Protein AF-0000000085158541 (afdb_homodimer)

InterPro domains:
  IPR002347 Short-chain dehydrogenase/reductase SDR [PF00106] (10-206)
  IPR002347 Short-chain dehydrogenase/reductase SDR [PR00080] (91-102)
  IPR002347 Short-chain dehydrogenase/reductase SDR [PR00080] (144-152)
  IPR002347 Short-chain dehydrogenase/reductase SDR [PR00080] (174-193)
  IPR002347 Short-chain dehydrogenase/reductase SDR [PR00081] (10-27)
  IPR002347 Short-chain dehydrogenase/reductase SDR [PR00081] (91-102)
  IPR002347 Short-chain dehydrogenase/reductase SDR [PR00081] (138-154)
  IPR002347 Short-chain dehydrogenase/reductase SDR [PR00081] (174-193)
  IPR002347 Short-chain dehydrogenase/reductase SDR [PR00081] (195-212)
  IPR020904 Short-chain dehydrogenase/reductase, conserved site [PS00061] (161-189)
  IPR036291 NAD(P)-binding domain superfamily [SSF51735] (6-250)
  IPR050259 Short-chain dehydrogenases/reductases [PTHR42879] (6-212)

pLDDT: mean 92.53, std 14.47, range [23.44, 99.0]

Foldseek 3Di:
DPDFAQAPFEEEFEPCQFDLSLLLQLLNQLRHYAYEYEEQFADDDPLDDGHQVVSQVVSVVSVGHYDYDYFDLLDLVRLVVSQVVSCVPRRQGQEYELDDFDDDFDADVPDDPVVLVSRLSNLPVSLVSNCVSRLVVCLVVLHGEYEYEAEPLLDDADDDVGDPCVVGGRCVSVNVSRVNNLVVQLVCLVVCLRSFYAGEYEYEPAAADIVPPDDPCCVVPPHDYSVQRSVVSSCRGRDGSNVRHSYHDYRPVVCVVVPPVDPDDPPD/DPDQAQAPFEEEFEPCQFDLSLLLQLLNQLRHYAYEYEEQFADDDPLDDGHQVVSQVVSVVSVGHYDYDYFDLLDLVRLVVSQVVSCVPRRQGQEYELDDADDDFDAPVPDDPVVLVSRLSNLPVSLVSNCVSRLVVCLVVLHGEYEYEAEPLLDDADDDVGDPCVVGGRCVSVNVSRVNNLVVQLVCLVVCLRSFYAGEYEYEPAAADIVPPDDPCCVVPPHDYSVQRSVVSSCRGRDGSNPRHSYHDYRPVNCVVVVPVDPDDPPD

Solvent-accessible surface area (backbone atoms only — not comparable to full-atom values): 27099 Å² total; per-residue (Å²): 126,95,63,89,65,36,64,86,34,24,29,39,31,30,32,16,24,32,47,68,26,27,50,37,44,43,51,45,16,75,38,42,13,37,28,40,33,24,26,74,41,45,57,81,39,96,90,44,68,51,6,26,51,57,41,36,51,53,32,41,74,72,71,29,42,57,48,72,48,68,33,53,58,82,36,70,70,37,45,52,51,43,50,51,51,43,32,73,72,73,40,69,44,40,27,39,36,42,51,40,72,66,87,72,72,42,53,67,72,74,49,55,65,69,57,53,51,49,31,40,34,31,47,36,51,32,46,50,52,53,48,36,69,39,42,62,60,15,47,73,69,47,37,30,19,36,37,36,62,47,45,69,57,22,52,71,71,70,52,71,82,53,52,70,59,61,37,65,63,12,54,31,64,52,15,13,31,29,19,18,33,52,27,36,29,28,30,49,13,31,50,29,43,89,41,32,28,15,20,28,30,40,16,53,72,36,56,58,82,33,77,72,61,61,81,71,71,49,82,85,43,77,60,38,67,66,63,46,50,34,48,45,52,51,50,58,56,63,44,56,32,84,76,48,26,38,41,79,35,37,24,60,67,46,37,56,73,72,64,54,82,61,89,66,74,75,84,119,124,94,62,89,65,36,64,87,32,24,30,38,32,30,33,15,24,32,47,69,28,27,50,34,45,43,52,44,16,75,38,42,14,38,28,40,34,25,25,73,41,45,57,82,37,95,90,42,69,52,6,26,52,57,40,36,51,53,32,42,74,72,70,29,42,56,47,71,47,68,33,53,60,81,35,72,68,36,45,53,52,44,51,52,50,42,33,74,72,74,40,69,43,38,27,40,35,44,51,39,70,64,88,71,73,42,53,67,72,74,49,56,66,70,58,52,51,49,31,40,33,30,48,36,52,34,47,50,51,53,48,37,70,39,42,63,62,16,48,74,69,48,37,30,19,35,37,37,61,46,46,68,57,23,54,71,70,70,52,72,82,51,53,70,60,61,38,66,63,12,52,33,64,52,15,13,31,28,21,19,34,52,27,36,28,29,30,48,12,33,50,29,42,89,41,31,27,13,18,28,30,40,17,54,73,37,57,58,84,36,78,71,61,62,81,70,71,51,83,84,44,76,57,38,65,66,63,47,48,34,51,44,51,51,50,58,55,62,45,57,32,82,72,49,26,38,41,80,35,36,24,59,68,46,37,57,73,72,64,52,81,63,88,72,73,73,86,116

Secondary structure (DSSP, 8-state):
------TT-EEEEES-SSHHHHHHHHHHHHTT-EEEEEES--S-BTTBS--HHHHHHHHHHTT-EEEEEE--TTSHHHHHHHHHHHHHHH-S-SEEEE---------GGG--HHHHHHHHIIIIIHHHHHHHHHHHHHHHHT-EEEEEE--GGGSPPP-SSPPHHHHHS--HHHHHHHHHHHHHHHHHHHHTGGGTEEEEEEE-SS-B--TT--SS-GGGS--B-HHHHHHHHHHHTTS-TTTS-S-EEEHHHHHHHTT---SS----/------TT-EEEEES-SSHHHHHHHHHHHHTT-EEEEEES--S-BTTBS--HHHHHHHHHHTT-EEEEEE--TTSHHHHHHHHHHHHHHH-S-SEEEE---------GGG--HHHHHHHHIIIIIHHHHHHHHHHHHHHHHT-EEEEEE--GGGSPPP-SSPPHHHHHS--HHHHHHHHHHHHHHHHHHHHTGGGTEEEEEEE-SS-B--TT--SS-GGGS--B-HHHHHHHHHHHTTS-TTTS-S-EEEHHHHHHHTT---SS----

Sequence (536 aa):
MSGQRCDGMVALVTGSSRGLGRAIAGRLAARGATVALTARTLDPDPKYQGSLRQTRDEILAAGGKAVAVQADLSQPDERERLFAEVVDTVGAPDILVNNAAVTFLRPLDGFPQRRARLMMEMHVLGPLHLCQLAIPAMRERGRGWIVNLTSVGGDLPPGPPFSEFDRTAGFGIYGTAKAALNRLTKSLAAELYDDGIAVNAAAPSNPVATPGAGTLDLAKTDTEDIALITETVFRLCTGDPKTLTGRIAHTQPFLAEVGWPGTGPPVTMSGQRCDGMVALVTGSSRGLGRAIAGRLAARGATVALTARTLDPDPKYQGSLRQTRDEILAAGGKAVAVQADLSQPDERERLFAEVVDTVGAPDILVNNAAVTFLRPLDGFPQRRARLMMEMHVLGPLHLCQLAIPAMRERGRGWIVNLTSVGGDLPPGPPFSEFDRTAGFGIYGTAKAALNRLTKSLAAELYDDGIAVNAAAPSNPVATPGAGTLDLAKTDTEDIALITETVFRLCTGDPKTLTGRIAHTQPFLAEVGWPGTGPPVT

Nearest PDB structures (foldseek):
  3kvo-assembly3_A  TM=9.090E-01  e=4.208E-21  Homo sapiens
  3kvo-assembly3_B  TM=8.889E-01  e=6.946E-21  Homo sapiens
  3e03-assembly3_A-4  TM=8.960E-01  e=9.502E-21  Xanthomonas campestris pv. campestris
  3sc4-assembly1_A  TM=8.660E-01  e=1.300E-20  Mycolicibacterium thermoresistibile
  3e03-assembly1_C-2  TM=8.691E-01  e=4.274E-20  Xanthomonas campestris pv. campestris

Structure (mmCIF, N/CA/C/O backbone):
data_AF-0000000085158541-model_v1
#
loop_
_entity.id
_entity.type
_entity.pdbx_description
1 polymer 3-oxoacyl-
#
loop_
_atom_site.group_PDB
_atom_site.id
_atom_site.type_symbol
_atom_site.label_atom_id
_atom_site.label_alt_id
_atom_site.label_comp_id
_atom_site.label_asym_id
_atom_site.label_entity_id
_atom_site.label_seq_id
_atom_site.pdbx_PDB_ins_code
_atom_site.Cartn_x
_atom_site.Cartn_y
_atom_site.Cartn_z
_atom_site.occupancy
_atom_site.B_iso_or_equiv
_atom_site.auth_seq_id
_atom_site.auth_comp_id
_atom_site.auth_asym_id
_atom_site.auth_atom_id
_atom_site.pdbx_PDB_model_num
ATOM 1 N N . MET A 1 1 ? -1.932 40.844 -0.37 1 32.19 1 MET A N 1
ATOM 2 C CA . MET A 1 1 ? -2.193 39.438 -0.634 1 32.19 1 MET A CA 1
ATOM 3 C C . MET A 1 1 ? -2.967 38.812 0.517 1 32.19 1 MET A C 1
ATOM 5 O O . MET A 1 1 ? -2.447 38.688 1.628 1 32.19 1 MET A O 1
ATOM 9 N N . SER A 1 2 ? -4.133 39.062 0.749 1 42.31 2 SER A N 1
ATOM 10 C CA . SER A 1 2 ? -5.047 38.656 1.806 1 42.31 2 SER A CA 1
ATOM 11 C C . SER A 1 2 ? -4.82 37.188 2.189 1 42.31 2 SER A C 1
ATOM 13 O O . SER A 1 2 ? -5.348 36.281 1.54 1 42.31 2 SER A O 1
ATOM 15 N N . GLY A 1 3 ? -3.58 36.594 2.258 1 53.72 3 GLY A N 1
ATOM 16 C CA . GLY A 1 3 ? -2.941 35.281 2.184 1 53.72 3 GLY A CA 1
ATOM 17 C C . GLY A 1 3 ? -3.48 34.312 3.203 1 53.72 3 GLY A C 1
ATOM 18 O O . GLY A 1 3 ? -4.008 34.688 4.242 1 53.72 3 GLY A O 1
ATOM 19 N N . GLN A 1 4 ? -3.852 33.062 2.82 1 65.44 4 GLN A N 1
ATOM 20 C CA . GLN A 1 4 ? -4.383 32 3.68 1 65.44 4 GLN A CA 1
ATOM 21 C C . GLN A 1 4 ? -3.615 31.938 4.996 1 65.44 4 GLN A C 1
ATOM 23 O O . GLN A 1 4 ? -2.393 32.094 5.016 1 65.44 4 GLN A O 1
ATOM 28 N N . ARG A 1 5 ? -4.371 32.188 6.129 1 78.5 5 ARG A N 1
ATOM 29 C CA . ARG A 1 5 ? -3.812 32.094 7.477 1 78.5 5 ARG A CA 1
ATOM 30 C C . ARG A 1 5 ? -4.445 30.969 8.258 1 78.5 5 ARG A C 1
ATOM 32 O O . ARG A 1 5 ? -5.496 30.453 7.867 1 78.5 5 ARG A O 1
ATOM 39 N N . CYS A 1 6 ? -3.586 30.516 9.195 1 92.81 6 CYS A N 1
ATOM 40 C CA . CYS A 1 6 ? -4.023 29.453 10.086 1 92.81 6 CYS A CA 1
ATOM 41 C C . CYS A 1 6 ? -4.234 29.969 11.5 1 92.81 6 CYS A C 1
ATOM 43 O O . CYS A 1 6 ? -4.047 29.234 12.477 1 92.81 6 CYS A O 1
ATOM 45 N N . ASP A 1 7 ? -4.613 31.281 11.547 1 93.25 7 ASP A N 1
ATOM 46 C CA . ASP A 1 7 ? -4.793 31.859 12.875 1 93.25 7 ASP A CA 1
ATOM 47 C C . ASP A 1 7 ? -5.895 31.141 13.641 1 93.25 7 ASP A C 1
ATOM 49 O O . ASP A 1 7 ? -6.992 30.922 13.117 1 93.25 7 ASP A O 1
ATOM 53 N N . GLY A 1 8 ? -5.543 30.766 14.836 1 95.19 8 GLY A N 1
ATOM 54 C CA . GLY A 1 8 ? -6.516 30.125 15.711 1 95.19 8 GLY A CA 1
ATOM 55 C C . GLY A 1 8 ? -6.645 28.625 15.477 1 95.19 8 GLY A C 1
ATOM 56 O O . GLY A 1 8 ? -7.363 27.938 16.203 1 95.19 8 GLY A O 1
ATOM 57 N N . MET A 1 9 ? -5.957 28.141 14.508 1 97.88 9 MET A N 1
ATOM 58 C CA . MET A 1 9 ? -6.031 26.719 14.211 1 97.88 9 MET A CA 1
ATOM 59 C C . MET A 1 9 ? -4.965 25.953 14.984 1 97.88 9 MET A C 1
ATOM 61 O O . MET A 1 9 ? -3.938 26.516 15.367 1 97.88 9 MET A O 1
ATOM 65 N N . VAL A 1 10 ? -5.27 24.734 15.25 1 98.88 10 VAL A N 1
ATOM 66 C CA . VAL A 1 10 ? -4.316 23.797 15.836 1 98.88 10 VAL A CA 1
ATOM 67 C C . VAL A 1 10 ? -3.832 22.812 14.766 1 98.88 10 VAL A C 1
ATOM 69 O O . VAL A 1 10 ? -4.633 22.25 14.016 1 98.88 10 VAL A O 1
ATOM 72 N N . ALA A 1 11 ? -2.508 22.656 14.656 1 98.94 11 ALA A N 1
ATOM 73 C CA . ALA A 1 11 ? -1.911 21.688 13.727 1 98.94 11 ALA A CA 1
ATOM 74 C C . ALA A 1 11 ? -1.094 20.641 14.477 1 98.94 11 ALA A C 1
ATOM 76 O O . ALA A 1 11 ? -0.295 20.984 15.352 1 98.94 11 ALA A O 1
ATOM 77 N N . LEU A 1 12 ? -1.354 19.406 14.234 1 98.94 12 LEU A N 1
ATOM 78 C CA . LEU A 1 12 ? -0.489 18.312 14.68 1 98.94 12 LEU A CA 1
ATOM 79 C C . LEU A 1 12 ? 0.438 17.859 13.555 1 98.94 12 LEU A C 1
ATOM 81 O O . LEU A 1 12 ? -0.025 17.453 12.492 1 98.94 12 LEU A O 1
ATOM 85 N N . VAL A 1 13 ? 1.751 17.969 13.719 1 98.94 13 VAL A N 1
ATOM 86 C CA . VAL A 1 13 ? 2.752 17.562 12.734 1 98.94 13 VAL A CA 1
ATOM 87 C C . VAL A 1 13 ? 3.611 16.438 13.305 1 98.94 13 VAL A C 1
ATOM 89 O O . VAL A 1 13 ? 4.324 16.625 14.289 1 98.94 13 VAL A O 1
ATOM 92 N N . THR A 1 14 ? 3.559 15.32 12.711 1 98.94 14 THR A N 1
ATOM 93 C CA . THR A 1 14 ? 4.34 14.188 13.195 1 98.94 14 THR A CA 1
ATOM 94 C C . THR A 1 14 ? 5.734 14.188 12.578 1 98.94 14 THR A C 1
ATOM 96 O O . THR A 1 14 ? 5.922 14.664 11.453 1 98.94 14 THR A O 1
ATOM 99 N N . GLY A 1 15 ? 6.68 13.57 13.281 1 98.06 15 GLY A N 1
ATOM 100 C CA . GLY A 1 15 ? 8.055 13.555 12.805 1 98.06 15 GLY A CA 1
ATOM 101 C C . GLY A 1 15 ? 8.648 14.945 12.672 1 98.06 15 GLY A C 1
ATOM 102 O O . GLY A 1 15 ? 9.258 15.273 11.656 1 98.06 15 GLY A O 1
ATOM 103 N N . SER A 1 16 ? 8.484 15.773 13.672 1 98.25 16 SER A N 1
ATOM 104 C CA . SER A 1 16 ? 8.797 17.188 13.5 1 98.25 16 SER A CA 1
ATOM 105 C C . SER A 1 16 ? 10.016 17.578 14.328 1 98.25 16 SER A C 1
ATOM 107 O O . SER A 1 16 ? 10.18 18.75 14.672 1 98.25 16 SER A O 1
ATOM 109 N N . SER A 1 17 ? 10.859 16.625 14.703 1 96.94 17 SER A N 1
ATOM 110 C CA . SER A 1 17 ? 12.086 16.922 15.43 1 96.94 17 SER A CA 1
ATOM 111 C C . SER A 1 17 ? 13.172 17.438 14.492 1 96.94 17 SER A C 1
ATOM 113 O O . SER A 1 17 ? 14.164 18.016 14.938 1 96.94 17 SER A O 1
ATOM 115 N N . ARG A 1 18 ? 13 17.188 13.219 1 94.19 18 ARG A N 1
ATOM 116 C CA . ARG A 1 18 ? 13.992 17.578 12.219 1 94.19 18 ARG A CA 1
ATOM 117 C C . ARG A 1 18 ? 13.422 17.484 10.812 1 94.19 18 ARG A C 1
ATOM 119 O O . ARG A 1 18 ? 12.242 17.172 10.633 1 94.19 18 ARG A O 1
ATOM 126 N N . GLY A 1 19 ? 14.18 17.891 9.867 1 93.56 19 GLY A N 1
ATOM 127 C CA . GLY A 1 19 ? 13.883 17.656 8.461 1 93.56 19 GLY A CA 1
ATOM 128 C C . GLY A 1 19 ? 12.617 18.344 8 1 93.56 19 GLY A C 1
ATOM 129 O O . GLY A 1 19 ? 12.359 19.5 8.367 1 93.56 19 GLY A O 1
ATOM 130 N N . LEU A 1 20 ? 11.906 17.656 7.133 1 96 20 LEU A N 1
ATOM 131 C CA . LEU A 1 20 ? 10.703 18.219 6.52 1 96 20 LEU A CA 1
ATOM 132 C C . LEU A 1 20 ? 9.672 18.594 7.582 1 96 20 LEU A C 1
ATOM 134 O O . LEU A 1 20 ? 9.055 19.656 7.512 1 96 20 LEU A O 1
ATOM 138 N N . GLY A 1 21 ? 9.508 17.703 8.594 1 97.88 21 GLY A N 1
ATOM 139 C CA . GLY A 1 21 ? 8.516 17.938 9.633 1 97.88 21 GLY A CA 1
ATOM 140 C C . GLY A 1 21 ? 8.773 19.219 10.414 1 97.88 21 GLY A C 1
ATOM 141 O O . GLY A 1 21 ? 7.848 19.969 10.695 1 97.88 21 GLY A O 1
ATOM 142 N N . ARG A 1 22 ? 10.031 19.422 10.734 1 97.75 22 ARG A N 1
ATOM 143 C CA . ARG A 1 22 ? 10.422 20.656 11.422 1 97.75 22 ARG A CA 1
ATOM 144 C C . ARG A 1 22 ? 10.094 21.875 10.57 1 97.75 22 ARG A C 1
ATOM 146 O O . ARG A 1 22 ? 9.516 22.844 11.07 1 97.75 22 ARG A O 1
ATOM 153 N N . ALA A 1 23 ? 10.422 21.828 9.297 1 97.31 23 ALA A N 1
ATOM 154 C CA . ALA A 1 23 ? 10.211 22.953 8.398 1 97.31 23 ALA A CA 1
ATOM 155 C C . ALA A 1 23 ? 8.719 23.219 8.195 1 97.31 23 ALA A C 1
ATOM 157 O O . ALA A 1 23 ? 8.289 24.375 8.188 1 97.31 23 ALA A O 1
ATOM 158 N N . ILE A 1 24 ? 7.934 22.156 8.047 1 98.38 24 ILE A N 1
ATOM 159 C CA . ILE A 1 24 ? 6.496 22.281 7.848 1 98.38 24 ILE A CA 1
ATOM 160 C C . ILE A 1 24 ? 5.852 22.875 9.094 1 98.38 24 ILE A C 1
ATOM 162 O O . ILE A 1 24 ? 5.023 23.781 9 1 98.38 24 ILE A O 1
ATOM 166 N N . ALA A 1 25 ? 6.266 22.391 10.234 1 98.81 25 ALA A N 1
ATOM 167 C CA . ALA A 1 25 ? 5.758 22.922 11.5 1 98.81 25 ALA A CA 1
ATOM 168 C C . ALA A 1 25 ? 6.066 24.422 11.625 1 98.81 25 ALA A C 1
ATOM 170 O O . ALA A 1 25 ? 5.199 25.203 12.008 1 98.81 25 ALA A O 1
ATOM 171 N N . GLY A 1 26 ? 7.297 24.766 11.32 1 98.44 26 GLY A N 1
ATOM 172 C CA . GLY A 1 26 ? 7.691 26.172 11.352 1 98.44 26 GLY A CA 1
ATOM 173 C C . GLY A 1 26 ? 6.848 27.047 10.453 1 98.44 26 GLY A C 1
ATOM 174 O O . GLY A 1 26 ? 6.441 28.141 10.844 1 98.44 26 GLY A O 1
ATOM 175 N N . ARG A 1 27 ? 6.609 26.594 9.266 1 97.69 27 ARG A N 1
ATOM 176 C CA . ARG A 1 27 ? 5.82 27.344 8.297 1 97.69 27 ARG A CA 1
ATOM 177 C C . ARG A 1 27 ? 4.395 27.547 8.797 1 97.69 27 ARG A C 1
ATOM 179 O O . ARG A 1 27 ? 3.846 28.656 8.688 1 97.69 27 ARG A O 1
ATOM 186 N N . LEU A 1 28 ? 3.748 26.5 9.32 1 98.31 28 LEU A N 1
ATOM 187 C CA . LEU A 1 28 ? 2.385 26.609 9.836 1 98.31 28 LEU A CA 1
ATOM 188 C C . LEU A 1 28 ? 2.322 27.562 11.023 1 98.31 28 LEU A C 1
ATOM 190 O O . LEU A 1 28 ? 1.399 28.359 11.125 1 98.31 28 LEU A O 1
ATOM 194 N N . ALA A 1 29 ? 3.318 27.531 11.883 1 98.56 29 ALA A N 1
ATOM 195 C CA . ALA A 1 29 ? 3.383 28.422 13.031 1 98.56 29 ALA A CA 1
ATOM 196 C C . ALA A 1 29 ? 3.547 29.875 12.586 1 98.56 29 ALA A C 1
ATOM 198 O O . ALA A 1 29 ? 2.908 30.781 13.133 1 98.56 29 ALA A O 1
ATOM 199 N N . ALA A 1 30 ? 4.387 30.062 11.57 1 97.69 30 ALA A N 1
ATOM 200 C CA . ALA A 1 30 ? 4.637 31.406 11.047 1 97.69 30 ALA A CA 1
ATOM 201 C C . ALA A 1 30 ? 3.361 32 10.461 1 97.69 30 ALA A C 1
ATOM 203 O O . ALA A 1 30 ? 3.238 33.219 10.352 1 97.69 30 ALA A O 1
ATOM 204 N N . ARG A 1 31 ? 2.428 31.125 10.148 1 97.31 31 ARG A N 1
ATOM 205 C CA . ARG A 1 31 ? 1.174 31.594 9.562 1 97.31 31 ARG A CA 1
ATOM 206 C C . ARG A 1 31 ? 0.055 31.594 10.594 1 97.31 31 ARG A C 1
ATOM 208 O O . ARG A 1 31 ? -1.12 31.734 10.25 1 97.31 31 ARG A O 1
ATOM 215 N N . GLY A 1 32 ? 0.422 31.344 11.875 1 97.69 32 GLY A N 1
ATOM 216 C CA . GLY A 1 32 ? -0.504 31.656 12.953 1 97.69 32 GLY A CA 1
ATOM 217 C C . GLY A 1 32 ? -1.011 30.438 13.688 1 97.69 32 GLY A C 1
ATOM 218 O O . GLY A 1 32 ? -1.677 30.547 14.719 1 97.69 32 GLY A O 1
ATOM 219 N N . ALA A 1 33 ? -0.723 29.25 13.266 1 98.62 33 ALA A N 1
ATOM 220 C CA . ALA A 1 33 ? -1.217 28.031 13.906 1 98.62 33 ALA A CA 1
ATOM 221 C C . ALA A 1 33 ? -0.502 27.781 15.234 1 98.62 33 ALA A C 1
ATOM 223 O O . ALA A 1 33 ? 0.667 28.141 15.391 1 98.62 33 ALA A O 1
ATOM 224 N N . THR A 1 34 ? -1.231 27.25 16.156 1 98.88 34 THR A N 1
ATOM 225 C CA . THR A 1 34 ? -0.591 26.547 17.266 1 98.88 34 THR A CA 1
ATOM 226 C C . THR A 1 34 ? -0.196 25.125 16.859 1 98.88 34 THR A C 1
ATOM 228 O O . THR A 1 34 ? -1.055 24.312 16.516 1 98.88 34 THR A O 1
ATOM 231 N N . VAL A 1 35 ? 1.091 24.828 16.938 1 98.94 35 VAL A N 1
ATOM 232 C CA . VAL A 1 35 ? 1.56 23.562 16.359 1 98.94 35 VAL A CA 1
ATOM 233 C C . VAL A 1 35 ? 1.924 22.594 17.484 1 98.94 35 VAL A C 1
ATOM 235 O O . VAL A 1 35 ? 2.717 22.922 18.359 1 98.94 35 VAL A O 1
ATOM 238 N N . ALA A 1 36 ? 1.289 21.438 17.516 1 98.94 36 ALA A N 1
ATOM 239 C CA . ALA A 1 36 ? 1.733 20.297 18.328 1 98.94 36 ALA A CA 1
ATOM 240 C C . ALA A 1 36 ? 2.766 19.453 17.562 1 98.94 36 ALA A C 1
ATOM 242 O O . ALA A 1 36 ? 2.484 18.953 16.484 1 98.94 36 ALA A O 1
ATOM 243 N N . LEU A 1 37 ? 3.914 19.359 18.156 1 98.88 37 LEU A N 1
ATOM 244 C CA . LEU A 1 37 ? 5.043 18.625 17.594 1 98.88 37 LEU A CA 1
ATOM 245 C C . LEU A 1 37 ? 5.156 17.234 18.219 1 98.88 37 LEU A C 1
ATOM 247 O O . LEU A 1 37 ? 4.977 17.078 19.422 1 98.88 37 LEU A O 1
ATOM 251 N N . THR A 1 38 ? 5.438 16.25 17.391 1 98.88 38 THR A N 1
ATOM 252 C CA . THR A 1 38 ? 5.672 14.938 17.984 1 98.88 38 THR A CA 1
ATOM 253 C C . THR A 1 38 ? 6.746 14.18 17.219 1 98.88 38 THR A C 1
ATOM 255 O O . THR A 1 38 ? 6.906 14.367 16.016 1 98.88 38 THR A O 1
ATOM 258 N N . ALA A 1 39 ? 7.453 13.43 17.859 1 98.38 39 ALA A N 1
ATOM 259 C CA . ALA A 1 39 ? 8.508 12.508 17.422 1 98.38 39 ALA A CA 1
ATOM 260 C C . ALA A 1 39 ? 9.031 11.688 18.594 1 98.38 39 ALA A C 1
ATOM 262 O O . ALA A 1 39 ? 8.547 11.812 19.719 1 98.38 39 ALA A O 1
ATOM 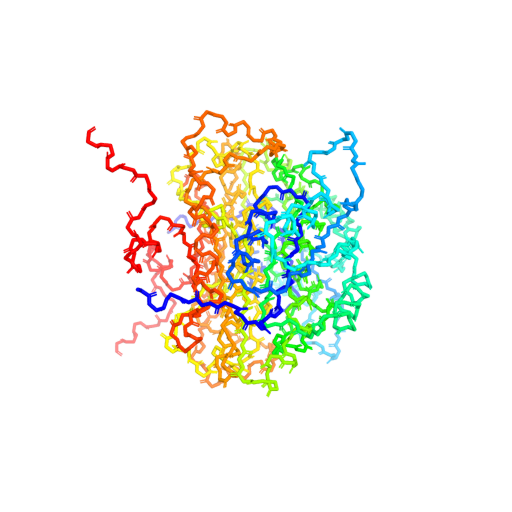263 N N . ARG A 1 40 ? 10.062 10.922 18.297 1 95.75 40 ARG A N 1
ATOM 264 C CA . ARG A 1 40 ? 10.656 10.094 19.344 1 95.75 40 ARG A CA 1
ATOM 265 C C . ARG A 1 40 ? 11.727 10.867 20.109 1 95.75 40 ARG A C 1
ATOM 267 O O . ARG A 1 40 ? 12.008 10.562 21.266 1 95.75 40 ARG A O 1
ATOM 274 N N . THR A 1 41 ? 12.305 11.875 19.406 1 95.62 41 THR A N 1
ATOM 275 C CA . THR A 1 41 ? 13.438 12.586 20 1 95.62 41 THR A CA 1
ATOM 276 C C . THR A 1 41 ? 12.977 13.891 20.656 1 95.62 41 THR A C 1
ATOM 278 O O . THR A 1 41 ? 12.922 14.93 20 1 95.62 41 THR A O 1
ATOM 281 N N . LEU A 1 42 ? 12.812 13.805 21.938 1 97.19 42 LEU A N 1
ATOM 282 C CA . LEU A 1 42 ? 12.336 14.984 22.672 1 97.19 42 LEU A CA 1
ATOM 283 C C . LEU A 1 42 ? 13.477 15.961 22.922 1 97.19 42 LEU A C 1
ATOM 285 O O . LEU A 1 42 ? 13.367 17.141 22.594 1 97.19 42 LEU A O 1
ATOM 289 N N . ASP A 1 43 ? 14.555 15.344 23.453 1 96.62 43 ASP A N 1
ATOM 290 C CA . ASP A 1 43 ? 15.734 16.141 23.797 1 96.62 43 ASP A CA 1
ATOM 291 C C . ASP A 1 43 ? 16.859 15.906 22.797 1 96.62 43 ASP A C 1
ATOM 293 O O . ASP A 1 43 ? 16.891 14.891 22.094 1 96.62 43 ASP A O 1
ATOM 297 N N . PRO A 1 44 ? 17.719 16.922 22.734 1 92.12 44 PRO A N 1
ATOM 298 C CA . PRO A 1 44 ? 18.859 16.734 21.828 1 92.12 44 PRO A CA 1
ATOM 299 C C . PRO A 1 44 ? 19.578 15.406 22.078 1 92.12 44 PRO A C 1
ATOM 301 O O . PRO A 1 44 ? 19.734 14.992 23.219 1 92.12 44 PRO A O 1
ATOM 304 N N . ASP A 1 45 ? 19.875 14.789 21.031 1 89.88 45 ASP A N 1
ATOM 305 C CA . ASP A 1 45 ? 20.578 13.516 21.016 1 89.88 45 ASP A CA 1
ATOM 306 C C . ASP A 1 45 ? 21.75 13.555 20.047 1 89.88 45 ASP A C 1
ATOM 308 O O . ASP A 1 45 ? 21.625 14.016 18.906 1 89.88 45 ASP A O 1
ATOM 312 N N . PRO A 1 46 ? 22.922 13.156 20.484 1 86.5 46 PRO A N 1
ATOM 313 C CA . PRO A 1 46 ? 24.109 13.188 19.625 1 86.5 46 PRO A CA 1
ATOM 314 C C . PRO A 1 46 ? 23.922 12.375 18.344 1 86.5 46 PRO A C 1
ATOM 316 O O . PRO A 1 46 ? 24.594 12.633 17.344 1 86.5 46 PRO A O 1
ATOM 319 N N . LYS A 1 47 ? 23.031 11.461 18.406 1 83.25 47 LYS A N 1
ATOM 320 C CA . LYS A 1 47 ? 22.828 10.578 17.266 1 83.25 47 LYS A CA 1
ATOM 321 C C . LYS A 1 47 ? 22.016 11.258 16.156 1 83.25 47 LYS A C 1
ATOM 323 O O . LYS A 1 47 ? 22.062 10.844 15.008 1 83.25 47 LYS A O 1
ATOM 328 N N . TYR A 1 48 ? 21.281 12.289 16.594 1 83.75 48 TYR A N 1
ATOM 329 C CA . TYR A 1 48 ? 20.359 12.914 15.648 1 83.75 48 TYR A CA 1
ATOM 330 C C . TYR A 1 48 ? 20.547 14.43 15.633 1 83.75 48 TYR A C 1
ATOM 332 O O . TYR A 1 48 ? 20.828 15.039 16.672 1 83.75 48 TYR A O 1
ATOM 340 N N . GLN A 1 49 ? 20.406 14.805 14.391 1 86.31 49 GLN A N 1
ATOM 341 C CA . GLN A 1 49 ? 20.406 16.266 14.289 1 86.31 49 GLN A CA 1
ATOM 342 C C . GLN A 1 49 ? 18.984 16.812 14.438 1 86.31 49 GLN A C 1
ATOM 344 O O . GLN A 1 49 ? 18.156 16.672 13.531 1 86.31 49 GLN A O 1
ATOM 349 N N . GLY A 1 50 ? 18.672 17.375 15.625 1 92.81 50 GLY A N 1
ATOM 350 C CA . GLY A 1 50 ? 17.375 17.969 15.883 1 92.81 50 GLY A CA 1
ATOM 351 C C . GLY A 1 50 ? 16.594 17.266 16.969 1 92.81 50 GLY A C 1
ATOM 352 O O . GLY A 1 50 ? 16.828 16.078 17.234 1 92.81 50 GLY A O 1
ATOM 353 N N . SER A 1 51 ? 15.758 17.938 17.594 1 97.5 51 SER A N 1
ATOM 354 C CA . SER A 1 51 ? 14.859 17.438 18.625 1 97.5 51 SER A CA 1
ATOM 355 C C . SER A 1 51 ? 13.555 18.234 18.656 1 97.5 51 SER A C 1
ATOM 357 O O . SER A 1 51 ? 13.469 19.312 18.078 1 97.5 51 SER A O 1
ATOM 359 N N . LEU A 1 52 ? 12.578 17.688 19.328 1 98.62 52 LEU A N 1
ATOM 360 C CA . LEU A 1 52 ? 11.297 18.375 19.453 1 98.62 52 LEU A CA 1
ATOM 361 C C . LEU A 1 52 ? 11.469 19.688 20.203 1 98.62 52 LEU A C 1
ATOM 363 O O . LEU A 1 52 ? 10.875 20.703 19.828 1 98.62 52 LEU A O 1
ATOM 367 N N . ARG A 1 53 ? 12.242 19.703 21.219 1 98.38 53 ARG A N 1
ATOM 368 C CA . ARG A 1 53 ? 12.438 20.922 22 1 98.38 53 ARG A CA 1
ATOM 369 C C . ARG A 1 53 ? 13.117 22 21.172 1 98.38 53 ARG A C 1
ATOM 371 O O . ARG A 1 53 ? 12.758 23.188 21.281 1 98.38 53 ARG A O 1
ATOM 378 N N . GLN A 1 54 ? 14.062 21.594 20.391 1 97.75 54 GLN A N 1
ATOM 379 C CA . GLN A 1 54 ? 14.727 22.578 19.531 1 97.75 54 GLN A CA 1
ATOM 380 C C . GLN A 1 54 ? 13.75 23.172 18.531 1 97.75 54 GLN A C 1
ATOM 382 O O . GLN A 1 54 ? 13.75 24.375 18.297 1 97.75 54 GLN A O 1
ATOM 387 N N . THR A 1 55 ? 12.922 22.281 17.906 1 98.5 55 THR A N 1
ATOM 388 C CA . THR A 1 55 ? 11.914 22.766 16.969 1 98.5 55 THR A CA 1
ATOM 389 C C . THR A 1 55 ? 10.938 23.703 17.688 1 98.5 55 THR A C 1
ATOM 391 O O . THR A 1 55 ? 10.625 24.781 17.172 1 98.5 55 THR A O 1
ATOM 394 N N . ARG A 1 56 ? 10.484 23.328 18.844 1 98.81 56 ARG A N 1
ATOM 395 C CA . ARG A 1 56 ? 9.57 24.141 19.625 1 98.81 56 ARG A CA 1
ATOM 396 C C . ARG A 1 56 ? 10.188 25.5 19.953 1 98.81 56 ARG A C 1
ATOM 398 O O . ARG A 1 56 ? 9.555 26.531 19.766 1 98.81 56 ARG A O 1
ATOM 405 N N . ASP A 1 57 ? 11.422 25.5 20.391 1 98.56 57 ASP A N 1
ATOM 406 C CA . ASP A 1 57 ? 12.094 26.734 20.812 1 98.56 57 ASP A CA 1
ATOM 407 C C . ASP A 1 57 ? 12.297 27.672 19.625 1 98.56 57 ASP A C 1
ATOM 409 O O . ASP A 1 57 ? 12.188 28.891 19.781 1 98.56 57 ASP A O 1
ATOM 413 N N . GLU A 1 58 ? 12.609 27.078 18.516 1 98.25 58 GLU A N 1
ATOM 414 C CA . GLU A 1 58 ? 12.758 27.891 17.297 1 98.25 58 GLU A CA 1
ATOM 415 C C . GLU A 1 58 ? 11.438 28.562 16.922 1 98.25 58 GLU A C 1
ATOM 417 O O . GLU A 1 58 ? 11.422 29.734 16.547 1 98.25 58 GLU A O 1
ATOM 422 N N . ILE A 1 59 ? 10.344 27.844 17.016 1 98.75 59 ILE A N 1
ATOM 423 C CA . ILE A 1 59 ? 9.023 28.375 16.688 1 98.75 59 ILE A CA 1
ATOM 424 C C . ILE A 1 59 ? 8.672 29.484 17.672 1 98.75 59 ILE A C 1
ATOM 426 O O . ILE A 1 59 ? 8.219 30.562 17.281 1 98.75 59 ILE A O 1
ATOM 430 N N . LEU A 1 60 ? 8.945 29.297 18.938 1 98.75 60 LEU A N 1
ATOM 431 C CA . LEU A 1 60 ? 8.656 30.297 19.969 1 98.75 60 LEU A CA 1
ATOM 432 C C . LEU A 1 60 ? 9.492 31.547 19.766 1 98.75 60 LEU A C 1
ATOM 434 O O . LEU A 1 60 ? 8.984 32.656 19.891 1 98.75 60 LEU A O 1
ATOM 438 N N . ALA A 1 61 ? 10.727 31.344 19.453 1 98.62 61 ALA A N 1
ATOM 439 C CA . ALA A 1 61 ? 11.641 32.469 19.25 1 98.62 61 ALA A CA 1
ATOM 440 C C . ALA A 1 61 ? 11.195 33.312 18.078 1 98.62 61 ALA A C 1
ATOM 442 O O . ALA A 1 61 ? 11.422 34.531 18.062 1 98.62 61 ALA A O 1
ATOM 443 N N . ALA A 1 62 ? 10.516 32.719 17.141 1 98.25 62 ALA A N 1
ATOM 444 C CA . ALA A 1 62 ? 10.039 33.406 15.953 1 98.25 62 ALA A CA 1
ATOM 445 C C . ALA A 1 62 ? 8.664 34.031 16.203 1 98.25 62 ALA A C 1
ATOM 447 O O . ALA A 1 62 ? 8.07 34.625 15.297 1 98.25 62 ALA A O 1
ATOM 448 N N . GLY A 1 63 ? 8.125 33.875 17.375 1 98.12 63 GLY A N 1
ATOM 449 C CA . GLY A 1 63 ? 6.863 34.5 17.766 1 98.12 63 GLY A CA 1
ATOM 450 C C . GLY A 1 63 ? 5.668 33.562 17.578 1 98.12 63 GLY A C 1
ATOM 451 O O . GLY A 1 63 ? 4.523 34 17.75 1 98.12 63 GLY A O 1
ATOM 452 N N . GLY A 1 64 ? 5.961 32.281 17.219 1 98.38 64 GLY A N 1
ATOM 453 C CA . GLY A 1 64 ? 4.887 31.328 17.031 1 98.38 64 GLY A CA 1
ATOM 454 C C . GLY A 1 64 ? 4.516 30.578 18.312 1 98.38 64 GLY A C 1
ATOM 455 O O . GLY A 1 64 ? 5 30.922 19.391 1 98.38 64 GLY A O 1
ATOM 456 N N . LYS A 1 65 ? 3.604 29.672 18.203 1 98.69 65 LYS A N 1
ATOM 457 C CA . LYS A 1 65 ? 3.143 28.828 19.297 1 98.69 65 LYS A CA 1
ATOM 458 C C . LYS A 1 65 ? 3.346 27.359 18.984 1 98.69 65 LYS A C 1
ATOM 460 O O . LYS A 1 65 ? 3 26.891 17.891 1 98.69 65 LYS A O 1
ATOM 465 N N . ALA A 1 66 ? 3.885 26.656 19.953 1 98.88 66 ALA A N 1
ATOM 466 C CA . ALA A 1 66 ? 4.117 25.234 19.75 1 98.88 66 ALA A CA 1
ATOM 467 C C . ALA A 1 66 ? 4.191 24.5 21.078 1 98.88 66 ALA A C 1
ATOM 469 O O . ALA A 1 66 ? 4.613 25.062 22.078 1 98.88 66 ALA A O 1
ATOM 470 N N . VAL A 1 67 ? 3.768 23.266 21.078 1 98.88 67 VAL A N 1
ATOM 471 C CA . VAL A 1 67 ? 3.955 22.328 22.188 1 98.88 67 VAL A CA 1
ATOM 472 C C . VAL A 1 67 ? 4.594 21.047 21.672 1 98.88 67 VAL A C 1
ATOM 474 O O . VAL A 1 67 ? 4.398 20.672 20.516 1 98.88 67 VAL A O 1
ATOM 477 N N . ALA A 1 68 ? 5.383 20.422 22.5 1 98.88 68 ALA A N 1
ATOM 478 C CA . ALA A 1 68 ? 6.055 19.172 22.141 1 98.88 68 ALA A CA 1
ATOM 479 C C . ALA A 1 68 ? 5.508 18 22.938 1 98.88 68 ALA A C 1
ATOM 481 O O . ALA A 1 68 ? 5.422 18.078 24.172 1 98.88 68 ALA A O 1
ATOM 482 N N . VAL A 1 69 ? 5.074 16.984 22.281 1 98.81 69 VAL A N 1
ATOM 483 C CA . VAL A 1 69 ? 4.613 15.75 22.922 1 98.81 69 VAL A CA 1
ATOM 484 C C . VAL A 1 69 ? 5.367 14.555 22.328 1 98.81 69 VAL A C 1
ATOM 486 O O . VAL A 1 69 ? 5.215 14.234 21.156 1 98.81 69 VAL A O 1
ATOM 489 N N . GLN A 1 70 ? 6.156 13.922 23.109 1 98.69 70 GLN A N 1
ATOM 490 C CA . GLN A 1 70 ? 6.957 12.781 22.656 1 98.69 70 GLN A CA 1
ATOM 491 C C . GLN A 1 70 ? 6.098 11.539 22.484 1 98.69 70 GLN A C 1
ATOM 493 O O . GLN A 1 70 ? 5.246 11.242 23.328 1 98.69 70 GLN A O 1
ATOM 498 N N . ALA A 1 71 ? 6.312 10.828 21.391 1 98.75 71 ALA A N 1
ATOM 499 C CA . ALA A 1 71 ? 5.594 9.57 21.172 1 98.75 71 ALA A CA 1
ATOM 500 C C . ALA A 1 71 ? 6.324 8.68 20.172 1 98.75 71 ALA A C 1
ATOM 502 O O . ALA A 1 71 ? 6.949 9.172 19.234 1 98.75 71 ALA A O 1
ATOM 503 N N . ASP A 1 72 ? 6.301 7.395 20.391 1 98.56 72 ASP A N 1
ATOM 504 C CA . ASP A 1 72 ? 6.645 6.387 19.391 1 98.56 72 ASP A CA 1
ATOM 505 C C . ASP A 1 72 ? 5.418 5.977 18.578 1 98.56 72 ASP A C 1
ATOM 507 O O . ASP A 1 72 ? 4.621 5.148 19.031 1 98.56 72 ASP A O 1
ATOM 511 N N . LEU A 1 73 ? 5.375 6.48 17.422 1 98.56 73 LEU A N 1
ATOM 512 C CA . LEU A 1 73 ? 4.156 6.355 16.625 1 98.56 73 LEU A CA 1
ATOM 513 C C . LEU A 1 73 ? 4.027 4.949 16.047 1 98.56 73 LEU A C 1
ATOM 515 O O . LEU A 1 73 ? 3.02 4.625 15.406 1 98.56 73 LEU A O 1
ATOM 519 N N . SER A 1 74 ? 5.023 4.055 16.203 1 98 74 SER A N 1
ATOM 520 C CA . SER A 1 74 ? 4.875 2.66 15.805 1 98 74 SER A CA 1
ATOM 521 C C . SER A 1 74 ? 3.947 1.911 16.75 1 98 74 SER A C 1
ATOM 523 O O . SER A 1 74 ? 3.516 0.795 16.453 1 98 74 SER A O 1
ATOM 525 N N . GLN A 1 75 ? 3.627 2.543 17.859 1 98.25 75 GLN A N 1
ATOM 526 C CA . GLN A 1 75 ? 2.795 1.926 18.891 1 98.25 75 GLN A CA 1
ATOM 527 C C . GLN A 1 75 ? 1.412 2.568 18.922 1 98.25 75 GLN A C 1
ATOM 529 O O . GLN A 1 75 ? 1.281 3.752 19.25 1 98.25 75 GLN A O 1
ATOM 534 N N . PRO A 1 76 ? 0.365 1.77 18.75 1 98.06 76 PRO A N 1
ATOM 535 C CA . PRO A 1 76 ? -0.988 2.332 18.734 1 98.06 76 PRO A CA 1
ATOM 536 C C . PRO A 1 76 ? -1.351 3.037 20.031 1 98.06 76 PRO A C 1
ATOM 538 O O . PRO A 1 76 ? -1.973 4.102 20.016 1 98.06 76 PRO A O 1
ATOM 541 N N . ASP A 1 77 ? -0.966 2.488 21.125 1 98.44 77 ASP A N 1
ATOM 542 C CA . ASP A 1 77 ? -1.299 3.09 22.422 1 98.44 77 ASP A CA 1
ATOM 543 C C . ASP A 1 77 ? -0.631 4.453 22.578 1 98.44 77 ASP A C 1
ATOM 545 O O . ASP A 1 77 ? -1.197 5.359 23.188 1 98.44 77 ASP A O 1
ATOM 549 N N . GLU A 1 78 ? 0.545 4.637 22.031 1 98.81 78 GLU A N 1
ATOM 550 C CA . GLU A 1 78 ? 1.242 5.918 22.094 1 98.81 78 GLU A CA 1
ATOM 551 C C . GLU A 1 78 ? 0.565 6.953 21.203 1 98.81 78 GLU A C 1
ATOM 553 O O . GLU A 1 78 ? 0.551 8.148 21.516 1 98.81 78 GLU A O 1
ATOM 558 N N . ARG A 1 79 ? -0.018 6.508 20.109 1 98.81 79 ARG A N 1
ATOM 559 C CA . ARG A 1 79 ? -0.766 7.426 19.266 1 98.81 79 ARG A CA 1
ATOM 560 C C . ARG A 1 79 ? -1.987 7.98 19.984 1 98.81 79 ARG A C 1
ATOM 562 O O . ARG A 1 79 ? -2.27 9.18 19.906 1 98.81 79 ARG A O 1
ATOM 569 N N . GLU A 1 80 ? -2.621 7.094 20.656 1 98.81 80 GLU A N 1
ATOM 570 C CA . GLU A 1 80 ? -3.795 7.512 21.422 1 98.81 80 GLU A CA 1
ATOM 571 C C . GLU A 1 80 ? -3.412 8.477 22.547 1 98.81 80 GLU A C 1
ATOM 573 O O . GLU A 1 80 ? -4.066 9.5 22.734 1 98.81 80 GLU A O 1
ATOM 578 N N . ARG A 1 81 ? -2.385 8.141 23.266 1 98.88 81 ARG A N 1
ATOM 579 C CA . ARG A 1 81 ? -1.914 8.992 24.344 1 98.88 81 ARG A CA 1
ATOM 580 C C . ARG A 1 81 ? -1.48 10.359 23.812 1 98.88 81 ARG A C 1
ATOM 582 O O . ARG A 1 81 ? -1.825 11.391 24.391 1 98.88 81 ARG A O 1
ATOM 589 N N . LEU A 1 82 ? -0.71 10.312 22.766 1 98.94 82 LEU A N 1
ATOM 590 C CA . LEU A 1 82 ? -0.268 11.539 22.109 1 98.94 82 LEU A CA 1
ATOM 591 C C . LEU A 1 82 ? -1.458 12.43 21.75 1 98.94 82 LEU A C 1
ATOM 593 O O . LEU A 1 82 ? -1.466 13.617 22.062 1 98.94 82 LEU A O 1
ATOM 597 N N . PHE A 1 83 ? -2.436 11.836 21.078 1 98.94 83 PHE A N 1
ATOM 598 C CA . PHE A 1 83 ? -3.574 12.609 20.578 1 98.94 83 PHE A CA 1
ATOM 599 C C . PHE A 1 83 ? -4.363 13.203 21.75 1 98.94 83 PHE A C 1
ATOM 601 O O . PHE A 1 83 ? -4.738 14.375 21.703 1 98.94 83 PHE A O 1
ATOM 608 N N . ALA A 1 84 ? -4.551 12.414 22.766 1 98.88 84 ALA A N 1
ATOM 609 C CA . ALA A 1 84 ? -5.262 12.891 23.938 1 98.88 84 ALA A CA 1
ATOM 610 C C . ALA A 1 84 ? -4.523 14.055 24.594 1 98.88 84 ALA A C 1
ATOM 612 O O . ALA A 1 84 ? -5.137 15.047 25 1 98.88 84 ALA A O 1
ATOM 613 N N . GLU A 1 85 ? -3.268 13.961 24.703 1 98.88 85 GLU A N 1
ATOM 614 C CA . GLU A 1 85 ? -2.465 15.016 25.312 1 98.88 85 GLU A CA 1
ATOM 615 C C . GLU A 1 85 ? -2.518 16.297 24.484 1 98.88 85 GLU A C 1
ATOM 617 O O . GLU A 1 85 ? -2.604 17.391 25.031 1 98.88 85 GLU A O 1
ATOM 622 N N . VAL A 1 86 ? -2.465 16.156 23.156 1 98.94 86 VAL A N 1
ATOM 623 C CA . VAL A 1 86 ? -2.57 17.312 22.266 1 98.94 86 VAL A CA 1
ATOM 624 C C . VAL A 1 86 ? -3.922 17.984 22.469 1 98.94 86 VAL A C 1
ATOM 626 O O . VAL A 1 86 ? -3.988 19.203 22.641 1 98.94 86 VAL A O 1
ATOM 629 N N . VAL A 1 87 ? -4.969 17.234 22.469 1 98.88 87 VAL A N 1
ATOM 630 C CA . VAL A 1 87 ? -6.312 17.766 22.625 1 98.88 87 VAL A CA 1
ATOM 631 C C . VAL A 1 87 ? -6.426 18.5 23.969 1 98.88 87 VAL A C 1
ATOM 633 O O . VAL A 1 87 ? -6.969 19.609 24.031 1 98.88 87 VAL A O 1
ATOM 636 N N . ASP A 1 88 ? -5.91 17.906 24.984 1 98.75 88 ASP A N 1
ATOM 637 C CA . ASP A 1 88 ? -6.004 18.469 26.328 1 98.75 88 ASP A CA 1
ATOM 638 C C . ASP A 1 88 ? -5.211 19.781 26.438 1 98.75 88 ASP A C 1
ATOM 640 O O . ASP A 1 88 ? -5.594 20.688 27.172 1 98.75 88 ASP A O 1
ATOM 644 N N . THR A 1 89 ? -4.137 19.859 25.719 1 98.75 89 THR A N 1
ATOM 645 C CA . THR A 1 89 ? -3.199 20.969 25.875 1 98.75 89 THR A CA 1
ATOM 646 C C . THR A 1 89 ? -3.574 22.141 24.984 1 98.75 89 THR A C 1
ATOM 648 O O . THR A 1 89 ? -3.545 23.297 25.406 1 98.75 89 THR A O 1
ATOM 651 N N . VAL A 1 90 ? -3.896 21.875 23.703 1 98.69 90 VAL A N 1
ATOM 652 C CA . VAL A 1 90 ? -4.066 22.984 22.781 1 98.69 90 VAL A CA 1
ATOM 653 C C . VAL A 1 90 ? -5.367 22.812 22 1 98.69 90 VAL A C 1
ATOM 655 O O . VAL A 1 90 ? -5.734 23.688 21.203 1 98.69 90 VAL A O 1
ATOM 658 N N . GLY A 1 91 ? -6.121 21.719 22.188 1 98.69 91 GLY A N 1
ATOM 659 C CA . GLY A 1 91 ? -7.359 21.453 21.469 1 98.69 91 GLY A CA 1
ATOM 660 C C . GLY A 1 91 ? -7.195 20.469 20.328 1 98.69 91 GLY A C 1
ATOM 661 O O . GLY A 1 91 ? -6.07 20.156 19.938 1 98.69 91 GLY A O 1
ATOM 662 N N . ALA A 1 92 ? -8.336 20 19.797 1 98.69 92 ALA A N 1
ATOM 663 C CA . ALA A 1 92 ? -8.32 19.047 18.688 1 98.69 92 ALA A CA 1
ATOM 664 C C . ALA A 1 92 ? -7.777 19.688 17.422 1 98.69 92 ALA A C 1
ATOM 666 O O . ALA A 1 92 ? -8.141 20.812 17.078 1 98.69 92 ALA A O 1
ATOM 667 N N . PRO A 1 93 ? -6.984 18.953 16.703 1 98.81 93 PRO A N 1
ATOM 668 C CA . PRO A 1 93 ? -6.34 19.531 15.523 1 98.81 93 PRO A CA 1
ATOM 669 C C . PRO A 1 93 ? -7.336 19.859 14.414 1 98.81 93 PRO A C 1
ATOM 671 O O . PRO A 1 93 ? -8.234 19.062 14.125 1 98.81 93 PRO A O 1
ATOM 674 N N . ASP A 1 94 ? -7.133 21.062 13.828 1 98.69 94 ASP A N 1
ATOM 675 C CA . ASP A 1 94 ? -7.758 21.422 12.555 1 98.69 94 ASP A CA 1
ATOM 676 C C . ASP A 1 94 ? -6.984 20.828 11.375 1 98.69 94 ASP A C 1
ATOM 678 O O . ASP A 1 94 ? -7.566 20.562 10.32 1 98.69 94 ASP A O 1
ATOM 682 N N . ILE A 1 95 ? -5.688 20.719 11.594 1 98.88 95 ILE A N 1
ATOM 683 C CA . ILE A 1 95 ? -4.73 20.281 10.586 1 98.88 95 ILE A CA 1
ATOM 684 C C . ILE A 1 95 ? -3.932 19.094 11.125 1 98.88 95 ILE A C 1
ATOM 686 O O . ILE A 1 95 ? -3.42 19.141 12.25 1 98.88 95 ILE A O 1
ATOM 690 N N . LEU A 1 96 ? -3.922 18.031 10.422 1 98.94 96 LEU A N 1
ATOM 691 C CA . LEU A 1 96 ? -3.053 16.906 10.703 1 98.94 96 LEU A CA 1
ATOM 692 C C . LEU A 1 96 ? -2.068 16.672 9.562 1 98.94 96 LEU A C 1
ATOM 694 O O . LEU A 1 96 ? -2.479 16.469 8.414 1 98.94 96 LEU A O 1
ATOM 698 N N . VAL A 1 97 ? -0.773 16.75 9.828 1 99 97 VAL A N 1
ATOM 699 C CA . VAL A 1 97 ? 0.272 16.422 8.859 1 99 97 VAL A CA 1
ATOM 700 C C . VAL A 1 97 ? 0.988 15.148 9.281 1 99 97 VAL A C 1
ATOM 702 O O . VAL A 1 97 ? 1.749 15.141 10.25 1 99 97 VAL A O 1
ATOM 705 N N . ASN A 1 98 ? 0.714 14.125 8.594 1 98.94 98 ASN A N 1
ATOM 706 C CA . ASN A 1 98 ? 1.432 12.867 8.773 1 98.94 98 ASN A CA 1
ATOM 707 C C . ASN A 1 98 ? 2.742 12.859 7.992 1 98.94 98 ASN A C 1
ATOM 709 O O . ASN A 1 98 ? 2.748 12.594 6.789 1 98.94 98 ASN A O 1
ATOM 713 N N . ASN A 1 99 ? 3.807 13.055 8.703 1 98.62 99 ASN A N 1
ATOM 714 C CA . ASN A 1 99 ? 5.129 13.172 8.102 1 98.62 99 ASN A CA 1
ATOM 715 C C . ASN A 1 99 ? 6.094 12.125 8.648 1 98.62 99 ASN A C 1
ATOM 717 O O . ASN A 1 99 ? 7.047 11.742 7.973 1 98.62 99 ASN A O 1
ATOM 721 N N . ALA A 1 100 ? 5.844 11.664 9.891 1 98 100 ALA A N 1
ATOM 722 C CA . ALA A 1 100 ? 6.73 10.688 10.531 1 98 100 ALA A CA 1
ATOM 723 C C . ALA A 1 100 ? 6.879 9.438 9.68 1 98 100 ALA A C 1
ATOM 725 O O . ALA A 1 100 ? 5.891 8.914 9.156 1 98 100 ALA A O 1
ATOM 726 N N . ALA A 1 101 ? 8.102 9.008 9.57 1 94.06 101 ALA A N 1
ATOM 727 C CA . ALA A 1 101 ? 8.344 7.801 8.789 1 94.06 101 ALA A CA 1
ATOM 728 C C . ALA A 1 101 ? 9.633 7.109 9.227 1 94.06 101 ALA A C 1
ATOM 730 O O . ALA A 1 101 ? 10.492 7.73 9.852 1 94.06 101 ALA A O 1
ATOM 731 N N . VAL A 1 102 ? 9.734 5.902 9 1 95.12 102 VAL A N 1
ATOM 732 C CA . VAL A 1 102 ? 10.945 5.09 9.07 1 95.12 102 VAL A CA 1
ATOM 733 C C . VAL A 1 102 ? 11.18 4.395 7.73 1 95.12 102 VAL A C 1
ATOM 735 O O . VAL A 1 102 ? 10.266 3.795 7.168 1 95.12 102 VAL A O 1
ATOM 738 N N . THR A 1 103 ? 12.359 4.566 7.215 1 95.56 103 THR A N 1
ATOM 739 C CA . THR A 1 103 ? 12.625 3.996 5.898 1 95.56 103 THR A CA 1
ATOM 740 C C . THR A 1 103 ? 13.859 3.102 5.934 1 95.56 103 THR A C 1
ATOM 742 O O . THR A 1 103 ? 14.898 3.494 6.461 1 95.56 103 THR A O 1
ATOM 745 N N . PHE A 1 104 ? 13.711 1.922 5.48 1 96.06 104 PHE A N 1
ATOM 746 C CA . PHE A 1 104 ? 14.797 0.995 5.172 1 96.06 104 PHE A CA 1
ATOM 747 C C . PHE A 1 104 ? 14.867 0.727 3.676 1 96.06 104 PHE A C 1
ATOM 749 O O . PHE A 1 104 ? 13.844 0.5 3.027 1 96.06 104 PHE A O 1
ATOM 756 N N . LEU A 1 105 ? 16 0.837 3.129 1 95.5 105 LEU A N 1
ATOM 757 C CA . LEU A 1 105 ? 16.203 0.527 1.719 1 95.5 105 LEU A CA 1
ATOM 758 C C . LEU A 1 105 ? 17.031 -0.751 1.558 1 95.5 105 LEU A C 1
ATOM 760 O O . LEU A 1 105 ? 18.172 -0.815 1.991 1 95.5 105 LEU A O 1
ATOM 764 N N . ARG A 1 106 ? 16.453 -1.708 0.994 1 96.69 106 ARG A N 1
ATOM 765 C CA . ARG A 1 106 ? 17.031 -3.027 0.776 1 96.69 106 ARG A CA 1
ATOM 766 C C . ARG A 1 106 ? 16.297 -3.775 -0.332 1 96.69 106 ARG A C 1
ATOM 768 O O . ARG A 1 106 ? 15.086 -3.627 -0.489 1 96.69 106 ARG A O 1
ATOM 775 N N . PRO A 1 107 ? 17.078 -4.586 -1.082 1 97.69 107 PRO A N 1
ATOM 776 C CA . PRO A 1 107 ? 16.375 -5.414 -2.064 1 97.69 107 PRO A CA 1
ATOM 777 C C . PRO A 1 107 ? 15.281 -6.281 -1.434 1 97.69 107 PRO A C 1
ATOM 779 O O . PRO A 1 107 ? 15.406 -6.695 -0.278 1 97.69 107 PRO A O 1
ATOM 782 N N . LEU A 1 108 ? 14.297 -6.605 -2.242 1 98.56 108 LEU A N 1
ATOM 783 C CA . LEU A 1 108 ? 13.086 -7.242 -1.734 1 98.56 108 LEU A CA 1
ATOM 784 C C . LEU A 1 108 ? 13.344 -8.703 -1.376 1 98.56 108 LEU A C 1
ATOM 786 O O . LEU A 1 108 ? 12.734 -9.234 -0.451 1 98.56 108 LEU A O 1
ATOM 790 N N . ASP A 1 109 ? 14.164 -9.367 -2.094 1 97.75 109 ASP A N 1
ATOM 791 C CA . ASP A 1 109 ? 14.375 -10.805 -1.91 1 97.75 109 ASP A CA 1
ATOM 792 C C . ASP A 1 109 ? 14.867 -11.109 -0.497 1 97.75 109 ASP A C 1
ATOM 794 O O . ASP A 1 109 ? 14.555 -12.164 0.06 1 97.75 109 ASP A O 1
ATOM 798 N N . GLY A 1 110 ? 15.562 -10.188 0.103 1 96.12 110 GLY A N 1
ATOM 799 C CA . GLY A 1 110 ? 16.094 -10.398 1.44 1 96.12 110 GLY A CA 1
ATOM 800 C C . GLY A 1 110 ? 15.609 -9.375 2.447 1 96.12 110 GLY A C 1
ATOM 801 O O . GLY A 1 110 ? 16.203 -9.211 3.512 1 96.12 110 GLY A O 1
ATOM 802 N N . PHE A 1 111 ? 14.547 -8.672 2.084 1 98.19 111 PHE A N 1
ATOM 803 C CA . PHE A 1 111 ? 14.055 -7.633 2.979 1 98.19 111 PHE A CA 1
ATOM 804 C C . PHE A 1 111 ? 13.484 -8.242 4.254 1 98.19 111 PHE A C 1
ATOM 806 O O . PHE A 1 111 ? 12.594 -9.094 4.195 1 98.19 111 PHE A O 1
ATOM 813 N N . PRO A 1 112 ? 13.945 -7.875 5.414 1 98.25 112 PRO A N 1
ATOM 814 C CA . PRO A 1 112 ? 13.461 -8.484 6.652 1 98.25 112 PRO A CA 1
ATOM 815 C C . PRO A 1 112 ? 11.977 -8.211 6.906 1 98.25 112 PRO A C 1
ATOM 817 O O . PRO A 1 112 ? 11.531 -7.066 6.812 1 98.25 112 PRO A O 1
ATOM 820 N N . GLN A 1 113 ? 11.281 -9.234 7.336 1 97.69 113 GLN A N 1
ATOM 821 C CA . GLN A 1 113 ? 9.836 -9.148 7.547 1 97.69 113 GLN A CA 1
ATOM 822 C C . GLN A 1 113 ? 9.5 -8.125 8.633 1 97.69 113 GLN A C 1
ATOM 824 O O . GLN A 1 113 ? 8.547 -7.363 8.5 1 97.69 113 GLN A O 1
ATOM 829 N N . ARG A 1 114 ? 10.219 -8.148 9.641 1 97.81 114 ARG A N 1
ATOM 830 C CA . ARG A 1 114 ? 9.969 -7.238 10.75 1 97.81 114 ARG A CA 1
ATOM 831 C C . ARG A 1 114 ? 10.055 -5.785 10.297 1 97.81 114 ARG A C 1
ATOM 833 O O . ARG A 1 114 ? 9.258 -4.945 10.719 1 97.81 114 ARG A O 1
ATOM 840 N N . ARG A 1 115 ? 11.023 -5.461 9.469 1 98.5 115 ARG A N 1
ATOM 841 C CA . ARG A 1 115 ? 11.203 -4.102 8.977 1 98.5 115 ARG A CA 1
ATOM 842 C C . ARG A 1 115 ? 10.094 -3.723 7.996 1 98.5 115 ARG A C 1
ATOM 844 O O . ARG A 1 115 ? 9.633 -2.58 7.988 1 98.5 115 ARG A O 1
ATOM 851 N N . ALA A 1 116 ? 9.711 -4.664 7.172 1 98.75 116 ALA A N 1
ATOM 852 C CA . ALA A 1 116 ? 8.594 -4.414 6.266 1 98.75 116 ALA A CA 1
ATOM 853 C C . ALA A 1 116 ? 7.324 -4.074 7.043 1 98.75 116 ALA A C 1
ATOM 855 O O . ALA A 1 116 ? 6.617 -3.121 6.703 1 98.75 116 ALA A O 1
ATOM 856 N N . ARG A 1 117 ? 7.078 -4.824 8.094 1 98.31 117 ARG A N 1
ATOM 857 C CA . ARG A 1 117 ? 5.906 -4.578 8.93 1 98.31 117 ARG A CA 1
ATOM 858 C C . ARG A 1 117 ? 5.984 -3.207 9.594 1 98.31 117 ARG A C 1
ATOM 860 O O . ARG A 1 117 ? 4.988 -2.486 9.656 1 98.31 117 ARG A O 1
ATOM 867 N N . LEU A 1 118 ? 7.137 -2.945 10.078 1 98.44 118 LEU A N 1
ATOM 868 C CA . LEU A 1 118 ? 7.328 -1.649 10.719 1 98.44 118 LEU A CA 1
ATOM 869 C C . LEU A 1 118 ? 7.078 -0.512 9.742 1 98.44 118 LEU A C 1
ATOM 871 O O . LEU A 1 118 ? 6.445 0.488 10.086 1 98.44 118 LEU A O 1
ATOM 875 N N . MET A 1 119 ? 7.535 -0.644 8.523 1 98.56 119 MET A N 1
ATOM 876 C CA . MET A 1 119 ? 7.34 0.409 7.531 1 98.56 119 MET A CA 1
ATOM 877 C C . MET A 1 119 ? 5.863 0.551 7.172 1 98.56 119 MET A C 1
ATOM 879 O O . MET A 1 119 ? 5.359 1.666 7.023 1 98.56 119 MET A O 1
ATOM 883 N N . MET A 1 120 ? 5.156 -0.569 7.059 1 98.75 120 MET A N 1
ATOM 884 C CA . MET A 1 120 ? 3.719 -0.478 6.816 1 98.75 120 MET A CA 1
ATOM 885 C C . MET A 1 120 ? 3.012 0.197 7.988 1 98.75 120 MET A C 1
ATOM 887 O O . MET A 1 120 ? 2.074 0.973 7.785 1 98.75 120 MET A O 1
ATOM 891 N N . GLU A 1 121 ? 3.451 -0.114 9.172 1 98.62 121 GLU A N 1
ATOM 892 C CA . GLU A 1 121 ? 2.883 0.503 10.367 1 98.62 121 GLU A CA 1
ATOM 893 C C . GLU A 1 121 ? 3.1 2.014 10.367 1 98.62 121 GLU A C 1
ATOM 895 O O . GLU A 1 121 ? 2.16 2.781 10.586 1 98.62 121 GLU A O 1
ATOM 900 N N . MET A 1 122 ? 4.246 2.424 10.039 1 98.56 122 MET A N 1
ATOM 901 C CA . MET A 1 122 ? 4.641 3.822 10.195 1 98.56 122 MET A CA 1
ATOM 902 C C . MET A 1 122 ? 4.121 4.664 9.031 1 98.56 122 MET A C 1
ATOM 904 O O . MET A 1 122 ? 3.764 5.832 9.219 1 98.56 122 MET A O 1
ATOM 908 N N . HIS A 1 123 ? 4.039 4.051 7.859 1 98.69 123 HIS A N 1
ATOM 909 C CA . HIS A 1 123 ? 3.693 4.84 6.684 1 98.69 123 HIS A CA 1
ATOM 910 C C . HIS A 1 123 ? 2.193 4.793 6.41 1 98.69 123 HIS A C 1
ATOM 912 O O . HIS A 1 123 ? 1.65 5.684 5.754 1 98.69 123 HIS A O 1
ATOM 918 N N . VAL A 1 124 ? 1.541 3.752 6.871 1 98.88 124 VAL A N 1
ATOM 919 C CA . VAL A 1 124 ? 0.174 3.549 6.402 1 98.88 124 VAL A CA 1
ATOM 920 C C . VAL A 1 124 ? -0.771 3.438 7.598 1 98.88 124 VAL A C 1
ATOM 922 O O . VAL A 1 124 ? -1.646 4.285 7.785 1 98.88 124 VAL A O 1
ATOM 925 N N . LEU A 1 125 ? -0.529 2.52 8.5 1 98.88 125 LEU A N 1
ATOM 926 C CA . LEU A 1 125 ? -1.474 2.242 9.578 1 98.88 125 LEU A CA 1
ATOM 927 C C . LEU A 1 125 ? -1.446 3.35 10.625 1 98.88 125 LEU A C 1
ATOM 929 O O . LEU A 1 125 ? -2.484 3.705 11.188 1 98.88 125 LEU A O 1
ATOM 933 N N . GLY A 1 126 ? -0.275 3.82 10.945 1 98.81 126 GLY A N 1
ATOM 934 C CA . GLY A 1 126 ? -0.157 4.945 11.859 1 98.81 126 GLY A CA 1
ATOM 935 C C . GLY A 1 126 ? -0.933 6.168 11.406 1 98.81 126 GLY A C 1
ATOM 936 O O . GLY A 1 126 ? -1.8 6.66 12.133 1 98.81 126 GLY A O 1
ATOM 937 N N . PRO A 1 127 ? -0.665 6.617 10.18 1 98.88 127 PRO A N 1
ATOM 938 C CA . PRO A 1 127 ? -1.428 7.742 9.633 1 98.88 127 PRO A CA 1
ATOM 939 C C . PRO A 1 127 ? -2.934 7.484 9.617 1 98.88 127 PRO A C 1
ATOM 941 O O . PRO A 1 127 ? -3.717 8.375 9.945 1 98.88 127 PRO A O 1
ATOM 944 N N . LEU A 1 128 ? -3.35 6.281 9.242 1 98.94 128 LEU A N 1
ATOM 945 C CA . LEU A 1 128 ? -4.77 5.949 9.305 1 98.94 128 LEU A CA 1
ATOM 946 C C . LEU A 1 128 ? -5.32 6.164 10.711 1 98.94 128 LEU A C 1
ATOM 948 O O . LEU A 1 128 ? -6.367 6.801 10.883 1 98.94 128 LEU A O 1
ATOM 952 N N . HIS A 1 129 ? -4.652 5.645 11.664 1 98.94 129 HIS A N 1
ATOM 953 C CA . HIS A 1 129 ? -5.102 5.727 13.055 1 98.94 129 HIS A CA 1
ATOM 954 C C . HIS A 1 129 ? -5.188 7.176 13.516 1 98.94 129 HIS A C 1
ATOM 956 O O . HIS A 1 129 ? -6.168 7.574 14.148 1 98.94 129 HIS A O 1
ATOM 962 N N . LEU A 1 130 ? -4.195 7.965 13.203 1 98.94 130 LEU A N 1
ATOM 963 C CA . LEU A 1 130 ? -4.207 9.375 13.586 1 98.94 130 LEU A CA 1
ATOM 964 C C . LEU A 1 130 ? -5.336 10.117 12.891 1 98.94 130 LEU A C 1
ATOM 966 O O . LEU A 1 130 ? -5.953 11.008 13.477 1 98.94 130 LEU A O 1
ATOM 970 N N . CYS A 1 131 ? -5.582 9.797 11.594 1 98.94 131 CYS A N 1
ATOM 971 C CA . CYS A 1 131 ? -6.742 10.359 10.906 1 98.94 131 CYS A CA 1
ATOM 972 C C . CYS A 1 131 ? -8.023 10.031 11.656 1 98.94 131 CYS A C 1
ATOM 974 O O . CYS A 1 131 ? -8.859 10.914 11.883 1 98.94 131 CYS A O 1
ATOM 976 N N . GLN A 1 132 ? -8.141 8.797 12.055 1 98.94 132 GLN A N 1
ATOM 977 C CA . GLN A 1 132 ? -9.344 8.344 12.75 1 98.94 132 GLN A CA 1
ATOM 978 C C . GLN A 1 132 ? -9.555 9.109 14.055 1 98.94 132 GLN A C 1
ATOM 980 O O . GLN A 1 132 ? -10.688 9.414 14.43 1 98.94 132 GLN A O 1
ATOM 985 N N . LEU A 1 133 ? -8.492 9.391 14.75 1 98.88 133 LEU A N 1
ATOM 986 C CA . LEU A 1 133 ? -8.562 10.141 16 1 98.88 133 LEU A CA 1
ATOM 987 C C . LEU A 1 133 ? -8.945 11.594 15.742 1 98.88 133 LEU A C 1
ATOM 989 O O . LEU A 1 133 ? -9.617 12.219 16.562 1 98.88 133 LEU A O 1
ATOM 993 N N . ALA A 1 134 ? -8.602 12.156 14.602 1 98.94 134 ALA A N 1
ATOM 994 C CA . ALA A 1 134 ? -8.805 13.57 14.297 1 98.94 134 ALA A CA 1
ATOM 995 C C . ALA A 1 134 ? -10.195 13.812 13.711 1 98.94 134 ALA A C 1
ATOM 997 O O . ALA A 1 134 ? -10.766 14.891 13.867 1 98.94 134 ALA A O 1
ATOM 998 N N . ILE A 1 135 ? -10.766 12.836 13.031 1 98.88 135 ILE A N 1
ATOM 999 C CA . ILE A 1 135 ? -11.945 12.953 12.188 1 98.88 135 ILE A CA 1
ATOM 1000 C C . ILE A 1 135 ? -13.141 13.406 13.031 1 98.88 135 ILE A C 1
ATOM 1002 O O . ILE A 1 135 ? -13.883 14.305 12.625 1 98.88 135 ILE A O 1
ATOM 1006 N N . PRO A 1 136 ? -13.367 12.828 14.234 1 98.75 136 PRO A N 1
ATOM 1007 C CA . PRO A 1 136 ? -14.578 13.211 14.961 1 98.75 136 PRO A CA 1
ATOM 1008 C C . PRO A 1 136 ? -14.672 14.719 15.211 1 98.75 136 PRO A C 1
ATOM 1010 O O . PRO A 1 136 ? -15.703 15.328 14.945 1 98.75 136 PRO A O 1
ATOM 1013 N N . ALA A 1 137 ? -13.648 15.375 15.688 1 98.81 137 ALA A N 1
ATOM 1014 C CA . ALA A 1 137 ? -13.672 16.812 15.961 1 98.81 137 ALA A CA 1
ATOM 1015 C C . ALA A 1 137 ? -13.766 17.609 14.672 1 98.81 137 ALA A C 1
ATOM 1017 O O . ALA A 1 137 ? -14.445 18.641 14.617 1 98.81 137 ALA A O 1
ATOM 1018 N N . MET A 1 138 ? -13.039 17.172 13.625 1 98.75 138 MET A N 1
ATOM 1019 C CA . MET A 1 138 ? -13.125 17.844 12.328 1 98.75 138 MET A CA 1
ATOM 1020 C C . MET A 1 138 ? -14.547 17.797 11.789 1 98.75 138 MET A C 1
ATOM 1022 O O . MET A 1 138 ? -15.055 18.797 11.266 1 98.75 138 MET A O 1
ATOM 1026 N N . ARG A 1 139 ? -15.102 16.641 11.914 1 98.56 139 ARG A N 1
ATOM 1027 C CA . ARG A 1 139 ? -16.469 16.438 11.445 1 98.56 139 ARG A CA 1
ATOM 1028 C C . ARG A 1 139 ? -17.438 17.344 12.203 1 98.56 139 ARG A C 1
ATOM 1030 O O . ARG A 1 139 ? -18.328 17.969 11.602 1 98.56 139 ARG A O 1
ATOM 1037 N N . GLU A 1 140 ? -17.281 17.438 13.492 1 98.31 140 GLU A N 1
ATOM 1038 C CA . GLU A 1 140 ? -18.125 18.312 14.305 1 98.31 140 GLU A CA 1
ATOM 1039 C C . GLU A 1 140 ? -18 19.766 13.867 1 98.31 140 GLU A C 1
ATOM 1041 O O . GLU A 1 140 ? -19.016 20.469 13.797 1 98.31 140 GLU A O 1
ATOM 1046 N N . ARG A 1 141 ? -16.828 20.172 13.508 1 97.25 141 ARG A N 1
ATOM 1047 C CA . ARG A 1 141 ? -16.562 21.547 13.07 1 97.25 141 ARG A CA 1
ATOM 1048 C C . ARG A 1 141 ? -17.031 21.75 11.633 1 97.25 141 ARG A C 1
ATOM 1050 O O . ARG A 1 141 ? -17.188 22.891 11.188 1 97.25 141 ARG A O 1
ATOM 1057 N N . GLY A 1 142 ? -17.172 20.703 10.859 1 97.5 142 GLY A N 1
ATOM 1058 C CA . GLY A 1 142 ? -17.516 20.781 9.445 1 97.5 142 GLY A CA 1
ATOM 1059 C C . GLY A 1 142 ? -16.359 21.219 8.57 1 97.5 142 GLY A C 1
ATOM 1060 O O . GLY A 1 142 ? -16.578 21.75 7.48 1 97.5 142 GLY A O 1
ATOM 1061 N N . ARG A 1 143 ? -15.141 21.062 9.125 1 96.94 143 ARG A N 1
ATOM 1062 C CA . ARG A 1 143 ? -13.93 21.453 8.414 1 96.94 143 ARG A CA 1
ATOM 1063 C C . ARG A 1 143 ? -12.703 20.766 8.992 1 96.94 143 ARG A C 1
ATOM 1065 O O . ARG A 1 143 ? -12.625 20.531 10.203 1 96.94 143 ARG A O 1
ATOM 1072 N N . GLY A 1 144 ? -11.766 20.5 8.219 1 98.25 144 GLY A N 1
ATOM 1073 C CA . GLY A 1 144 ? -10.5 19.906 8.625 1 98.25 144 GLY A CA 1
ATOM 1074 C C . GLY A 1 144 ? -9.586 19.594 7.457 1 98.25 144 GLY A C 1
ATOM 1075 O O . GLY A 1 144 ? -10.031 19.531 6.312 1 98.25 144 GLY A O 1
ATOM 1076 N N . TRP A 1 145 ? -8.305 19.5 7.703 1 98.81 145 TRP A N 1
ATOM 1077 C CA . TRP A 1 145 ? -7.297 19.234 6.68 1 98.81 145 TRP A CA 1
ATOM 1078 C C . TRP A 1 145 ? -6.305 18.188 7.145 1 98.81 145 TRP A C 1
ATOM 1080 O O . TRP A 1 145 ? -5.766 18.266 8.25 1 98.81 145 TRP A O 1
ATOM 1090 N N . ILE A 1 146 ? -6.113 17.203 6.324 1 98.94 146 ILE A N 1
ATOM 1091 C CA . ILE A 1 146 ? -5.109 16.172 6.543 1 98.94 146 ILE A CA 1
ATOM 1092 C C . ILE A 1 146 ? -4.156 16.125 5.348 1 98.94 146 ILE A C 1
ATOM 1094 O O . ILE A 1 146 ? -4.594 16.094 4.195 1 98.94 146 ILE A O 1
ATOM 1098 N N . VAL A 1 147 ? -2.877 16.188 5.609 1 98.94 147 VAL A N 1
ATOM 1099 C CA . VAL A 1 147 ? -1.876 16.031 4.562 1 98.94 147 VAL A CA 1
ATOM 1100 C C . VAL A 1 147 ? -0.924 14.891 4.926 1 98.94 147 VAL A C 1
ATOM 1102 O O . VAL A 1 147 ? -0.346 14.875 6.016 1 98.94 147 VAL A O 1
ATOM 1105 N N . ASN A 1 148 ? -0.842 13.922 4.062 1 98.94 148 ASN A N 1
ATOM 1106 C CA . ASN A 1 148 ? 0.115 12.828 4.172 1 98.94 148 ASN A CA 1
ATOM 1107 C C . ASN A 1 148 ? 1.355 13.086 3.322 1 98.94 148 ASN A C 1
ATOM 1109 O O . ASN A 1 148 ? 1.248 13.336 2.119 1 98.94 148 ASN A O 1
ATOM 1113 N N . LEU A 1 149 ? 2.527 13.062 3.936 1 98.69 149 LEU A N 1
ATOM 1114 C CA . LEU A 1 149 ? 3.74 13.195 3.137 1 98.69 149 LEU A CA 1
ATOM 1115 C C . LEU A 1 149 ? 4.066 11.891 2.416 1 98.69 149 LEU A C 1
ATOM 1117 O O . LEU A 1 149 ? 4.211 10.844 3.053 1 98.69 149 LEU A O 1
ATOM 1121 N N . THR A 1 150 ? 4.105 12.031 1.112 1 98.25 150 THR A N 1
ATOM 1122 C CA . THR A 1 150 ? 4.367 10.859 0.274 1 98.25 150 THR A CA 1
ATOM 1123 C C . THR A 1 150 ? 5.582 11.094 -0.617 1 98.25 150 THR A C 1
ATOM 1125 O O . THR A 1 150 ? 6.488 11.844 -0.253 1 98.25 150 THR A O 1
ATOM 1128 N N . SER A 1 151 ? 5.746 10.344 -1.633 1 95.56 151 SER A N 1
ATOM 1129 C CA . SER A 1 151 ? 6.906 10.375 -2.516 1 95.56 151 SER A CA 1
ATOM 1130 C C . SER A 1 151 ? 6.531 9.977 -3.939 1 95.56 151 SER A C 1
ATOM 1132 O O . SER A 1 151 ? 5.566 9.242 -4.148 1 95.56 151 SER A O 1
ATOM 1134 N N . VAL A 1 152 ? 7.375 10.469 -4.84 1 92.94 152 VAL A N 1
ATOM 1135 C CA . VAL A 1 152 ? 7.266 10.016 -6.219 1 92.94 152 VAL A CA 1
ATOM 1136 C C . VAL A 1 152 ? 7.543 8.516 -6.289 1 92.94 152 VAL A C 1
ATOM 1138 O O . VAL A 1 152 ? 7.133 7.844 -7.238 1 92.94 152 VAL A O 1
ATOM 1141 N N . GLY A 1 153 ? 8.156 8.055 -5.301 1 94.12 153 GLY A N 1
ATOM 1142 C CA . GLY A 1 153 ? 8.477 6.637 -5.223 1 94.12 153 GLY A CA 1
ATOM 1143 C C . GLY A 1 153 ? 7.25 5.754 -5.117 1 94.12 153 GLY A C 1
ATOM 1144 O O . GLY A 1 153 ? 7.332 4.539 -5.301 1 94.12 153 GLY A O 1
ATOM 1145 N N . GLY A 1 154 ? 6.109 6.316 -4.832 1 95.75 154 GLY A N 1
ATOM 1146 C CA . GLY A 1 154 ? 4.871 5.559 -4.734 1 95.75 154 GLY A CA 1
ATOM 1147 C C . GLY A 1 154 ? 4.289 5.195 -6.086 1 95.75 154 GLY A C 1
ATOM 1148 O O . GLY A 1 154 ? 3.396 4.348 -6.176 1 95.75 154 GLY A O 1
ATOM 1149 N N . ASP A 1 155 ? 4.785 5.781 -7.125 1 93.94 155 ASP A N 1
ATOM 1150 C CA . ASP A 1 155 ? 4.312 5.492 -8.477 1 93.94 155 ASP A CA 1
ATOM 1151 C C . ASP A 1 155 ? 4.832 4.141 -8.961 1 93.94 155 ASP A C 1
ATOM 1153 O O . ASP A 1 155 ? 5.891 3.686 -8.531 1 93.94 155 ASP A O 1
ATOM 1157 N N . LEU A 1 156 ? 4.074 3.514 -9.836 1 95.44 156 LEU A N 1
ATOM 1158 C CA . LEU A 1 156 ? 4.543 2.281 -10.461 1 95.44 156 LEU A CA 1
ATOM 1159 C C . LEU A 1 156 ? 5.707 2.561 -11.406 1 95.44 156 LEU A C 1
ATOM 1161 O O . LEU A 1 156 ? 5.59 3.393 -12.312 1 95.44 156 LEU A O 1
ATOM 1165 N N . PRO A 1 157 ? 6.797 1.906 -11.156 1 93.94 157 PRO A N 1
ATOM 1166 C CA . PRO A 1 157 ? 7.902 2.15 -12.086 1 93.94 157 PRO A CA 1
ATOM 1167 C C . PRO A 1 157 ? 7.594 1.666 -13.5 1 93.94 157 PRO A C 1
ATOM 1169 O O . PRO A 1 157 ? 6.934 0.638 -13.68 1 93.94 157 PRO A O 1
ATOM 1172 N N . PRO A 1 158 ? 8.078 2.436 -14.484 1 94.31 158 PRO A N 1
ATOM 1173 C CA . PRO A 1 158 ? 7.918 1.956 -15.859 1 94.31 158 PRO A CA 1
ATOM 1174 C C . PRO A 1 158 ? 8.797 0.748 -16.172 1 94.31 158 PRO A C 1
ATOM 1176 O O . PRO A 1 158 ? 9.766 0.482 -15.453 1 94.31 158 PRO A O 1
ATOM 1179 N N . GLY A 1 159 ? 8.5 0.21 -17.375 1 93.12 159 GLY A N 1
ATOM 1180 C CA . GLY A 1 159 ? 9.234 -0.966 -17.828 1 93.12 159 GLY A CA 1
ATOM 1181 C C . GLY A 1 159 ? 8.336 -2.154 -18.109 1 93.12 159 GLY A C 1
ATOM 1182 O O . GLY A 1 159 ? 7.121 -2.088 -17.891 1 93.12 159 GLY A O 1
ATOM 1183 N N . PRO A 1 160 ? 8.898 -3.332 -18.531 1 94.25 160 PRO A N 1
ATOM 1184 C CA . PRO A 1 160 ? 10.305 -3.49 -18.906 1 94.25 160 PRO A CA 1
ATOM 1185 C C . PRO A 1 160 ? 10.656 -2.732 -20.188 1 94.25 160 PRO A C 1
ATOM 1187 O O . PRO A 1 160 ? 9.773 -2.475 -21.016 1 94.25 160 PRO A O 1
ATOM 1190 N N . PRO A 1 161 ? 12.062 -2.48 -20.453 1 93.69 161 PRO A N 1
ATOM 1191 C CA . PRO A 1 161 ? 13.117 -2.701 -19.453 1 93.69 161 PRO A CA 1
ATOM 1192 C C . PRO A 1 161 ? 13.031 -1.729 -18.281 1 93.69 161 PRO A C 1
ATOM 1194 O O . PRO A 1 161 ? 12.5 -0.625 -18.438 1 93.69 161 PRO A O 1
ATOM 1197 N N . PHE A 1 162 ? 13.492 -2.127 -17.141 1 96.25 162 PHE A N 1
ATOM 1198 C CA . PHE A 1 162 ? 13.5 -1.312 -15.93 1 96.25 162 PHE A CA 1
ATOM 1199 C C . PHE A 1 162 ? 14.812 -0.544 -15.805 1 96.25 162 PHE A C 1
ATOM 1201 O O . PHE A 1 162 ? 15.852 -1.002 -16.281 1 96.25 162 PHE A O 1
ATOM 1208 N N . SER A 1 163 ? 14.766 0.645 -15.242 1 95.56 163 SER A N 1
ATOM 1209 C CA . SER A 1 163 ? 15.984 1.412 -15 1 95.56 163 SER A CA 1
ATOM 1210 C C . SER A 1 163 ? 16.891 0.707 -14 1 95.56 163 SER A C 1
ATOM 1212 O O . SER A 1 163 ? 16.438 -0.134 -13.227 1 95.56 163 SER A O 1
ATOM 1214 N N . GLU A 1 164 ? 18.188 1.057 -14.062 1 95.25 164 GLU A N 1
ATOM 1215 C CA . GLU A 1 164 ? 19.141 0.537 -13.078 1 95.25 164 GLU A CA 1
ATOM 1216 C C . GLU A 1 164 ? 18.703 0.891 -11.664 1 95.25 164 GLU A C 1
ATOM 1218 O O . GLU A 1 164 ? 18.844 0.073 -10.75 1 95.25 164 GLU A O 1
ATOM 1223 N N . PHE A 1 165 ? 18.219 2.014 -11.492 1 93.44 165 PHE A N 1
ATOM 1224 C CA . PHE A 1 165 ? 17.734 2.467 -10.195 1 93.44 165 PHE A CA 1
ATOM 1225 C C . PHE A 1 165 ? 16.641 1.552 -9.672 1 93.44 165 PHE A C 1
ATOM 1227 O O . PHE A 1 165 ? 16.719 1.056 -8.547 1 93.44 165 PHE A O 1
ATOM 1234 N N . ASP A 1 166 ? 15.664 1.278 -10.516 1 94.88 166 ASP A N 1
ATOM 1235 C CA . ASP A 1 166 ? 14.531 0.454 -10.109 1 94.88 166 ASP A CA 1
ATOM 1236 C C . ASP A 1 166 ? 14.969 -0.978 -9.812 1 94.88 166 ASP A C 1
ATOM 1238 O O . ASP A 1 166 ? 14.375 -1.651 -8.961 1 94.88 166 ASP A O 1
ATOM 1242 N N . ARG A 1 167 ? 16.016 -1.387 -10.414 1 96.25 167 ARG A N 1
ATOM 1243 C CA . ARG A 1 167 ? 16.453 -2.77 -10.289 1 96.25 167 ARG A CA 1
ATOM 1244 C C . ARG A 1 167 ? 17.328 -2.951 -9.039 1 96.25 167 ARG A C 1
ATOM 1246 O O . ARG A 1 167 ? 17.375 -4.043 -8.477 1 96.25 167 ARG A O 1
ATOM 1253 N N . THR A 1 168 ? 17.953 -1.763 -8.547 1 95.38 168 THR A N 1
ATOM 1254 C CA . THR A 1 168 ? 19.047 -2.037 -7.621 1 95.38 168 THR A CA 1
ATOM 1255 C C . THR A 1 168 ? 18.953 -1.133 -6.398 1 95.38 168 THR A C 1
ATOM 1257 O O . THR A 1 168 ? 19.609 -1.386 -5.383 1 95.38 168 THR A O 1
ATOM 1260 N N . ALA A 1 169 ? 18.172 -0.109 -6.387 1 93.06 169 ALA A N 1
ATOM 1261 C CA . ALA A 1 169 ? 18.25 0.939 -5.371 1 93.06 169 ALA A CA 1
ATOM 1262 C C . ALA A 1 169 ? 17.562 0.503 -4.078 1 93.06 169 ALA A C 1
ATOM 1264 O O . ALA A 1 169 ? 17.781 1.11 -3.025 1 93.06 169 ALA A O 1
ATOM 1265 N N . GLY A 1 170 ? 16.672 -0.496 -4.121 1 96.38 170 GLY A N 1
ATOM 1266 C CA . GLY A 1 170 ? 16.094 -1.062 -2.914 1 96.38 170 GLY A CA 1
ATOM 1267 C C . GLY A 1 170 ? 14.891 -0.293 -2.41 1 96.38 170 GLY A C 1
ATOM 1268 O O . GLY A 1 170 ? 14.602 -0.297 -1.211 1 96.38 170 GLY A O 1
ATOM 1269 N N . PHE A 1 171 ? 14.117 0.345 -3.314 1 95.94 171 PHE A N 1
ATOM 1270 C CA . PHE A 1 171 ? 12.992 1.19 -2.949 1 95.94 171 PHE A CA 1
ATOM 1271 C C . PHE A 1 171 ? 11.695 0.39 -2.951 1 95.94 171 PHE A C 1
ATOM 1273 O O . PHE A 1 171 ? 10.602 0.965 -2.928 1 95.94 171 PHE A O 1
ATOM 1280 N N . GLY A 1 172 ? 11.805 -0.912 -2.992 1 97.94 172 GLY A N 1
ATOM 1281 C CA . GLY A 1 172 ? 10.633 -1.75 -3.182 1 97.94 172 GLY A CA 1
ATOM 1282 C C . GLY A 1 172 ? 9.586 -1.563 -2.1 1 97.94 172 GLY A C 1
ATOM 1283 O O . GLY A 1 172 ? 8.43 -1.232 -2.393 1 97.94 172 GLY A O 1
ATOM 1284 N N . ILE A 1 173 ? 9.984 -1.715 -0.807 1 98.5 173 ILE A N 1
ATOM 1285 C CA . ILE A 1 173 ? 9.023 -1.603 0.288 1 98.5 173 ILE A CA 1
ATOM 1286 C C . ILE A 1 173 ? 8.648 -0.137 0.495 1 98.5 173 ILE A C 1
ATOM 1288 O O . ILE A 1 173 ? 7.492 0.177 0.798 1 98.5 173 ILE A O 1
ATOM 1292 N N . TYR A 1 174 ? 9.594 0.774 0.308 1 98 174 TYR A N 1
ATOM 1293 C CA . TYR A 1 174 ? 9.297 2.201 0.404 1 98 174 TYR A CA 1
ATOM 1294 C C . TYR A 1 174 ? 8.219 2.605 -0.589 1 98 174 TYR A C 1
ATOM 1296 O O . TYR A 1 174 ? 7.215 3.213 -0.21 1 98 174 TYR A O 1
ATOM 1304 N N . GLY A 1 175 ? 8.414 2.215 -1.863 1 98.25 175 GLY A N 1
ATOM 1305 C CA . GLY A 1 175 ? 7.406 2.486 -2.875 1 98.25 175 GLY A CA 1
ATOM 1306 C C . GLY A 1 175 ? 6.062 1.858 -2.561 1 98.25 175 GLY A C 1
ATOM 1307 O O . GLY A 1 175 ? 5.02 2.486 -2.75 1 98.25 175 GLY A O 1
ATOM 1308 N N . THR A 1 176 ? 6.113 0.651 -2.117 1 98.81 176 THR A N 1
ATOM 1309 C CA . THR A 1 176 ? 4.902 -0.07 -1.742 1 98.81 176 THR A CA 1
ATOM 1310 C C . THR A 1 176 ? 4.121 0.698 -0.677 1 98.81 176 THR A C 1
ATOM 1312 O O . THR A 1 176 ? 2.916 0.91 -0.814 1 98.81 176 THR A O 1
ATOM 1315 N N . ALA A 1 177 ? 4.773 1.16 0.339 1 98.81 177 ALA A N 1
ATOM 1316 C CA . ALA A 1 177 ? 4.152 1.903 1.431 1 98.81 177 ALA A CA 1
ATOM 1317 C C . ALA A 1 177 ? 3.578 3.229 0.934 1 98.81 177 ALA A C 1
ATOM 1319 O O . ALA A 1 177 ? 2.467 3.611 1.312 1 98.81 177 ALA A O 1
ATOM 1320 N N . LYS A 1 178 ? 4.332 3.879 0.112 1 98.75 178 LYS A N 1
ATOM 1321 C CA . LYS A 1 178 ? 3.881 5.184 -0.367 1 98.75 178 LYS A CA 1
ATOM 1322 C C . LYS A 1 178 ? 2.717 5.039 -1.344 1 98.75 178 LYS A C 1
ATOM 1324 O O . LYS A 1 178 ? 1.816 5.879 -1.374 1 98.75 178 LYS A O 1
ATOM 1329 N N . ALA A 1 179 ? 2.717 4 -2.176 1 98.81 179 ALA A N 1
ATOM 1330 C CA . ALA A 1 179 ? 1.553 3.719 -3.014 1 98.81 179 ALA A CA 1
ATOM 1331 C C . ALA A 1 179 ? 0.313 3.465 -2.16 1 98.81 179 ALA A C 1
ATOM 1333 O O . ALA A 1 179 ? -0.776 3.947 -2.477 1 98.81 179 ALA A O 1
ATOM 1334 N N . ALA A 1 180 ? 0.495 2.689 -1.13 1 98.88 180 ALA A N 1
ATOM 1335 C CA . ALA A 1 180 ? -0.594 2.43 -0.192 1 98.88 180 ALA A CA 1
ATOM 1336 C C . ALA A 1 180 ? -1.112 3.727 0.421 1 98.88 180 ALA A C 1
ATOM 1338 O O . ALA A 1 180 ? -2.322 3.957 0.474 1 98.88 180 ALA A O 1
ATOM 1339 N N . LEU A 1 181 ? -0.218 4.539 0.837 1 98.94 181 LEU A N 1
ATOM 1340 C CA . LEU A 1 181 ? -0.573 5.805 1.463 1 98.94 181 LEU A CA 1
ATOM 1341 C C . LEU A 1 181 ? -1.339 6.695 0.491 1 98.94 181 LEU A C 1
ATOM 1343 O O . LEU A 1 181 ? -2.301 7.363 0.879 1 98.94 181 LEU A O 1
ATOM 1347 N N . ASN A 1 182 ? -0.897 6.746 -0.751 1 98.88 182 ASN A N 1
ATOM 1348 C CA . ASN A 1 182 ? -1.6 7.523 -1.765 1 98.88 182 ASN A CA 1
ATOM 1349 C C . ASN A 1 182 ? -3.039 7.051 -1.94 1 98.88 182 ASN A C 1
ATOM 1351 O O . ASN A 1 182 ? -3.963 7.863 -2.002 1 98.88 182 ASN A O 1
ATOM 1355 N N . ARG A 1 183 ? -3.176 5.762 -2.016 1 98.81 183 ARG A N 1
ATOM 1356 C CA . ARG A 1 183 ? -4.523 5.227 -2.199 1 98.81 183 ARG A CA 1
ATOM 1357 C C . ARG A 1 183 ? -5.383 5.477 -0.966 1 98.81 183 ARG A C 1
ATOM 1359 O O . ARG A 1 183 ? -6.57 5.781 -1.085 1 98.81 183 ARG A O 1
ATOM 1366 N N . LEU A 1 184 ? -4.832 5.328 0.193 1 98.88 184 LEU A N 1
ATOM 1367 C CA . LEU A 1 184 ? -5.52 5.633 1.444 1 98.88 184 LEU A CA 1
ATOM 1368 C C . LEU A 1 184 ? -5.961 7.09 1.479 1 98.88 184 LEU A C 1
ATOM 1370 O O . LEU A 1 184 ? -7.086 7.395 1.888 1 98.88 184 LEU A O 1
ATOM 1374 N N . THR A 1 185 ? -5.07 7.953 1.01 1 98.88 185 THR A N 1
ATOM 1375 C CA . THR A 1 185 ? -5.359 9.383 0.955 1 98.88 185 THR A CA 1
ATOM 1376 C C . THR A 1 185 ? -6.613 9.648 0.129 1 98.88 185 THR A C 1
ATOM 1378 O O . THR A 1 185 ? -7.527 10.344 0.586 1 98.88 185 THR A O 1
ATOM 1381 N N . LYS A 1 186 ? -6.656 9.062 -1.021 1 98.62 186 LYS A N 1
ATOM 1382 C CA . LYS A 1 186 ? -7.793 9.305 -1.907 1 98.62 186 LYS A CA 1
ATOM 1383 C C . LYS A 1 186 ? -9.07 8.688 -1.337 1 98.62 186 LYS A C 1
ATOM 1385 O O . LYS A 1 186 ? -10.156 9.258 -1.484 1 98.62 186 LYS A O 1
ATOM 1390 N N . SER A 1 187 ? -8.938 7.547 -0.731 1 98.69 187 SER A N 1
ATOM 1391 C CA . SER A 1 187 ? -10.102 6.922 -0.107 1 98.69 187 SER A CA 1
ATOM 1392 C C . SER A 1 187 ? -10.664 7.797 1.007 1 98.69 187 SER A C 1
ATOM 1394 O O . SER A 1 187 ? -11.875 7.996 1.092 1 98.69 187 SER A O 1
ATOM 1396 N N . LEU A 1 188 ? -9.828 8.281 1.835 1 98.88 188 LEU A N 1
ATOM 1397 C CA . LEU A 1 188 ? -10.266 9.172 2.912 1 98.88 188 LEU A CA 1
ATOM 1398 C C . LEU A 1 188 ? -10.898 10.438 2.352 1 98.88 188 LEU A C 1
ATOM 1400 O O . LEU A 1 188 ? -11.93 10.891 2.852 1 98.88 188 LEU A O 1
ATOM 1404 N N . ALA A 1 189 ? -10.242 11.016 1.341 1 98.81 189 ALA A N 1
ATOM 1405 C CA . ALA A 1 189 ? -10.805 12.211 0.708 1 98.81 189 ALA A CA 1
ATOM 1406 C C . ALA A 1 189 ? -12.234 11.969 0.246 1 98.81 189 ALA A C 1
ATOM 1408 O O . ALA A 1 189 ? -13.117 12.797 0.466 1 98.81 189 ALA A O 1
ATOM 1409 N N . ALA A 1 190 ? -12.469 10.82 -0.396 1 98.5 190 ALA A N 1
ATOM 1410 C CA . ALA A 1 190 ? -13.797 10.484 -0.904 1 98.5 190 ALA A CA 1
ATOM 1411 C C . ALA A 1 190 ? -14.789 10.297 0.239 1 98.5 190 ALA A C 1
ATOM 1413 O O . ALA A 1 190 ? -15.875 10.875 0.225 1 98.5 190 ALA A O 1
ATOM 1414 N N . GLU A 1 191 ? -14.422 9.555 1.242 1 98.38 191 GLU A N 1
ATOM 1415 C CA . GLU A 1 191 ? -15.344 9.203 2.32 1 98.38 191 GLU A CA 1
ATOM 1416 C C . GLU A 1 191 ? -15.648 10.414 3.201 1 98.38 191 GLU A C 1
ATOM 1418 O O . GLU A 1 191 ? -16.719 10.492 3.799 1 98.38 191 GLU A O 1
ATOM 1423 N N . LEU A 1 192 ? -14.734 11.367 3.234 1 98.56 192 LEU A N 1
ATOM 1424 C CA . LEU A 1 192 ? -14.906 12.508 4.129 1 98.56 192 LEU A CA 1
ATOM 1425 C C . LEU A 1 192 ? -15.336 13.75 3.354 1 98.56 192 LEU A C 1
ATOM 1427 O O . LEU A 1 192 ? -15.406 14.844 3.916 1 98.56 192 LEU A O 1
ATOM 1431 N N . TYR A 1 193 ? -15.586 13.562 2.088 1 98.06 193 TYR A N 1
ATOM 1432 C CA . TYR A 1 193 ? -15.891 14.68 1.197 1 98.06 193 TYR A CA 1
ATOM 1433 C C . TYR A 1 193 ? -17.094 15.461 1.7 1 98.06 193 TYR A C 1
ATOM 1435 O O . TYR A 1 193 ? -17.047 16.688 1.79 1 98.06 193 TYR A O 1
ATOM 1443 N N . ASP A 1 194 ? -18.125 14.797 2.129 1 97.38 194 ASP A N 1
ATOM 1444 C CA . ASP A 1 194 ? -19.359 15.453 2.533 1 97.38 194 ASP A CA 1
ATOM 1445 C C . ASP A 1 194 ? -19.219 16.094 3.914 1 97.38 194 ASP A C 1
ATOM 1447 O O . ASP A 1 194 ? -20.062 16.906 4.312 1 97.38 194 ASP A O 1
ATOM 1451 N N . ASP A 1 195 ? -18.203 15.727 4.641 1 98 195 ASP A N 1
ATOM 1452 C CA . ASP A 1 195 ? -17.969 16.281 5.973 1 98 195 ASP A CA 1
ATOM 1453 C C . ASP A 1 195 ? -17.188 17.594 5.895 1 98 195 ASP A C 1
ATOM 1455 O O . ASP A 1 195 ? -16.938 18.234 6.918 1 98 195 ASP A O 1
ATOM 1459 N N . GLY A 1 196 ? -16.703 17.953 4.652 1 97.81 196 GLY A N 1
ATOM 1460 C CA . GLY A 1 196 ? -15.914 19.156 4.504 1 97.81 196 GLY A CA 1
ATOM 1461 C C . GLY A 1 196 ? -14.484 19 4.996 1 97.81 196 GLY A C 1
ATOM 1462 O O . GLY A 1 196 ? -13.852 19.969 5.406 1 97.81 196 GLY A O 1
ATOM 1463 N N . ILE A 1 197 ? -14.016 17.797 5.07 1 98.62 197 ILE A N 1
ATOM 1464 C CA . ILE A 1 197 ? -12.648 17.5 5.496 1 98.62 197 ILE A CA 1
ATOM 1465 C C . ILE A 1 197 ? -11.797 17.156 4.281 1 98.62 197 ILE A C 1
ATOM 1467 O O . ILE A 1 197 ? -12.117 16.234 3.531 1 98.62 197 ILE A O 1
ATOM 1471 N N . ALA A 1 198 ? -10.727 17.906 4.023 1 98.75 198 ALA A N 1
ATOM 1472 C CA . ALA A 1 198 ? -9.82 17.641 2.906 1 98.75 198 ALA A CA 1
ATOM 1473 C C . ALA A 1 198 ? -8.703 16.688 3.318 1 98.75 198 ALA A C 1
ATOM 1475 O O . ALA A 1 198 ? -8.117 16.828 4.395 1 98.75 198 ALA A O 1
ATOM 1476 N N . VAL A 1 199 ? -8.461 15.695 2.518 1 98.88 199 VAL A N 1
ATOM 1477 C CA . VAL A 1 199 ? -7.328 14.789 2.699 1 98.88 199 VAL A CA 1
ATOM 1478 C C . VAL A 1 199 ? -6.48 14.758 1.428 1 98.88 199 VAL A C 1
ATOM 1480 O O . VAL A 1 199 ? -6.977 14.414 0.352 1 98.88 199 VAL A O 1
ATOM 1483 N N . ASN A 1 200 ? -5.242 15.18 1.516 1 98.88 200 ASN A N 1
ATOM 1484 C CA . ASN A 1 200 ? -4.301 15.234 0.401 1 98.88 200 ASN A CA 1
ATOM 1485 C C . ASN A 1 200 ? -2.961 14.602 0.764 1 98.88 200 ASN A C 1
ATOM 1487 O O . ASN A 1 200 ? -2.695 14.328 1.936 1 98.88 200 ASN A O 1
ATOM 1491 N N . ALA A 1 201 ? -2.209 14.289 -0.228 1 98.81 201 ALA A N 1
ATOM 1492 C CA . ALA A 1 201 ? -0.812 13.906 -0.057 1 98.81 201 ALA A CA 1
ATOM 1493 C C . ALA A 1 201 ? 0.12 14.875 -0.773 1 98.81 201 ALA A C 1
ATOM 1495 O O . ALA A 1 201 ? -0.267 15.5 -1.764 1 98.81 201 ALA A O 1
ATOM 1496 N N . ALA A 1 202 ? 1.311 15.047 -0.238 1 98.75 202 ALA A N 1
ATOM 1497 C CA . ALA A 1 202 ? 2.326 15.914 -0.825 1 98.75 202 ALA A CA 1
ATOM 1498 C C . ALA A 1 202 ? 3.656 15.18 -0.977 1 98.75 202 ALA A C 1
ATOM 1500 O O . ALA A 1 202 ? 4.082 14.461 -0.073 1 98.75 202 ALA A O 1
A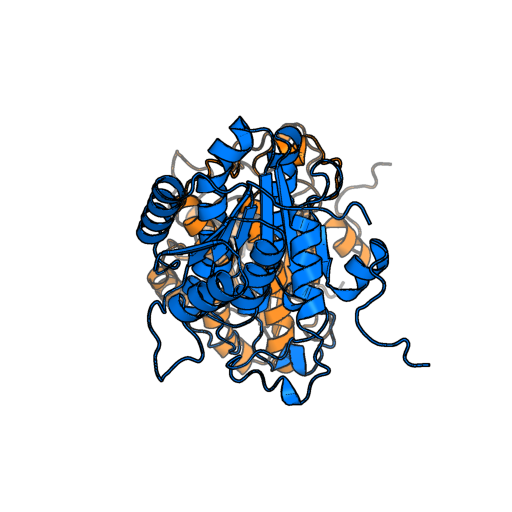TOM 1501 N N . ALA A 1 203 ? 4.227 15.352 -2.104 1 97.75 203 ALA A N 1
ATOM 1502 C CA . ALA A 1 203 ? 5.531 14.766 -2.396 1 97.75 203 ALA A CA 1
ATOM 1503 C C . ALA A 1 203 ? 6.473 15.805 -3.004 1 97.75 203 ALA A C 1
ATOM 1505 O O . ALA A 1 203 ? 6.098 16.531 -3.932 1 97.75 203 ALA A O 1
ATOM 1506 N N . PRO A 1 204 ? 7.75 15.852 -2.473 1 96.06 204 PRO A N 1
ATOM 1507 C CA . PRO A 1 204 ? 8.719 16.641 -3.232 1 96.06 204 PRO A CA 1
ATOM 1508 C C . PRO A 1 204 ? 8.906 16.125 -4.66 1 96.06 204 PRO A C 1
ATOM 1510 O O . PRO A 1 204 ? 8.883 14.922 -4.898 1 96.06 204 PRO A O 1
ATOM 1513 N N . SER A 1 205 ? 9.047 17.016 -5.578 1 95.06 205 SER A N 1
ATOM 1514 C CA . SER A 1 205 ? 9.336 16.641 -6.961 1 95.06 205 SER A CA 1
ATOM 1515 C C . SER A 1 205 ? 10.758 16.109 -7.105 1 95.06 205 SER A C 1
ATOM 1517 O O . SER A 1 205 ? 11 15.195 -7.895 1 95.06 205 SER A O 1
ATOM 1519 N N . ASN A 1 206 ? 11.648 16.672 -6.367 1 92.12 206 ASN A N 1
ATOM 1520 C CA . ASN A 1 206 ? 13.039 16.234 -6.242 1 92.12 206 ASN A CA 1
ATOM 1521 C C . ASN A 1 206 ? 13.438 16.062 -4.781 1 92.12 206 ASN A C 1
ATOM 1523 O O . ASN A 1 206 ? 12.797 16.609 -3.885 1 92.12 206 ASN A O 1
ATOM 1527 N N . PRO A 1 207 ? 14.469 15.219 -4.602 1 88.5 207 PRO A N 1
ATOM 1528 C CA . PRO A 1 207 ? 14.922 15.094 -3.215 1 88.5 207 PRO A CA 1
ATOM 1529 C C . PRO A 1 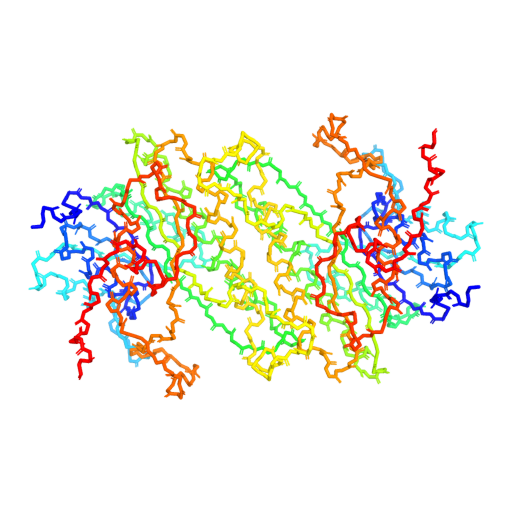207 ? 15.188 16.438 -2.551 1 88.5 207 PRO A C 1
ATOM 1531 O O . PRO A 1 207 ? 15.57 17.406 -3.225 1 88.5 207 PRO A O 1
ATOM 1534 N N . VAL A 1 208 ? 14.883 16.453 -1.275 1 87.81 208 VAL A N 1
ATOM 1535 C CA . VAL A 1 208 ? 15.117 17.656 -0.499 1 87.81 208 VAL A CA 1
ATOM 1536 C C . VAL A 1 208 ? 16.328 17.469 0.417 1 87.81 208 VAL A C 1
ATOM 1538 O O . VAL A 1 208 ? 16.406 16.469 1.139 1 87.81 208 VAL A O 1
ATOM 1541 N N . ALA A 1 209 ? 17.219 18.344 0.236 1 79 209 ALA A N 1
ATOM 1542 C CA . ALA A 1 209 ? 18.375 18.266 1.12 1 79 209 ALA A CA 1
ATOM 1543 C C . ALA A 1 209 ? 17.984 18.625 2.557 1 79 209 ALA A C 1
ATOM 1545 O O . ALA A 1 209 ? 17.438 19.688 2.814 1 79 209 ALA A O 1
ATOM 1546 N N . THR A 1 210 ? 17.922 17.625 3.389 1 71.94 210 THR A N 1
ATOM 1547 C CA . THR A 1 210 ? 17.672 17.875 4.801 1 71.94 210 THR A CA 1
ATOM 1548 C C . THR A 1 210 ? 18.844 17.406 5.656 1 71.94 210 THR A C 1
ATOM 1550 O O . THR A 1 210 ? 19.484 16.391 5.34 1 71.94 210 THR A O 1
ATOM 1553 N N . PRO A 1 211 ? 19.234 18.375 6.527 1 60.72 211 PRO A N 1
ATOM 1554 C CA . PRO A 1 211 ? 20.297 17.906 7.418 1 60.72 211 PRO A CA 1
ATOM 1555 C C . PRO A 1 211 ? 19.953 16.594 8.102 1 60.72 211 PRO A C 1
ATOM 1557 O O . PRO A 1 211 ? 18.828 16.406 8.57 1 60.72 211 PRO A O 1
ATOM 1560 N N . GLY A 1 212 ? 20.797 15.602 8.047 1 53.47 212 GLY A N 1
ATOM 1561 C CA . GLY A 1 212 ? 20.578 14.32 8.703 1 53.47 212 GLY A CA 1
ATOM 1562 C C . GLY A 1 212 ? 19.938 13.281 7.801 1 53.47 212 GLY A C 1
ATOM 1563 O O . GLY A 1 212 ? 19.688 12.156 8.227 1 53.47 212 GLY A O 1
ATOM 1564 N N . ALA A 1 213 ? 19.297 13.875 6.777 1 52.72 213 ALA A N 1
ATOM 1565 C CA . ALA A 1 213 ? 18.688 12.898 5.879 1 52.72 213 ALA A CA 1
ATOM 1566 C C . ALA A 1 213 ? 19.688 11.812 5.484 1 52.72 213 ALA A C 1
ATOM 1568 O O . ALA A 1 213 ? 20.797 12.117 5.062 1 52.72 213 ALA A O 1
ATOM 1569 N N . GLY A 1 214 ? 19.922 10.914 6.129 1 46.5 214 GLY A N 1
ATOM 1570 C CA . GLY A 1 214 ? 20.797 9.773 5.922 1 46.5 214 GLY A CA 1
ATOM 1571 C C . GLY A 1 214 ? 21.172 9.562 4.465 1 46.5 214 GLY A C 1
ATOM 1572 O O . GLY A 1 214 ? 20.859 10.406 3.613 1 46.5 214 GLY A O 1
ATOM 1573 N N . THR A 1 215 ? 21.641 8.211 4.141 1 45.28 215 THR A N 1
ATOM 1574 C CA . THR A 1 215 ? 22.469 7.574 3.121 1 45.28 215 THR A CA 1
ATOM 1575 C C . THR A 1 215 ? 21.859 7.758 1.735 1 45.28 215 THR A C 1
ATOM 1577 O O . THR A 1 215 ? 22.359 7.207 0.752 1 45.28 215 THR A O 1
ATOM 1580 N N . LEU A 1 216 ? 20.5 8.062 1.613 1 48.97 216 LEU A N 1
ATOM 1581 C CA . LEU A 1 216 ? 20.375 8.102 0.161 1 48.97 216 LEU A CA 1
ATOM 1582 C C . LEU A 1 216 ? 21.234 9.211 -0.438 1 48.97 216 LEU A C 1
ATOM 1584 O O . LEU A 1 216 ? 21.125 10.367 -0.033 1 48.97 216 LEU A O 1
ATOM 1588 N N . ASP A 1 217 ? 22.422 8.891 -0.675 1 48.91 217 ASP A N 1
ATOM 1589 C CA . ASP A 1 217 ? 23.359 9.812 -1.317 1 48.91 217 ASP A CA 1
ATOM 1590 C C . ASP A 1 217 ? 22.625 10.719 -2.312 1 48.91 217 ASP A C 1
ATOM 1592 O O . ASP A 1 217 ? 22.641 10.461 -3.518 1 48.91 217 ASP A O 1
ATOM 1596 N N . LEU A 1 218 ? 21.703 11.359 -1.829 1 49.69 218 LEU A N 1
ATOM 1597 C CA . LEU A 1 218 ? 20.984 12.352 -2.609 1 49.69 218 LEU A CA 1
ATOM 1598 C C . LEU A 1 218 ? 21.906 13.461 -3.082 1 49.69 218 LEU A C 1
ATOM 1600 O O . LEU A 1 218 ? 21.484 14.375 -3.795 1 49.69 218 LEU A O 1
ATOM 1604 N N . ALA A 1 219 ? 23.141 13.508 -2.586 1 42.09 219 ALA A N 1
ATOM 1605 C CA . ALA A 1 219 ? 24.109 14.516 -3.01 1 42.09 219 ALA A CA 1
ATOM 1606 C C . ALA A 1 219 ? 24.203 14.586 -4.531 1 42.09 219 ALA A C 1
ATOM 1608 O O . ALA A 1 219 ? 24.625 15.602 -5.09 1 42.09 219 ALA A O 1
ATOM 1609 N N . LYS A 1 220 ? 24.125 13.344 -5.055 1 50.41 220 LYS A N 1
ATOM 1610 C CA . LYS A 1 220 ? 24.391 13.406 -6.492 1 50.41 220 LYS A CA 1
ATOM 1611 C C . LYS A 1 220 ? 23.125 13.727 -7.27 1 50.41 220 LYS A C 1
ATOM 1613 O O . LYS A 1 220 ? 23.109 13.703 -8.5 1 50.41 220 LYS A O 1
ATOM 1618 N N . THR A 1 221 ? 22.016 14.039 -6.488 1 63.94 221 THR A N 1
ATOM 1619 C CA . THR A 1 221 ? 20.766 14.25 -7.207 1 63.94 221 THR A CA 1
ATOM 1620 C C . THR A 1 221 ? 20.312 15.695 -7.094 1 63.94 221 THR A C 1
ATOM 1622 O O . THR A 1 221 ? 20.656 16.391 -6.145 1 63.94 221 THR A O 1
ATOM 1625 N N . ASP A 1 222 ? 19.797 16.266 -8.18 1 79.81 222 ASP A N 1
ATOM 1626 C CA . ASP A 1 222 ? 19.156 17.578 -8.219 1 79.81 222 ASP A CA 1
ATOM 1627 C C . ASP A 1 222 ? 18.125 17.719 -7.094 1 79.81 222 ASP A C 1
ATOM 1629 O O . ASP A 1 222 ? 17.094 17.047 -7.109 1 79.81 222 ASP A O 1
ATOM 1633 N N . THR A 1 223 ? 18.625 18.422 -6.023 1 88.44 223 THR A N 1
ATOM 1634 C CA . THR A 1 223 ? 17.75 18.625 -4.875 1 88.44 223 THR A CA 1
ATOM 1635 C C . THR A 1 223 ? 16.859 19.844 -5.082 1 88.44 223 THR A C 1
ATOM 1637 O O . THR A 1 223 ? 17.156 20.688 -5.938 1 88.44 223 THR A O 1
ATOM 1640 N N . GLU A 1 224 ? 15.742 19.844 -4.406 1 91.75 224 GLU A N 1
ATOM 1641 C CA . GLU A 1 224 ? 14.891 21.031 -4.457 1 91.75 224 GLU A CA 1
ATOM 1642 C C . GLU A 1 224 ? 14.828 21.719 -3.1 1 91.75 224 GLU A C 1
ATOM 1644 O O . GLU A 1 224 ? 15.148 21.109 -2.072 1 91.75 224 GLU A O 1
ATOM 1649 N N . ASP A 1 225 ? 14.508 23.031 -3.209 1 92.69 225 ASP A N 1
ATOM 1650 C CA . ASP A 1 225 ? 14.422 23.859 -2.018 1 92.69 225 ASP A CA 1
ATOM 1651 C C . ASP A 1 225 ? 13.32 23.375 -1.08 1 92.69 225 ASP A C 1
ATOM 1653 O O . ASP A 1 225 ? 12.219 23.047 -1.527 1 92.69 225 ASP A O 1
ATOM 1657 N N . ILE A 1 226 ? 13.578 23.391 0.204 1 94.75 226 ILE A N 1
ATOM 1658 C CA . ILE A 1 226 ? 12.648 22.922 1.23 1 94.75 226 ILE A CA 1
ATOM 1659 C C . ILE A 1 226 ? 11.414 23.812 1.257 1 94.75 226 ILE A C 1
ATOM 1661 O O . ILE A 1 226 ? 10.344 23.391 1.71 1 94.75 226 ILE A O 1
ATOM 1665 N N . ALA A 1 227 ? 11.492 25.031 0.745 1 94.88 227 ALA A N 1
ATOM 1666 C CA . ALA A 1 227 ? 10.367 25.969 0.718 1 94.88 227 ALA A CA 1
ATOM 1667 C C . ALA A 1 227 ? 9.234 25.438 -0.16 1 94.88 227 ALA A C 1
ATOM 1669 O O . ALA A 1 227 ? 8.062 25.734 0.089 1 94.88 227 ALA A O 1
ATOM 1670 N N . LEU A 1 228 ? 9.586 24.641 -1.146 1 96.12 228 LEU A N 1
ATOM 1671 C CA . LEU A 1 228 ? 8.578 24.125 -2.061 1 96.12 228 LEU A CA 1
ATOM 1672 C C . LEU A 1 228 ? 7.625 23.172 -1.334 1 96.12 228 LEU A C 1
ATOM 1674 O O . LEU A 1 228 ? 6.406 23.297 -1.471 1 96.12 228 LEU A O 1
ATOM 1678 N N . ILE A 1 229 ? 8.172 22.297 -0.499 1 97.31 229 ILE A N 1
ATOM 1679 C CA . ILE A 1 229 ? 7.312 21.328 0.186 1 97.31 229 ILE A CA 1
ATOM 1680 C C . ILE A 1 229 ? 6.543 22.031 1.302 1 97.31 229 ILE A C 1
ATOM 1682 O O . ILE A 1 229 ? 5.375 21.734 1.551 1 97.31 229 ILE A O 1
ATOM 1686 N N . THR A 1 230 ? 7.16 23.016 1.991 1 97.38 230 THR A N 1
ATOM 1687 C CA . THR A 1 230 ? 6.469 23.719 3.068 1 97.38 230 THR A CA 1
ATOM 1688 C C . THR A 1 230 ? 5.309 24.547 2.521 1 97.38 230 THR A C 1
ATOM 1690 O O . THR A 1 230 ? 4.227 24.578 3.111 1 97.38 230 THR A O 1
ATOM 1693 N N . GLU A 1 231 ? 5.535 25.156 1.324 1 96.62 231 GLU A N 1
ATOM 1694 C CA . GLU A 1 231 ? 4.465 25.922 0.688 1 96.62 231 GLU A CA 1
ATOM 1695 C C . GLU A 1 231 ? 3.355 25 0.189 1 96.62 231 GLU A C 1
ATOM 1697 O O . GLU A 1 231 ? 2.172 25.312 0.338 1 96.62 231 GLU A O 1
ATOM 1702 N N . THR A 1 232 ? 3.729 23.891 -0.374 1 98 232 THR A N 1
ATOM 1703 C CA . THR A 1 232 ? 2.758 22.922 -0.872 1 98 232 THR A CA 1
ATOM 1704 C C . THR A 1 232 ? 1.857 22.422 0.258 1 98 232 THR A C 1
ATOM 1706 O O . THR A 1 232 ? 0.63 22.469 0.142 1 98 232 THR A O 1
ATOM 1709 N N . VAL A 1 233 ? 2.453 22.031 1.36 1 98.44 233 VAL A N 1
ATOM 1710 C CA . VAL A 1 233 ? 1.689 21.516 2.494 1 98.44 233 VAL A CA 1
ATOM 1711 C C . VAL A 1 233 ? 0.793 22.625 3.055 1 98.44 233 VAL A C 1
ATOM 1713 O O . VAL A 1 233 ? -0.379 22.391 3.355 1 98.44 233 VAL A O 1
ATOM 1716 N N . PHE A 1 234 ? 1.328 23.859 3.135 1 97.75 234 PHE A N 1
ATOM 1717 C CA . PHE A 1 234 ? 0.545 24.984 3.639 1 97.75 234 PHE A CA 1
ATOM 1718 C C . PHE A 1 234 ? -0.7 25.188 2.787 1 97.75 234 PHE A C 1
ATOM 1720 O O . PHE A 1 234 ? -1.804 25.328 3.316 1 97.75 234 PHE A O 1
ATOM 1727 N N . ARG A 1 235 ? -0.546 25.172 1.476 1 97 235 ARG A N 1
ATOM 1728 C CA . ARG A 1 235 ? -1.663 25.391 0.562 1 97 235 ARG A CA 1
ATOM 1729 C C . ARG A 1 235 ? -2.689 24.266 0.673 1 97 235 ARG A C 1
ATOM 1731 O O . ARG A 1 235 ? -3.896 24.516 0.643 1 97 235 ARG A O 1
ATOM 1738 N N . LEU A 1 236 ? -2.207 23.078 0.841 1 97.81 236 LEU A N 1
ATOM 1739 C CA . LEU A 1 236 ? -3.094 21.922 0.931 1 97.81 236 LEU A CA 1
ATOM 1740 C C . LEU A 1 236 ? -3.861 21.938 2.25 1 97.81 236 LEU A C 1
ATOM 1742 O O . LEU A 1 236 ? -4.98 21.422 2.322 1 97.81 236 LEU A O 1
ATOM 1746 N N . CYS A 1 237 ? -3.326 22.562 3.268 1 95.62 237 CYS A N 1
ATOM 1747 C CA . CYS A 1 237 ? -3.914 22.578 4.602 1 95.62 237 CYS A CA 1
ATOM 1748 C C . CYS A 1 237 ? -4.875 23.75 4.77 1 95.62 237 CYS A C 1
ATOM 1750 O O . CYS A 1 237 ? -5.52 23.891 5.812 1 95.62 237 CYS A O 1
ATOM 1752 N N . THR A 1 238 ? -4.949 24.578 3.803 1 93.5 238 THR A N 1
ATOM 1753 C CA . THR A 1 238 ? -5.758 25.781 3.992 1 93.5 238 THR A CA 1
ATOM 1754 C C . THR A 1 238 ? -6.684 26 2.799 1 93.5 238 THR A C 1
ATOM 1756 O O . THR A 1 238 ? -7.445 26.969 2.77 1 93.5 238 THR A O 1
ATOM 1759 N N . GLY A 1 239 ? -6.566 25.141 1.834 1 94.38 239 GLY A N 1
ATOM 1760 C CA . GLY A 1 239 ? -7.414 25.266 0.66 1 94.38 239 GLY A CA 1
ATOM 1761 C C . GLY A 1 239 ? -8.859 24.875 0.918 1 94.38 239 GLY A C 1
ATOM 1762 O O . GLY A 1 239 ? -9.172 24.297 1.961 1 94.38 239 GLY A O 1
ATOM 1763 N N . ASP A 1 240 ? -9.703 25.203 0.005 1 95.62 240 ASP A N 1
ATOM 1764 C CA . ASP A 1 240 ? -11.117 24.828 0.086 1 95.62 240 ASP A CA 1
ATOM 1765 C C . ASP A 1 240 ? -11.281 23.312 0.011 1 95.62 240 ASP A C 1
ATOM 1767 O O . ASP A 1 240 ? -10.992 22.688 -1.019 1 95.62 240 ASP A O 1
ATOM 1771 N N . PRO A 1 241 ? -11.82 22.719 1.08 1 95.75 241 PRO A N 1
ATOM 1772 C CA . PRO A 1 241 ? -11.93 21.266 1.107 1 95.75 241 PRO A CA 1
ATOM 1773 C C . PRO A 1 241 ? -12.867 20.719 0.024 1 95.75 241 PRO A C 1
ATOM 1775 O O . PRO A 1 241 ? -12.836 19.531 -0.287 1 95.75 241 PRO A O 1
ATOM 1778 N N . LYS A 1 242 ? -13.695 21.531 -0.551 1 94.75 242 LYS A N 1
ATOM 1779 C CA . LYS A 1 242 ? -14.633 21.094 -1.581 1 94.75 242 LYS A CA 1
ATOM 1780 C C . LYS A 1 242 ? -13.922 20.891 -2.914 1 94.75 242 LYS A C 1
ATOM 1782 O O . LYS A 1 242 ? -14.375 20.094 -3.75 1 94.75 242 LYS A O 1
ATOM 1787 N N . THR A 1 243 ? -12.82 21.562 -3.049 1 95.62 243 THR A N 1
ATOM 1788 C CA . THR A 1 243 ? -12.18 21.5 -4.359 1 95.62 243 THR A CA 1
ATOM 1789 C C . THR A 1 243 ? -10.75 20.969 -4.246 1 95.62 243 THR A C 1
ATOM 1791 O O . THR A 1 243 ? -10.227 20.375 -5.184 1 95.62 243 THR A O 1
ATOM 1794 N N . LEU A 1 244 ? -10.156 21.219 -3.096 1 97.38 244 LEU A N 1
ATOM 1795 C CA . LEU A 1 244 ? -8.773 20.812 -2.936 1 97.38 244 LEU A CA 1
ATOM 1796 C C . LEU A 1 244 ? -8.664 19.625 -1.971 1 97.38 244 LEU A C 1
ATOM 1798 O O . LEU A 1 244 ? -8.18 19.781 -0.848 1 97.38 244 LEU A O 1
ATOM 1802 N N . THR A 1 245 ? -9.086 18.484 -2.4 1 98.5 245 THR A N 1
ATOM 1803 C CA . THR A 1 245 ? -9 17.234 -1.674 1 98.5 245 THR A CA 1
ATOM 1804 C C . THR A 1 245 ? -8.727 16.078 -2.629 1 98.5 245 THR A C 1
ATOM 1806 O O . THR A 1 245 ? -8.938 16.188 -3.838 1 98.5 245 THR A O 1
ATOM 1809 N N . GLY A 1 246 ? -8.125 15.055 -2.137 1 98.44 246 GLY A N 1
ATOM 1810 C CA . GLY A 1 246 ? -7.828 13.875 -2.939 1 98.44 246 GLY A CA 1
ATO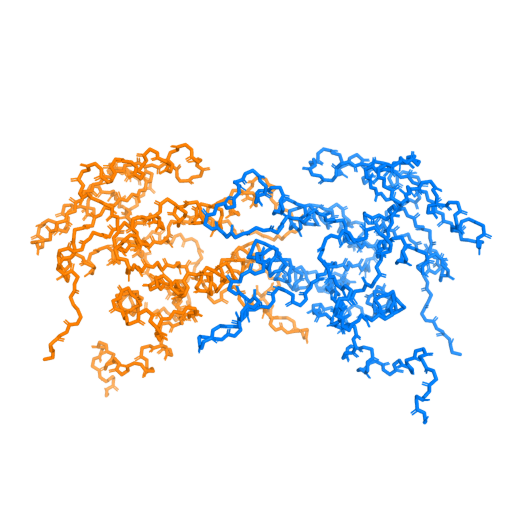M 1811 C C . GLY A 1 246 ? -6.648 14.07 -3.873 1 98.44 246 GLY A C 1
ATOM 1812 O O . GLY A 1 246 ? -6.488 13.328 -4.844 1 98.44 246 GLY A O 1
ATOM 1813 N N . ARG A 1 247 ? -5.816 15.055 -3.582 1 98.12 247 ARG A N 1
ATOM 1814 C CA . ARG A 1 247 ? -4.668 15.344 -4.434 1 98.12 247 ARG A CA 1
ATOM 1815 C C . ARG A 1 247 ? -3.441 14.562 -3.982 1 98.12 247 ARG A C 1
ATOM 1817 O O . ARG A 1 247 ? -3.18 14.445 -2.783 1 98.12 247 ARG A O 1
ATOM 1824 N N . ILE A 1 248 ? -2.811 13.938 -4.926 1 98.44 248 ILE A N 1
ATOM 1825 C CA . ILE A 1 248 ? -1.414 13.555 -4.746 1 98.44 248 ILE A CA 1
ATOM 1826 C C . ILE A 1 248 ? -0.504 14.609 -5.359 1 98.44 248 ILE A C 1
ATOM 1828 O O . ILE A 1 248 ? -0.131 14.516 -6.531 1 98.44 248 ILE A O 1
ATOM 1832 N N . ALA A 1 249 ? -0.104 15.57 -4.559 1 98.31 249 ALA A N 1
ATOM 1833 C CA . ALA A 1 249 ? 0.51 16.797 -5.066 1 98.31 249 ALA A CA 1
ATOM 1834 C C . ALA A 1 249 ? 2.031 16.688 -5.066 1 98.31 249 ALA A C 1
ATOM 1836 O O . ALA A 1 249 ? 2.646 16.484 -4.016 1 98.31 249 ALA A O 1
ATOM 1837 N N . HIS A 1 250 ? 2.561 16.844 -6.215 1 97.75 250 HIS A N 1
ATOM 1838 C CA . HIS A 1 250 ? 4 17.062 -6.309 1 97.75 250 HIS A CA 1
ATOM 1839 C C . HIS A 1 250 ? 4.332 18.547 -6.27 1 97.75 250 HIS A C 1
ATOM 1841 O O . HIS A 1 250 ? 3.631 19.359 -6.875 1 97.75 250 HIS A O 1
ATOM 1847 N N . THR A 1 251 ? 5.41 18.875 -5.598 1 97.25 251 THR A N 1
ATOM 1848 C CA . THR A 1 251 ? 5.66 20.25 -5.223 1 97.25 251 THR A CA 1
ATOM 1849 C C . THR A 1 251 ? 5.66 21.156 -6.453 1 97.25 251 THR A C 1
ATOM 1851 O O . THR A 1 251 ? 4.867 22.094 -6.539 1 97.25 251 THR A O 1
ATOM 1854 N N . GLN A 1 252 ? 6.426 20.828 -7.438 1 95.81 252 GLN A N 1
ATOM 1855 C CA . GLN A 1 252 ? 6.66 21.766 -8.531 1 95.81 252 GLN A CA 1
ATOM 1856 C C . GLN A 1 252 ? 5.426 21.891 -9.422 1 95.81 252 GLN A C 1
ATOM 1858 O O . GLN A 1 252 ? 4.91 22.984 -9.633 1 95.81 252 GLN A O 1
ATOM 1863 N N . PRO A 1 253 ? 4.848 20.812 -9.938 1 96.44 253 PRO A N 1
ATOM 1864 C CA . PRO A 1 253 ? 3.648 20.984 -10.758 1 96.44 253 PRO A CA 1
ATOM 1865 C C . PRO A 1 253 ? 2.471 21.562 -9.977 1 96.44 253 PRO A C 1
ATOM 1867 O O . PRO A 1 253 ? 1.69 22.359 -10.516 1 96.44 253 PRO A O 1
ATOM 1870 N N . PHE A 1 254 ? 2.301 21.234 -8.742 1 97.5 254 PHE A N 1
ATOM 1871 C CA . PHE A 1 254 ? 1.188 21.75 -7.949 1 97.5 254 PHE A CA 1
ATOM 1872 C C . PHE A 1 254 ? 1.317 23.25 -7.738 1 97.5 254 PHE A C 1
ATOM 1874 O O . PHE A 1 254 ? 0.345 24 -7.902 1 97.5 254 PHE A O 1
ATOM 1881 N N . LEU A 1 255 ? 2.51 23.672 -7.328 1 96.56 255 LEU A N 1
ATOM 1882 C CA . LEU A 1 255 ? 2.719 25.094 -7.078 1 96.56 255 LEU A CA 1
ATOM 1883 C C . LEU A 1 255 ? 2.586 25.891 -8.367 1 96.56 255 LEU A C 1
ATOM 1885 O O . LEU A 1 255 ? 2.115 27.031 -8.344 1 96.56 255 LEU A O 1
ATOM 1889 N N . ALA A 1 256 ? 3.021 25.281 -9.492 1 95.19 256 ALA A N 1
ATOM 1890 C CA . ALA A 1 256 ? 2.793 25.922 -10.781 1 95.19 256 ALA A CA 1
ATOM 1891 C C . ALA A 1 256 ? 1.3 26.062 -11.062 1 95.19 256 ALA A C 1
ATOM 1893 O O . ALA A 1 256 ? 0.852 27.109 -11.531 1 95.19 256 ALA A O 1
ATOM 1894 N N . GLU A 1 257 ? 0.552 25.047 -10.773 1 93.94 257 GLU A N 1
ATOM 1895 C CA . GLU A 1 257 ? -0.892 25.016 -10.992 1 93.94 257 GLU A CA 1
ATOM 1896 C C . GLU A 1 257 ? -1.585 26.125 -10.188 1 93.94 257 GLU A C 1
ATOM 1898 O O . GLU A 1 257 ? -2.521 26.75 -10.68 1 93.94 257 GLU A O 1
ATOM 1903 N N . VAL A 1 258 ? -1.08 26.391 -8.945 1 91.06 258 VAL A N 1
ATOM 1904 C CA . VAL A 1 258 ? -1.796 27.328 -8.07 1 91.06 258 VAL A CA 1
ATOM 1905 C C . VAL A 1 258 ? -1.171 28.719 -8.172 1 91.06 258 VAL A C 1
ATOM 1907 O O . VAL A 1 258 ? -1.532 29.609 -7.414 1 91.06 258 VAL A O 1
ATOM 1910 N N . GLY A 1 259 ? -0.184 28.938 -9.07 1 86.38 259 GLY A N 1
ATOM 1911 C CA . GLY A 1 259 ? 0.364 30.25 -9.391 1 86.38 259 GLY A CA 1
ATOM 1912 C C . GLY A 1 259 ? 1.352 30.75 -8.352 1 86.38 259 GLY A C 1
ATOM 1913 O O . GLY A 1 259 ? 1.426 31.953 -8.086 1 86.38 259 GLY A O 1
ATOM 1914 N N . TRP A 1 260 ? 2.051 29.859 -7.754 1 82.44 260 TRP A N 1
ATOM 1915 C CA . TRP A 1 260 ? 3.07 30.25 -6.789 1 82.44 260 TRP A CA 1
ATOM 1916 C C . TRP A 1 260 ? 4.316 30.781 -7.496 1 82.44 260 TRP A C 1
ATOM 1918 O O . TRP A 1 260 ? 4.883 30.094 -8.352 1 82.44 260 TRP A O 1
ATOM 1928 N N . PRO A 1 261 ? 4.625 32.062 -7.398 1 70.38 261 PRO A N 1
ATOM 1929 C CA . PRO A 1 261 ? 5.703 32.688 -8.164 1 70.38 261 PRO A CA 1
ATOM 1930 C C . PRO A 1 261 ? 7.078 32.125 -7.809 1 70.38 261 PRO A C 1
ATOM 1932 O O . PRO A 1 261 ? 8.062 32.438 -8.484 1 70.38 261 PRO A O 1
ATOM 1935 N N . GLY A 1 262 ? 7.27 30.875 -7.387 1 61.31 262 GLY A N 1
ATOM 1936 C CA . GLY A 1 262 ? 8.562 30.297 -7.055 1 61.31 262 GLY A CA 1
ATOM 1937 C C . GLY A 1 262 ? 9.422 31.219 -6.199 1 61.31 262 GLY A C 1
ATOM 1938 O O . GLY A 1 262 ? 9.164 32.406 -6.113 1 61.31 262 GLY A O 1
ATOM 1939 N N . THR A 1 263 ? 10.062 30.828 -5.16 1 53.34 263 THR A N 1
ATOM 1940 C CA . THR A 1 263 ? 10.93 31.719 -4.406 1 53.34 263 THR A CA 1
ATOM 1941 C C . THR A 1 263 ? 12.078 32.219 -5.277 1 53.34 263 THR A C 1
ATOM 1943 O O . THR A 1 263 ? 12.883 33.062 -4.84 1 53.34 263 THR A O 1
ATOM 1946 N N . GLY A 1 264 ? 12.695 31.312 -6.188 1 45.41 264 GLY A N 1
ATOM 1947 C CA . GLY A 1 264 ? 13.984 31.734 -6.711 1 45.41 264 GLY A CA 1
ATOM 1948 C C . GLY A 1 264 ? 13.891 32.938 -7.625 1 45.41 264 GLY A C 1
ATOM 1949 O O . GLY A 1 264 ? 12.812 33.281 -8.109 1 45.41 264 GLY A O 1
ATOM 1950 N N . PRO A 1 265 ? 14.914 33.906 -7.637 1 37.38 265 PRO A N 1
ATOM 1951 C CA . PRO A 1 265 ? 15.086 34.875 -8.719 1 37.38 265 PRO A CA 1
ATOM 1952 C C . PRO A 1 265 ? 14.844 34.281 -10.102 1 37.38 265 PRO A C 1
ATOM 1954 O O . PRO A 1 265 ? 15.039 33.062 -10.297 1 37.38 265 PRO A O 1
ATOM 1957 N N . PRO A 1 266 ? 13.938 34.875 -10.906 1 33.12 266 PRO A N 1
ATOM 1958 C CA . PRO A 1 266 ? 13.906 34.406 -12.297 1 33.12 266 PRO A CA 1
ATOM 1959 C C . PRO A 1 266 ? 15.297 34.125 -12.852 1 33.12 266 PRO A C 1
ATOM 1961 O O . PRO A 1 266 ? 16.25 34.844 -12.555 1 33.12 266 PRO A O 1
ATOM 1964 N N . VAL A 1 267 ? 15.766 32.875 -12.812 1 30.97 267 VAL A N 1
ATOM 1965 C CA . VAL A 1 267 ? 17.016 32.844 -13.586 1 30.97 267 VAL A CA 1
ATOM 1966 C C . VAL A 1 267 ? 16.844 33.625 -14.875 1 30.97 267 VAL A C 1
ATOM 1968 O O . VAL A 1 267 ? 16.109 33.219 -15.781 1 30.97 267 VAL A O 1
ATOM 1971 N N . THR A 1 268 ? 16.766 34.906 -14.852 1 23.75 268 THR A N 1
ATOM 1972 C CA . THR A 1 268 ? 17.172 35.562 -16.078 1 23.75 268 THR A CA 1
ATOM 1973 C C . THR A 1 268 ? 18.609 35.188 -16.453 1 23.75 268 THR A C 1
ATOM 1975 O O . THR A 1 268 ? 19.484 35.094 -15.594 1 23.75 268 THR A O 1
ATOM 1978 N N . MET B 1 1 ? -2.018 -25.297 -32.469 1 31.77 1 MET B N 1
ATOM 1979 C CA . MET B 1 1 ? -1.644 -24.172 -31.625 1 31.77 1 MET B CA 1
ATOM 1980 C C . MET B 1 1 ? -0.634 -24.594 -30.562 1 31.77 1 MET B C 1
ATOM 1982 O O . MET B 1 1 ? -0.936 -25.453 -29.719 1 31.77 1 MET B O 1
ATOM 1986 N N . SER B 1 2 ? 0.54 -24.875 -30.797 1 41.97 2 SER B N 1
ATOM 1987 C CA . SER B 1 2 ? 1.627 -25.391 -29.969 1 41.97 2 SER B CA 1
ATOM 1988 C C . SER B 1 2 ? 1.582 -24.828 -28.562 1 41.97 2 SER B C 1
ATOM 1990 O O . SER B 1 2 ? 2.033 -23.703 -28.328 1 41.97 2 SER B O 1
ATOM 1992 N N . GLY B 1 3 ? 0.429 -24.656 -27.844 1 53.22 3 GLY B N 1
ATOM 1993 C CA . GLY B 1 3 ? -0.129 -23.875 -26.75 1 53.22 3 GLY B CA 1
ATOM 1994 C C . GLY B 1 3 ? 0.682 -23.984 -25.469 1 53.22 3 GLY B C 1
ATOM 1995 O O . GLY B 1 3 ? 1.398 -24.953 -25.25 1 53.22 3 GLY B O 1
ATOM 1996 N N . GLN B 1 4 ? 1.051 -22.844 -24.781 1 65.12 4 GLN B N 1
ATOM 1997 C CA . GLN B 1 4 ? 1.826 -22.781 -23.547 1 65.12 4 GLN B CA 1
ATOM 1998 C C . GLN B 1 4 ? 1.365 -23.844 -22.562 1 65.12 4 GLN B C 1
ATOM 2000 O O . GLN B 1 4 ? 0.168 -24.109 -22.438 1 65.12 4 GLN B O 1
ATOM 2005 N N . ARG B 1 5 ? 2.326 -24.797 -22.234 1 77.62 5 ARG B N 1
ATOM 2006 C CA . ARG B 1 5 ? 2.074 -25.828 -21.25 1 77.62 5 ARG B CA 1
ATOM 2007 C C . ARG B 1 5 ? 2.973 -25.656 -20.031 1 77.62 5 ARG B C 1
ATOM 2009 O O . ARG B 1 5 ? 3.959 -24.922 -20.078 1 77.62 5 ARG B O 1
ATOM 2016 N N . CYS B 1 6 ? 2.379 -26.188 -18.953 1 92.5 6 CYS B N 1
ATOM 2017 C CA . CYS B 1 6 ? 3.109 -26.172 -17.688 1 92.5 6 CYS B CA 1
ATOM 2018 C C . CYS B 1 6 ? 3.539 -27.578 -17.281 1 92.5 6 CYS B C 1
ATOM 2020 O O . CYS B 1 6 ? 3.637 -27.875 -16.094 1 92.5 6 CYS B O 1
ATOM 2022 N N . ASP B 1 7 ? 3.791 -28.391 -18.344 1 93.06 7 ASP B N 1
ATOM 2023 C CA . ASP B 1 7 ? 4.188 -29.766 -18.031 1 93.06 7 ASP B CA 1
ATOM 2024 C C . ASP B 1 7 ? 5.492 -29.797 -17.25 1 93.06 7 ASP B C 1
ATOM 2026 O O . ASP B 1 7 ? 6.473 -29.156 -17.625 1 93.06 7 ASP B O 1
ATOM 2030 N N . GLY B 1 8 ? 5.434 -30.516 -16.172 1 95.06 8 GLY B N 1
ATOM 2031 C CA . GLY B 1 8 ? 6.629 -30.703 -15.359 1 95.06 8 GLY B CA 1
ATOM 2032 C C . GLY B 1 8 ? 6.859 -29.562 -14.375 1 95.06 8 GLY B C 1
ATOM 2033 O O . GLY B 1 8 ? 7.781 -29.625 -13.562 1 95.06 8 GLY B O 1
ATOM 2034 N N . MET B 1 9 ? 6.039 -28.578 -14.438 1 97.81 9 MET B N 1
ATOM 2035 C CA . MET B 1 9 ? 6.199 -27.453 -13.523 1 97.81 9 MET B CA 1
ATOM 2036 C C . MET B 1 9 ? 5.402 -27.672 -12.242 1 97.81 9 MET B C 1
ATOM 2038 O O . MET B 1 9 ? 4.422 -28.422 -12.234 1 97.81 9 MET B O 1
ATOM 2042 N N . VAL B 1 10 ? 5.887 -27.094 -11.203 1 98.81 10 VAL B N 1
ATOM 2043 C CA . VAL B 1 10 ? 5.176 -27.047 -9.93 1 98.81 10 VAL B CA 1
ATOM 2044 C C . VAL B 1 10 ? 4.582 -25.656 -9.711 1 98.81 10 VAL B C 1
ATOM 2046 O O . VAL B 1 10 ? 5.262 -24.656 -9.906 1 98.81 10 VAL B O 1
ATOM 2049 N N . ALA B 1 11 ? 3.283 -25.594 -9.375 1 98.94 11 ALA B N 1
ATOM 2050 C CA . ALA B 1 11 ? 2.605 -24.344 -9.07 1 98.94 11 ALA B CA 1
ATOM 2051 C C . ALA B 1 11 ? 2.074 -24.344 -7.637 1 98.94 11 ALA B C 1
ATOM 2053 O O . ALA B 1 11 ? 1.447 -25.297 -7.199 1 98.94 11 ALA B O 1
ATOM 2054 N N . LEU B 1 12 ? 2.406 -23.344 -6.879 1 98.94 12 LEU B N 1
ATOM 2055 C CA . LEU B 1 12 ? 1.769 -23.094 -5.59 1 98.94 12 LEU B CA 1
ATOM 2056 C C . LEU B 1 12 ? 0.675 -22.031 -5.723 1 98.94 12 LEU B C 1
ATOM 2058 O O . LEU B 1 12 ? 0.944 -20.906 -6.137 1 98.94 12 LEU B O 1
ATOM 2062 N N . VAL B 1 13 ? -0.573 -22.359 -5.422 1 98.94 13 VAL B N 1
ATOM 2063 C CA . VAL B 1 13 ? -1.712 -21.438 -5.488 1 98.94 13 VAL B CA 1
ATOM 2064 C C . VAL B 1 13 ? -2.312 -21.266 -4.098 1 98.94 13 VAL B C 1
ATOM 2066 O O . VAL B 1 13 ? -2.816 -22.219 -3.504 1 98.94 13 VAL B O 1
ATOM 2069 N N . THR B 1 14 ? -2.271 -20.109 -3.596 1 98.94 14 THR B N 1
ATOM 2070 C CA . THR B 1 14 ? -2.814 -19.844 -2.268 1 98.94 14 THR B CA 1
ATOM 2071 C C . THR B 1 14 ? -4.301 -19.5 -2.346 1 98.94 14 THR B C 1
ATOM 2073 O O . THR B 1 14 ? -4.762 -18.953 -3.344 1 98.94 14 THR B O 1
ATOM 2076 N N . GLY B 1 15 ? -5.004 -19.766 -1.251 1 98.06 15 GLY B N 1
ATOM 2077 C CA . GLY B 1 15 ? -6.441 -19.531 -1.239 1 98.06 15 GLY B CA 1
ATOM 2078 C C . GLY B 1 15 ? -7.191 -20.359 -2.266 1 98.06 15 GLY B C 1
ATOM 2079 O O . GLY B 1 15 ? -8.023 -19.828 -3.008 1 98.06 15 GLY B O 1
ATOM 2080 N N . SER B 1 16 ? -6.914 -21.625 -2.338 1 98.25 16 SER B N 1
ATOM 2081 C CA . SER B 1 16 ? -7.395 -22.422 -3.467 1 98.25 16 SER B CA 1
ATOM 2082 C C . SER B 1 16 ? -8.445 -23.422 -3.025 1 98.25 16 SER B C 1
ATOM 2084 O O . SER B 1 16 ? -8.656 -24.438 -3.688 1 98.25 16 SER B O 1
ATOM 2086 N N . SER B 1 17 ? -9.094 -23.203 -1.886 1 96.94 17 SER B N 1
ATOM 2087 C CA . SER B 1 17 ? -10.164 -24.078 -1.426 1 96.94 17 SER B CA 1
ATOM 2088 C C . SER B 1 17 ? -11.469 -23.781 -2.158 1 96.94 17 SER B C 1
ATOM 2090 O O . SER B 1 17 ? -12.406 -24.594 -2.121 1 96.94 17 SER B O 1
ATOM 2092 N N . ARG B 1 18 ? -11.555 -22.625 -2.77 1 94.12 18 ARG B N 1
ATOM 2093 C CA . ARG B 1 18 ? -12.773 -22.203 -3.453 1 94.12 18 ARG B CA 1
ATOM 2094 C C . ARG B 1 18 ? -12.508 -21 -4.352 1 94.12 18 ARG B C 1
ATOM 2096 O O . ARG B 1 18 ? -11.367 -20.547 -4.465 1 94.12 18 ARG B O 1
ATOM 2103 N N . GLY B 1 19 ? -13.477 -20.594 -5.059 1 93.56 19 GLY B N 1
ATOM 2104 C CA . GLY B 1 19 ? -13.461 -19.328 -5.789 1 93.56 19 GLY B CA 1
ATOM 2105 C C . GLY B 1 19 ? -12.398 -19.281 -6.867 1 93.56 19 GLY B C 1
ATOM 2106 O O . GLY B 1 19 ? -12.188 -20.266 -7.59 1 93.56 19 GLY B O 1
ATOM 2107 N N . LEU B 1 20 ? -11.812 -18.125 -7.008 1 96 20 LEU B N 1
ATOM 2108 C CA . LEU B 1 20 ? -10.828 -17.875 -8.062 1 96 20 LEU B CA 1
ATOM 2109 C C . LEU B 1 20 ? -9.641 -18.828 -7.922 1 96 20 LEU B C 1
ATOM 2111 O O . LEU B 1 20 ? -9.156 -19.375 -8.914 1 96 20 LEU B O 1
ATOM 2115 N N . GLY B 1 21 ? -9.172 -19.031 -6.664 1 97.81 21 GLY B N 1
ATOM 2116 C CA . GLY B 1 21 ? -8.016 -19.875 -6.438 1 97.81 21 GLY B CA 1
ATOM 2117 C C . GLY B 1 21 ? -8.227 -21.312 -6.898 1 97.81 21 GLY B C 1
ATOM 2118 O O . GLY B 1 21 ? -7.34 -21.906 -7.512 1 97.81 21 GLY B O 1
ATOM 2119 N N . ARG B 1 22 ? -9.391 -21.812 -6.605 1 97.75 22 ARG B N 1
ATOM 2120 C CA . ARG B 1 22 ? -9.758 -23.156 -7.062 1 97.75 22 ARG B CA 1
ATOM 2121 C C . ARG B 1 22 ? -9.742 -23.234 -8.586 1 97.75 22 ARG B C 1
ATOM 2123 O O . ARG B 1 22 ? -9.18 -24.172 -9.156 1 97.75 22 ARG B O 1
ATOM 2130 N N . ALA B 1 23 ? -10.336 -22.25 -9.234 1 97.31 23 ALA B N 1
ATOM 2131 C CA . ALA B 1 23 ? -10.43 -22.25 -10.688 1 97.31 23 ALA B CA 1
ATOM 2132 C C . ALA B 1 23 ? -9.055 -22.109 -11.328 1 97.31 23 ALA B C 1
ATOM 2134 O O . ALA B 1 23 ? -8.75 -22.781 -12.312 1 97.31 23 ALA B O 1
ATOM 2135 N N . ILE B 1 24 ? -8.211 -21.25 -10.766 1 98.38 24 ILE B N 1
ATOM 2136 C CA . ILE B 1 24 ? -6.859 -21.016 -11.281 1 98.38 24 ILE B CA 1
ATOM 2137 C C . ILE B 1 24 ? -6.031 -22.297 -11.125 1 98.38 24 ILE B C 1
ATOM 2139 O O . ILE B 1 24 ? -5.336 -22.703 -12.055 1 98.38 24 ILE B O 1
ATOM 2143 N N . ALA B 1 25 ? -6.148 -22.922 -9.984 1 98.81 25 ALA B N 1
ATOM 2144 C CA . ALA B 1 25 ? -5.445 -24.172 -9.742 1 98.81 25 ALA B CA 1
ATOM 2145 C C . ALA B 1 25 ? -5.871 -25.234 -10.75 1 98.81 25 ALA B C 1
ATOM 2147 O O . ALA B 1 25 ? -5.027 -25.938 -11.312 1 98.81 25 ALA B O 1
ATOM 2148 N N . GLY B 1 26 ? -7.164 -25.344 -10.953 1 98.44 26 GLY B N 1
ATOM 2149 C CA . GLY B 1 26 ? -7.68 -26.297 -11.93 1 98.44 26 GLY B CA 1
ATOM 2150 C C . GLY B 1 26 ? -7.141 -26.062 -13.328 1 98.44 26 GLY B C 1
ATOM 2151 O O . GLY B 1 26 ? -6.773 -27.016 -14.023 1 98.44 26 GLY B O 1
ATOM 2152 N N . ARG B 1 27 ? -7.102 -24.844 -13.727 1 97.62 27 ARG B N 1
ATOM 2153 C CA . ARG B 1 27 ? -6.617 -24.484 -15.055 1 97.62 27 ARG B CA 1
ATOM 2154 C C . ARG B 1 27 ? -5.145 -24.859 -15.219 1 97.62 27 ARG B C 1
ATOM 2156 O O . ARG B 1 27 ? -4.746 -25.406 -16.25 1 97.62 27 ARG B O 1
ATOM 2163 N N . LEU B 1 28 ? -4.309 -24.531 -14.234 1 98.25 28 LEU B N 1
ATOM 2164 C CA . LEU B 1 28 ? -2.885 -24.859 -14.289 1 98.25 28 LEU B CA 1
ATOM 2165 C C . LEU B 1 28 ? -2.674 -26.375 -14.328 1 98.25 28 LEU B C 1
ATOM 2167 O O . LEU B 1 28 ? -1.839 -26.859 -15.086 1 98.25 28 LEU B O 1
ATOM 2171 N N . ALA B 1 29 ? -3.459 -27.109 -13.57 1 98.56 29 ALA B N 1
ATOM 2172 C CA . ALA B 1 29 ? -3.371 -28.578 -13.562 1 98.56 29 ALA B CA 1
ATOM 2173 C C . ALA B 1 29 ? -3.773 -29.156 -14.922 1 98.56 29 ALA B C 1
ATOM 2175 O O . ALA B 1 29 ? -3.129 -30.078 -15.422 1 98.56 29 ALA B O 1
ATOM 2176 N N . ALA B 1 30 ? -4.824 -28.578 -15.492 1 97.62 30 ALA B N 1
ATOM 2177 C CA . ALA B 1 30 ? -5.316 -29.031 -16.797 1 97.62 30 ALA B CA 1
ATOM 2178 C C . ALA B 1 30 ? -4.262 -28.828 -17.875 1 97.62 30 ALA B C 1
ATOM 2180 O O . ALA B 1 30 ? -4.293 -29.5 -18.922 1 97.62 30 ALA B O 1
ATOM 2181 N N . ARG B 1 31 ? -3.33 -27.938 -17.578 1 97.25 31 ARG B N 1
ATOM 2182 C CA . ARG B 1 31 ? -2.281 -27.656 -18.562 1 97.25 31 ARG B CA 1
ATOM 2183 C C . ARG B 1 31 ? -0.976 -28.344 -1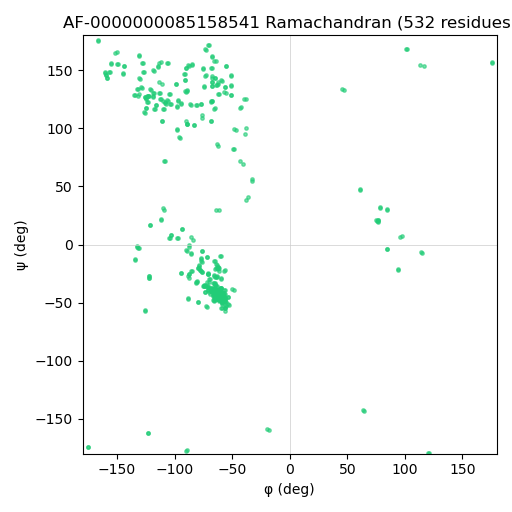8.172 1 97.25 31 ARG B C 1
ATOM 2185 O O . ARG B 1 31 ? 0.079 -28.047 -18.734 1 97.25 31 ARG B O 1
ATOM 2192 N N . GLY B 1 32 ? -1.035 -29.203 -17.125 1 97.62 32 GLY B N 1
ATOM 2193 C CA . GLY B 1 32 ? 0.059 -30.141 -16.922 1 97.62 32 GLY B CA 1
ATOM 2194 C C . GLY B 1 32 ? 0.829 -29.891 -15.641 1 97.62 32 GLY B C 1
ATOM 2195 O O . GLY B 1 32 ? 1.68 -30.703 -15.258 1 97.62 32 GLY B O 1
ATOM 2196 N N . ALA B 1 33 ? 0.588 -28.844 -14.914 1 98.56 33 ALA B N 1
ATOM 2197 C CA . ALA B 1 33 ? 1.327 -28.531 -13.695 1 98.56 33 ALA B CA 1
ATOM 2198 C C . ALA B 1 33 ? 0.935 -29.469 -12.555 1 98.56 33 ALA B C 1
ATOM 2200 O O . ALA B 1 33 ? -0.207 -29.922 -12.492 1 98.56 33 ALA B O 1
ATOM 2201 N N . THR B 1 34 ? 1.891 -29.766 -11.75 1 98.81 34 THR B N 1
ATOM 2202 C CA . THR B 1 34 ? 1.572 -30.25 -10.414 1 98.81 34 THR B CA 1
ATOM 2203 C C . THR B 1 34 ? 1.249 -29.094 -9.477 1 98.81 34 THR B C 1
ATOM 2205 O O . THR B 1 34 ? 2.096 -28.219 -9.242 1 98.81 34 THR B O 1
ATOM 2208 N N . VAL B 1 35 ? 0.043 -29.078 -8.93 1 98.94 35 VAL B N 1
ATOM 2209 C CA . VAL B 1 35 ? -0.402 -27.906 -8.203 1 98.94 35 VAL B CA 1
ATOM 2210 C C . VAL B 1 35 ? -0.423 -28.188 -6.703 1 98.94 35 VAL B C 1
ATOM 2212 O O . VAL B 1 35 ? -1.039 -29.156 -6.258 1 98.94 35 VAL B O 1
ATOM 2215 N N . ALA B 1 36 ? 0.321 -27.422 -5.918 1 98.94 36 ALA B N 1
ATOM 2216 C CA . ALA B 1 36 ? 0.174 -27.375 -4.465 1 98.94 36 ALA B CA 1
ATOM 2217 C C . ALA B 1 36 ? -0.902 -26.375 -4.055 1 98.94 36 ALA B C 1
ATOM 2219 O O . ALA B 1 36 ? -0.807 -25.188 -4.371 1 98.94 36 ALA B O 1
ATOM 2220 N N . LEU B 1 37 ? -1.895 -26.891 -3.385 1 98.88 37 LEU B N 1
ATOM 2221 C CA . LEU B 1 37 ? -3.035 -26.109 -2.92 1 98.88 37 LEU B CA 1
ATOM 2222 C C . LEU B 1 37 ? -2.873 -25.719 -1.45 1 98.88 37 LEU B C 1
ATOM 2224 O O . LEU B 1 37 ? -2.434 -26.547 -0.64 1 98.88 37 LEU B O 1
ATOM 2228 N N . THR B 1 38 ? -3.219 -24.5 -1.121 1 98.88 38 THR B N 1
ATOM 2229 C CA . THR B 1 38 ? -3.182 -24.156 0.297 1 98.88 38 THR B CA 1
ATOM 2230 C C . THR B 1 38 ? -4.312 -23.203 0.653 1 98.88 38 THR B C 1
ATOM 2232 O O . THR B 1 38 ? -4.734 -22.391 -0.18 1 98.88 38 THR B O 1
ATOM 2235 N N . ALA B 1 39 ? -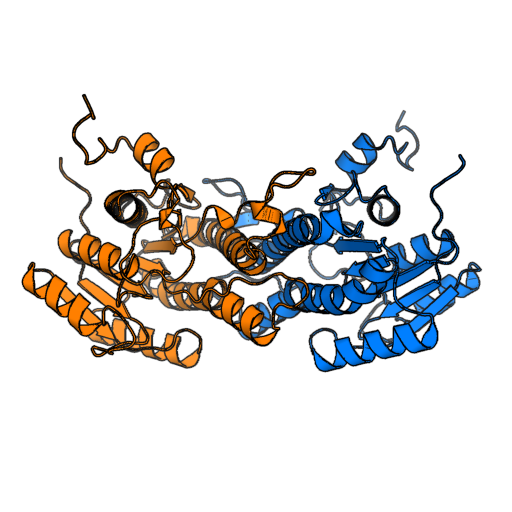4.793 -23.297 1.763 1 98.38 39 ALA B N 1
ATOM 2236 C CA . ALA B 1 39 ? -5.816 -22.484 2.428 1 98.38 39 ALA B CA 1
ATOM 2237 C C . ALA B 1 39 ? -6 -22.922 3.879 1 98.38 39 ALA B C 1
ATOM 2239 O O . ALA B 1 39 ? -5.301 -23.812 4.359 1 98.38 39 ALA B O 1
ATOM 2240 N N . ARG B 1 40 ? -6.98 -22.328 4.508 1 95.75 40 ARG B N 1
ATOM 2241 C CA . ARG B 1 40 ? -7.254 -22.672 5.898 1 95.75 40 ARG B CA 1
ATOM 2242 C C . ARG B 1 40 ? -8.211 -23.859 5.992 1 95.75 40 ARG B C 1
ATOM 2244 O O . ARG B 1 40 ? -8.211 -24.578 6.984 1 95.75 40 ARG B O 1
ATOM 2251 N N . THR B 1 41 ? -9.016 -24 4.906 1 95.56 41 THR B N 1
ATOM 2252 C CA . THR B 1 41 ? -10.062 -25.031 4.949 1 95.56 41 THR B CA 1
ATOM 2253 C C . THR B 1 41 ? -9.602 -26.297 4.246 1 95.56 41 THR B C 1
ATOM 2255 O O . THR B 1 41 ? -9.797 -26.453 3.037 1 95.56 41 THR B O 1
ATOM 2258 N N . LEU B 1 42 ? -9.164 -27.234 5.051 1 97.12 42 LEU B N 1
ATOM 2259 C CA . LEU B 1 42 ? -8.672 -28.484 4.484 1 97.12 42 LEU B CA 1
ATOM 2260 C C . LEU B 1 42 ? -9.828 -29.406 4.117 1 97.12 42 LEU B C 1
ATOM 2262 O O . LEU B 1 42 ? -9.914 -29.891 2.982 1 97.12 42 LEU B O 1
ATOM 2266 N N . ASP B 1 43 ? -10.695 -29.531 5.141 1 96.56 43 ASP B N 1
ATOM 2267 C CA . ASP B 1 43 ? -11.852 -30.406 4.984 1 96.56 43 ASP B CA 1
ATOM 2268 C C . ASP B 1 43 ? -13.133 -29.609 4.793 1 96.56 43 ASP B C 1
ATOM 2270 O O . ASP B 1 43 ? -13.203 -28.438 5.16 1 96.56 43 ASP B O 1
ATOM 2274 N N . PRO B 1 44 ? -14.102 -30.297 4.148 1 92.12 44 PRO B N 1
ATOM 2275 C CA . PRO B 1 44 ? -15.375 -29.594 3.992 1 92.12 44 PRO B CA 1
ATOM 2276 C C . PRO B 1 44 ? -15.898 -29.016 5.309 1 92.12 44 PRO B C 1
ATOM 2278 O O . PRO B 1 44 ? -15.766 -29.656 6.359 1 92.12 44 PRO B O 1
ATOM 2281 N N . ASP B 1 45 ? -16.359 -27.859 5.227 1 90 45 ASP B N 1
ATOM 2282 C CA . ASP B 1 45 ? -16.906 -27.109 6.352 1 90 45 ASP B CA 1
ATOM 2283 C C . ASP B 1 45 ? -18.266 -26.484 5.984 1 90 45 ASP B C 1
ATOM 2285 O O . ASP B 1 45 ? -18.406 -25.891 4.922 1 90 45 ASP B O 1
ATOM 2289 N N . PRO B 1 46 ? -19.281 -26.719 6.801 1 86.56 46 PRO B N 1
ATOM 2290 C CA . PRO B 1 46 ? -20.609 -26.188 6.5 1 86.56 46 PRO B CA 1
ATOM 2291 C C . PRO B 1 46 ? -20.609 -24.656 6.324 1 86.56 46 PRO B C 1
ATOM 2293 O O . PRO B 1 46 ? -21.5 -24.109 5.672 1 86.56 46 PRO B O 1
ATOM 2296 N N . LYS B 1 47 ? -19.609 -24.047 6.891 1 83.5 47 LYS B N 1
ATOM 2297 C CA . LYS B 1 47 ? -19.562 -22.594 6.855 1 83.5 47 LYS B CA 1
ATOM 2298 C C . LYS B 1 47 ? -19.062 -22.094 5.5 1 83.5 47 LYS B C 1
ATOM 2300 O O . LYS B 1 47 ? -19.312 -20.938 5.137 1 83.5 47 LYS B O 1
ATOM 2305 N N . TYR B 1 48 ? -18.375 -23.016 4.805 1 83.69 48 TYR B N 1
ATOM 2306 C CA . TYR B 1 48 ? -17.75 -22.578 3.564 1 83.69 48 TYR B CA 1
ATOM 2307 C C . TYR B 1 48 ? -18.078 -23.531 2.422 1 83.69 48 TYR B C 1
ATOM 2309 O O . TYR B 1 48 ? -18.188 -24.734 2.627 1 83.69 48 TYR B O 1
ATOM 2317 N N . GLN B 1 49 ? -18.219 -22.797 1.367 1 86.38 49 GLN B N 1
ATOM 2318 C CA . GLN B 1 49 ? -18.375 -23.625 0.179 1 86.38 49 GLN B CA 1
ATOM 2319 C C . GLN B 1 49 ? -17.031 -23.938 -0.449 1 86.38 49 GLN B C 1
ATOM 2321 O O . GLN B 1 49 ? -16.375 -23.062 -1.011 1 86.38 49 GLN B O 1
ATOM 2326 N N . GLY B 1 50 ? -16.578 -25.203 -0.281 1 92.81 50 GLY B N 1
ATOM 2327 C CA . GLY B 1 50 ? -15.32 -25.641 -0.858 1 92.81 50 GLY B CA 1
ATOM 2328 C C . GLY B 1 50 ? -14.266 -25.953 0.185 1 92.81 50 GLY B C 1
ATOM 2329 O O . GLY B 1 50 ? -14.32 -25.438 1.307 1 92.81 50 GLY B O 1
ATOM 2330 N N . SER B 1 51 ? -13.375 -26.766 -0.135 1 97.5 51 SER B N 1
ATOM 2331 C CA . SER B 1 51 ? -12.234 -27.156 0.684 1 97.5 51 SER B CA 1
ATOM 2332 C C . SER B 1 51 ? -11.039 -27.562 -0.182 1 97.5 51 SER B C 1
ATOM 2334 O O . SER B 1 51 ? -11.188 -27.781 -1.386 1 97.5 51 SER B O 1
ATOM 2336 N N . LEU B 1 52 ? -9.898 -27.625 0.444 1 98.62 52 LEU B N 1
ATOM 2337 C CA . LEU B 1 52 ? -8.695 -28.031 -0.278 1 98.62 52 LEU B CA 1
ATOM 2338 C C . LEU B 1 52 ? -8.836 -29.453 -0.814 1 98.62 52 LEU B C 1
ATOM 2340 O O . LEU B 1 52 ? -8.445 -29.734 -1.949 1 98.62 52 LEU B O 1
ATOM 2344 N N . ARG B 1 53 ? -9.367 -30.312 -0.062 1 98.38 53 ARG B N 1
ATOM 2345 C CA . ARG B 1 53 ? -9.516 -31.703 -0.483 1 98.38 53 ARG B CA 1
ATOM 2346 C C . ARG B 1 53 ? -10.461 -31.812 -1.678 1 98.38 53 ARG B C 1
ATOM 2348 O O . ARG B 1 53 ? -10.211 -32.594 -2.602 1 98.38 53 ARG B O 1
ATOM 2355 N N . GLN B 1 54 ? -11.5 -31.047 -1.628 1 97.75 54 GLN B N 1
ATOM 2356 C CA . GLN B 1 54 ? -12.422 -31.062 -2.758 1 97.75 54 GLN B CA 1
ATOM 2357 C C . GLN B 1 54 ? -11.75 -30.562 -4.027 1 97.75 54 GLN B C 1
ATOM 2359 O O . GLN B 1 54 ? -11.922 -31.141 -5.102 1 97.75 54 GLN B O 1
ATOM 2364 N N . THR B 1 55 ? -10.992 -29.438 -3.883 1 98.5 55 THR B N 1
ATOM 2365 C CA . THR B 1 55 ? -10.25 -28.922 -5.027 1 98.5 55 THR B CA 1
ATOM 2366 C C . THR B 1 55 ? -9.25 -29.953 -5.539 1 98.5 55 THR B C 1
ATOM 2368 O O . THR B 1 55 ? -9.164 -30.203 -6.742 1 98.5 55 THR B O 1
ATOM 2371 N N . ARG B 1 56 ? -8.531 -30.562 -4.645 1 98.81 56 ARG B N 1
ATOM 2372 C CA . ARG B 1 56 ? -7.555 -31.594 -5 1 98.81 56 ARG B CA 1
ATOM 2373 C C . ARG B 1 56 ? -8.227 -32.75 -5.719 1 98.81 56 ARG B C 1
ATOM 2375 O O . ARG B 1 56 ? -7.758 -33.188 -6.773 1 98.81 56 ARG B O 1
ATOM 2382 N N . ASP B 1 57 ? -9.336 -33.219 -5.207 1 98.56 57 ASP B N 1
ATOM 2383 C CA . ASP B 1 57 ? -10.023 -34.406 -5.762 1 98.56 57 ASP B CA 1
ATOM 2384 C C . ASP B 1 57 ? -10.57 -34.094 -7.156 1 98.56 57 ASP B C 1
ATOM 2386 O O . ASP B 1 57 ? -10.555 -34.969 -8.039 1 98.56 57 ASP B O 1
ATOM 2390 N N . GLU B 1 58 ? -11.047 -32.875 -7.301 1 98.25 58 GLU B N 1
ATOM 2391 C CA . GLU B 1 58 ? -11.523 -32.469 -8.617 1 98.25 58 GLU B CA 1
ATOM 2392 C C . GLU B 1 58 ? -10.398 -32.469 -9.641 1 98.25 58 GLU B C 1
ATOM 2394 O O . GLU B 1 58 ? -10.578 -32.906 -10.773 1 98.25 58 GLU B O 1
ATOM 2399 N N . ILE B 1 59 ? -9.242 -31.969 -9.273 1 98.75 59 ILE B N 1
ATOM 2400 C CA . ILE B 1 59 ? -8.086 -31.938 -10.156 1 98.75 59 ILE B CA 1
ATOM 2401 C C . ILE B 1 59 ? -7.648 -33.375 -10.5 1 98.75 59 ILE B C 1
ATOM 2403 O O . ILE B 1 59 ? -7.398 -33.688 -11.664 1 98.75 59 ILE B O 1
ATOM 2407 N N . LEU B 1 60 ? -7.629 -34.25 -9.531 1 98.75 60 LEU B N 1
ATOM 2408 C CA . LEU B 1 60 ? -7.23 -35.625 -9.742 1 98.75 60 LEU B CA 1
ATOM 2409 C C . LEU B 1 60 ? -8.219 -36.344 -10.656 1 98.75 60 LEU B C 1
ATOM 2411 O O . LEU B 1 60 ? -7.812 -37.094 -11.555 1 98.75 60 LEU B O 1
ATOM 2415 N N . ALA B 1 61 ? -9.453 -36.094 -10.43 1 98.62 61 ALA B N 1
ATOM 2416 C CA . ALA B 1 61 ? -10.5 -36.719 -11.219 1 98.62 61 ALA B CA 1
ATOM 2417 C C . ALA B 1 61 ? -10.406 -36.312 -12.688 1 98.62 61 ALA B C 1
ATOM 2419 O O . ALA B 1 61 ? -10.758 -37.094 -13.578 1 98.62 61 ALA B O 1
ATOM 2420 N N . ALA B 1 62 ? -9.883 -35.156 -12.914 1 98.25 62 ALA B N 1
ATOM 2421 C CA . ALA B 1 62 ? -9.742 -34.625 -14.266 1 98.25 62 ALA B CA 1
ATOM 2422 C C . ALA B 1 62 ? -8.422 -35.094 -14.891 1 98.25 62 ALA B C 1
ATOM 2424 O O . ALA B 1 62 ? -8.086 -34.688 -16.016 1 98.25 62 ALA B O 1
ATOM 2425 N N . GLY B 1 63 ? -7.633 -35.812 -14.172 1 98.06 63 GLY B N 1
ATOM 2426 C CA . GLY B 1 63 ? -6.387 -36.375 -14.688 1 98.06 63 GLY B CA 1
ATOM 2427 C C . GLY B 1 63 ? -5.172 -35.531 -14.336 1 98.06 63 GLY B C 1
ATOM 2428 O O . GLY B 1 63 ? -4.066 -35.812 -14.812 1 98.06 63 GLY B O 1
ATOM 2429 N N . GLY B 1 64 ? -5.395 -34.5 -13.492 1 98.38 64 GLY B N 1
ATOM 2430 C CA . GLY B 1 64 ? -4.293 -33.625 -13.094 1 98.38 64 GLY B CA 1
ATOM 2431 C C . GLY B 1 64 ? -3.592 -34.125 -11.836 1 98.38 64 GLY B C 1
ATOM 2432 O O . GLY B 1 64 ? -3.869 -35.219 -11.344 1 98.38 64 GLY B O 1
ATOM 2433 N N . LYS B 1 65 ? -2.639 -33.375 -11.391 1 98.69 65 LYS B N 1
ATOM 2434 C CA . LYS B 1 65 ? -1.872 -33.625 -10.172 1 98.69 65 LYS B CA 1
ATOM 2435 C C . LYS B 1 65 ? -1.982 -32.5 -9.18 1 98.69 65 LYS B C 1
ATOM 2437 O O . LYS B 1 65 ? -1.832 -31.312 -9.555 1 98.69 65 LYS B O 1
ATOM 2442 N N . ALA B 1 66 ? -2.229 -32.844 -7.957 1 98.88 66 ALA B N 1
ATOM 2443 C CA . ALA B 1 66 ? -2.35 -31.812 -6.93 1 98.88 66 ALA B CA 1
ATOM 2444 C C . ALA B 1 66 ? -2.062 -32.375 -5.547 1 98.88 66 ALA B C 1
ATOM 2446 O O . ALA B 1 66 ? -2.32 -33.562 -5.289 1 98.88 66 ALA B O 1
ATOM 2447 N N . VAL B 1 67 ? -1.52 -31.562 -4.688 1 98.88 67 VAL B N 1
ATOM 2448 C CA . VAL B 1 67 ? -1.374 -31.844 -3.264 1 98.88 67 VAL B CA 1
ATOM 2449 C C . VAL B 1 67 ? -1.976 -30.703 -2.443 1 98.88 67 VAL B C 1
ATOM 2451 O O . VAL B 1 67 ? -1.993 -29.562 -2.887 1 98.88 67 VAL B O 1
ATOM 2454 N N . ALA B 1 68 ? -2.504 -31.047 -1.286 1 98.88 68 ALA B N 1
ATOM 2455 C CA . ALA B 1 68 ? -3.109 -30.062 -0.403 1 98.88 68 ALA B CA 1
ATOM 2456 C C . ALA B 1 68 ? -2.293 -29.891 0.875 1 98.88 68 ALA B C 1
ATOM 2458 O O . ALA B 1 68 ? -1.955 -30.875 1.538 1 98.88 68 ALA B O 1
ATOM 2459 N N . VAL B 1 69 ? -1.906 -28.688 1.173 1 98.81 69 VAL B N 1
ATOM 2460 C CA . VAL B 1 69 ? -1.202 -28.359 2.406 1 98.81 69 VAL B CA 1
ATOM 2461 C C . VAL B 1 69 ? -1.938 -27.234 3.139 1 98.81 69 VAL B C 1
ATOM 2463 O O . VAL B 1 69 ? -2.014 -26.109 2.645 1 98.81 69 VAL B O 1
ATOM 2466 N N . GLN B 1 70 ? -2.484 -27.516 4.254 1 98.69 70 GLN B N 1
ATOM 2467 C CA . GLN B 1 70 ? -3.242 -26.531 5.031 1 98.69 70 GLN B CA 1
ATOM 2468 C C . GLN B 1 70 ? -2.314 -25.531 5.711 1 98.69 70 GLN B C 1
ATOM 2470 O O . GLN B 1 70 ? -1.282 -25.922 6.27 1 98.69 70 GLN B O 1
ATOM 2475 N N . ALA B 1 71 ? -2.676 -24.266 5.645 1 98.81 71 ALA B N 1
ATOM 2476 C CA . ALA B 1 71 ? -1.894 -23.234 6.336 1 98.81 71 ALA B CA 1
ATOM 2477 C C . ALA B 1 71 ? -2.723 -21.984 6.578 1 98.81 71 ALA B C 1
ATOM 2479 O O . ALA B 1 71 ? -3.576 -21.625 5.762 1 98.81 71 ALA B O 1
ATOM 2480 N N . ASP B 1 72 ? -2.521 -21.344 7.691 1 98.5 72 ASP B N 1
ATOM 2481 C CA . ASP B 1 72 ? -2.963 -19.969 7.938 1 98.5 72 ASP B CA 1
ATOM 2482 C C . ASP B 1 72 ? -1.897 -18.969 7.512 1 98.5 72 ASP B C 1
ATOM 2484 O O . ASP B 1 72 ? -0.942 -18.719 8.25 1 98.5 72 ASP B O 1
ATOM 2488 N N . LEU B 1 73 ? -2.15 -18.375 6.41 1 98.62 73 LEU B N 1
ATOM 2489 C CA . LEU B 1 73 ? -1.118 -17.562 5.777 1 98.62 73 LEU B CA 1
ATOM 2490 C C . LEU B 1 73 ? -0.971 -16.219 6.488 1 98.62 73 LEU B C 1
ATOM 2492 O O . LEU B 1 73 ? -0.089 -15.43 6.148 1 98.62 73 LEU B O 1
ATOM 2496 N N . SER B 1 74 ? -1.825 -15.883 7.488 1 98 74 SER B N 1
ATOM 2497 C CA . SER B 1 74 ? -1.625 -14.688 8.297 1 98 74 SER B CA 1
ATOM 2498 C C . SER B 1 74 ? -0.446 -14.852 9.25 1 98 74 SER B C 1
ATOM 2500 O O . SER B 1 74 ? 0.023 -13.883 9.844 1 98 74 SER B O 1
ATOM 2502 N N . GLN B 1 75 ? 0.042 -16.062 9.352 1 98.25 75 GLN B N 1
ATOM 2503 C CA . GLN B 1 75 ? 1.132 -16.375 10.273 1 98.25 75 GLN B CA 1
ATOM 2504 C C . GLN B 1 75 ? 2.42 -16.672 9.508 1 98.25 75 GLN B C 1
ATOM 2506 O O . GLN B 1 75 ? 2.492 -17.656 8.758 1 98.25 75 GLN B O 1
ATOM 2511 N N . PRO B 1 76 ? 3.482 -15.938 9.797 1 98.06 76 PRO B N 1
ATOM 2512 C CA . PRO B 1 76 ? 4.734 -16.141 9.062 1 98.06 76 PRO B CA 1
ATOM 2513 C C . PRO B 1 76 ? 5.289 -17.547 9.227 1 98.06 76 PRO B C 1
ATOM 2515 O O . PRO B 1 76 ? 5.785 -18.141 8.258 1 98.06 76 PRO B O 1
ATOM 2518 N N . ASP B 1 77 ? 5.207 -18.094 10.383 1 98.44 77 ASP B N 1
ATOM 2519 C CA . ASP B 1 77 ? 5.742 -19.422 10.617 1 98.44 77 ASP B CA 1
ATOM 2520 C C . ASP B 1 77 ? 4.984 -20.469 9.805 1 98.44 77 ASP B C 1
ATOM 2522 O O . ASP B 1 77 ? 5.57 -21.453 9.352 1 98.44 77 ASP B O 1
ATOM 2526 N N . GLU B 1 78 ? 3.711 -20.297 9.602 1 98.81 78 GLU B N 1
ATOM 2527 C CA . GLU B 1 78 ? 2.912 -21.203 8.789 1 98.81 78 GLU B CA 1
ATOM 2528 C C . GLU B 1 78 ? 3.275 -21.094 7.312 1 98.81 78 GLU B C 1
ATOM 2530 O O . GLU B 1 78 ? 3.236 -22.094 6.586 1 98.81 78 GLU B O 1
ATOM 2535 N N . ARG B 1 79 ? 3.656 -19.938 6.875 1 98.88 79 ARG B N 1
ATOM 2536 C CA . ARG B 1 79 ? 4.109 -19.766 5.496 1 98.88 79 ARG B CA 1
ATOM 2537 C C . ARG B 1 79 ? 5.395 -20.547 5.246 1 98.88 79 ARG B C 1
ATOM 2539 O O . ARG B 1 79 ? 5.531 -21.219 4.219 1 98.88 79 ARG B O 1
ATOM 2546 N N . GLU B 1 80 ? 6.246 -20.453 6.207 1 98.81 80 GLU B N 1
ATOM 2547 C CA . GLU B 1 80 ? 7.504 -21.188 6.09 1 98.81 80 GLU B CA 1
ATOM 2548 C C . GLU B 1 80 ? 7.266 -22.688 6.102 1 98.81 80 GLU B C 1
ATOM 2550 O O . GLU B 1 80 ? 7.84 -23.422 5.285 1 98.81 80 GLU B O 1
ATOM 2555 N N . ARG B 1 81 ? 6.453 -23.141 7.016 1 98.88 81 ARG B N 1
ATOM 2556 C CA . ARG B 1 81 ? 6.133 -24.562 7.102 1 98.88 81 ARG B CA 1
ATOM 2557 C C . ARG B 1 81 ? 5.465 -25.047 5.824 1 98.88 81 ARG B C 1
ATOM 2559 O O . ARG B 1 81 ? 5.816 -26.109 5.301 1 98.88 81 ARG B O 1
ATOM 2566 N N . LEU B 1 82 ? 4.5 -24.297 5.383 1 98.94 82 LEU B N 1
ATOM 2567 C CA . LEU B 1 82 ? 3.805 -24.594 4.141 1 98.94 82 LEU B CA 1
ATOM 2568 C C . LEU B 1 82 ? 4.793 -24.766 2.99 1 98.94 82 LEU B C 1
ATOM 2570 O O . LEU B 1 82 ? 4.746 -25.75 2.254 1 98.94 82 LEU B O 1
ATOM 2574 N N . PHE B 1 83 ? 5.664 -23.766 2.834 1 98.94 83 PHE B N 1
ATOM 2575 C CA . PHE B 1 83 ? 6.59 -23.766 1.708 1 98.94 83 PHE B CA 1
ATOM 2576 C C . PHE B 1 83 ? 7.535 -24.953 1.775 1 98.94 83 PHE B C 1
ATOM 2578 O O . PHE B 1 83 ? 7.777 -25.609 0.767 1 98.94 83 PHE B O 1
ATOM 2585 N N . ALA B 1 84 ? 8.023 -25.219 2.953 1 98.88 84 ALA B N 1
ATOM 2586 C CA . ALA B 1 84 ? 8.914 -26.359 3.146 1 98.88 84 ALA B CA 1
ATOM 2587 C C . ALA B 1 84 ? 8.211 -27.672 2.799 1 98.88 84 ALA B C 1
ATOM 2589 O O . ALA B 1 84 ? 8.797 -28.531 2.141 1 98.88 84 ALA B O 1
ATOM 2590 N N . GLU B 1 85 ? 7.031 -27.828 3.207 1 98.88 85 GLU B N 1
ATOM 2591 C CA . GLU B 1 85 ? 6.27 -29.031 2.926 1 98.88 85 GLU B CA 1
ATOM 2592 C C . GLU B 1 85 ? 6.016 -29.188 1.429 1 98.88 85 GLU B C 1
ATOM 2594 O O . GLU B 1 85 ? 6.102 -30.297 0.893 1 98.88 85 GLU B O 1
ATOM 2599 N N . VAL B 1 86 ? 5.695 -28.078 0.747 1 98.94 86 VAL B N 1
ATOM 2600 C CA . VAL B 1 86 ? 5.492 -28.109 -0.699 1 98.94 86 VAL B CA 1
ATOM 2601 C C . VAL B 1 86 ? 6.781 -28.562 -1.39 1 98.94 86 VAL B C 1
ATOM 2603 O O . VAL B 1 86 ? 6.758 -29.453 -2.234 1 98.94 86 VAL B O 1
ATOM 2606 N N . VAL B 1 87 ? 7.879 -27.984 -1.02 1 98.88 87 VAL B N 1
ATOM 2607 C CA . VAL B 1 87 ? 9.164 -28.297 -1.631 1 98.88 87 VAL B CA 1
ATOM 2608 C C . VAL B 1 87 ? 9.484 -29.781 -1.417 1 98.88 87 VAL B C 1
ATOM 2610 O O . VAL B 1 87 ? 9.914 -30.469 -2.346 1 98.88 87 VAL B O 1
ATOM 2613 N N . ASP B 1 88 ? 9.258 -30.25 -0.236 1 98.75 88 ASP B N 1
ATOM 2614 C CA . ASP B 1 88 ? 9.578 -31.625 0.111 1 98.75 88 ASP B CA 1
ATOM 2615 C C . ASP B 1 88 ? 8.695 -32.594 -0.666 1 98.75 88 ASP B C 1
ATOM 2617 O O . ASP B 1 88 ? 9.133 -33.719 -1.003 1 98.75 88 ASP B O 1
ATOM 2621 N N . THR B 1 89 ? 7.496 -32.219 -0.944 1 98.75 89 THR B N 1
ATOM 2622 C CA . THR B 1 89 ? 6.508 -33.125 -1.497 1 98.75 89 THR B CA 1
ATOM 2623 C C . THR B 1 89 ? 6.566 -33.156 -3.021 1 98.75 89 THR B C 1
ATOM 2625 O O . THR B 1 89 ? 6.516 -34.188 -3.648 1 98.75 89 THR B O 1
ATOM 2628 N N . VAL B 1 90 ? 6.629 -31.953 -3.635 1 98.69 90 VAL B N 1
ATOM 2629 C CA . VAL B 1 90 ? 6.488 -31.922 -5.086 1 98.69 90 VAL B CA 1
ATOM 2630 C C . VAL B 1 90 ? 7.605 -31.078 -5.699 1 98.69 90 VAL B C 1
ATOM 2632 O O . VAL B 1 90 ? 7.707 -30.969 -6.922 1 98.69 90 VAL B O 1
ATOM 2635 N N . GLY B 1 91 ? 8.477 -30.453 -4.898 1 98.69 91 GLY B N 1
ATOM 2636 C CA . GLY B 1 91 ? 9.562 -29.609 -5.391 1 98.69 91 GLY B CA 1
ATOM 2637 C C . GLY B 1 91 ? 9.258 -28.125 -5.273 1 98.69 91 GLY B C 1
ATOM 2638 O O . GLY B 1 91 ? 8.117 -27.734 -5.035 1 98.69 91 GLY B O 1
ATOM 2639 N N . ALA B 1 92 ? 10.305 -27.297 -5.477 1 98.69 92 ALA B N 1
ATOM 2640 C CA . ALA B 1 92 ? 10.156 -25.844 -5.398 1 98.69 92 ALA B CA 1
ATOM 2641 C C . ALA B 1 92 ? 9.289 -25.328 -6.539 1 98.69 92 ALA B C 1
ATOM 2643 O O . ALA B 1 92 ? 9.461 -25.734 -7.691 1 98.69 92 ALA B O 1
ATOM 2644 N N . PRO B 1 93 ? 8.453 -24.391 -6.242 1 98.81 93 PRO B N 1
ATOM 2645 C CA . PRO B 1 93 ? 7.52 -23.906 -7.266 1 98.81 93 PRO B CA 1
ATOM 2646 C C . PRO B 1 93 ? 8.219 -23.156 -8.398 1 98.81 93 PRO B C 1
ATOM 2648 O O . PRO B 1 93 ? 9.117 -22.359 -8.141 1 98.81 93 PRO B O 1
ATOM 2651 N N . ASP B 1 94 ? 7.777 -23.484 -9.617 1 98.69 94 ASP B N 1
ATOM 2652 C CA . ASP B 1 94 ? 8.078 -22.672 -10.789 1 98.69 94 ASP B CA 1
ATOM 2653 C C . ASP B 1 94 ? 7.141 -21.469 -10.883 1 98.69 94 ASP B C 1
ATOM 2655 O O . ASP B 1 94 ? 7.508 -20.422 -11.43 1 98.69 94 ASP B O 1
ATOM 2659 N N . ILE B 1 95 ? 5.93 -21.703 -10.406 1 98.88 95 ILE B N 1
ATOM 2660 C CA . ILE B 1 95 ? 4.836 -20.734 -10.461 1 98.88 95 ILE B CA 1
ATOM 2661 C C . ILE B 1 95 ? 4.293 -20.5 -9.055 1 98.88 95 ILE B C 1
ATOM 2663 O O . ILE B 1 95 ? 4.027 -21.453 -8.312 1 98.88 95 ILE B O 1
ATOM 2667 N N . LEU B 1 96 ? 4.242 -19.281 -8.656 1 98.94 96 LEU B N 1
ATOM 2668 C CA . LEU B 1 96 ? 3.57 -18.875 -7.43 1 98.94 96 LEU B CA 1
ATOM 2669 C C . LEU B 1 96 ? 2.396 -17.953 -7.73 1 98.94 96 LEU B C 1
ATOM 2671 O O . LEU B 1 96 ? 2.572 -16.906 -8.352 1 98.94 96 LEU B O 1
ATOM 2675 N N . VAL B 1 97 ? 1.187 -18.344 -7.355 1 98.94 97 VAL B N 1
ATOM 2676 C CA . VAL B 1 97 ? -0.001 -17.5 -7.469 1 98.94 97 VAL B CA 1
ATOM 2677 C C . VAL B 1 97 ? -0.479 -17.094 -6.078 1 98.94 97 VAL B C 1
ATOM 2679 O O . VAL B 1 97 ? -1.012 -17.906 -5.332 1 98.94 97 VAL B O 1
ATOM 2682 N N . ASN B 1 98 ? -0.254 -15.891 -5.762 1 98.94 98 ASN B N 1
ATOM 2683 C CA . ASN B 1 98 ? -0.785 -15.312 -4.531 1 98.94 98 ASN B CA 1
ATOM 2684 C C . ASN B 1 98 ? -2.223 -14.836 -4.711 1 98.94 98 ASN B C 1
ATOM 2686 O O . ASN B 1 98 ? -2.459 -13.742 -5.23 1 98.94 98 ASN B O 1
ATOM 2690 N N . ASN B 1 99 ? -3.131 -15.609 -4.219 1 98.62 99 ASN B N 1
ATOM 2691 C CA . ASN B 1 99 ? -4.555 -15.359 -4.391 1 98.62 99 ASN B CA 1
ATOM 2692 C C . ASN B 1 99 ? -5.27 -15.227 -3.049 1 98.62 99 ASN B C 1
ATOM 2694 O O . ASN B 1 99 ? -6.305 -14.555 -2.955 1 98.62 99 ASN B O 1
ATOM 2698 N N . ALA B 1 100 ? -4.715 -15.875 -1.995 1 98 100 ALA B N 1
ATOM 2699 C CA . ALA B 1 100 ? -5.344 -15.844 -0.676 1 98 100 ALA B CA 1
ATOM 2700 C C . ALA B 1 100 ? -5.543 -14.414 -0.194 1 98 100 ALA B C 1
ATOM 2702 O O . ALA B 1 100 ? -4.645 -13.578 -0.318 1 98 100 ALA B O 1
ATOM 2703 N N . ALA B 1 101 ? -6.711 -14.188 0.328 1 94.19 101 ALA B N 1
ATOM 2704 C CA . ALA B 1 101 ? -6.996 -12.852 0.836 1 94.19 101 ALA B CA 1
ATOM 2705 C C . ALA B 1 101 ? -8.086 -12.883 1.904 1 94.19 101 ALA B C 1
ATOM 2707 O O . ALA B 1 101 ? -8.852 -13.844 1.981 1 94.19 101 ALA B O 1
ATOM 2708 N N . VAL B 1 102 ? -8.117 -11.969 2.729 1 95.12 102 VAL B N 1
ATOM 2709 C CA . VAL B 1 102 ? -9.195 -11.633 3.65 1 95.12 102 VAL B CA 1
ATOM 2710 C C . VAL B 1 102 ? -9.633 -10.188 3.436 1 95.12 102 VAL B C 1
ATOM 2712 O O . VAL B 1 102 ? -8.797 -9.281 3.373 1 95.12 102 VAL B O 1
ATOM 2715 N N . THR B 1 103 ? -10.914 -10.008 3.246 1 95.62 103 THR B N 1
ATOM 2716 C CA . THR B 1 103 ? -11.383 -8.664 2.953 1 95.62 103 THR B CA 1
ATOM 2717 C C . THR B 1 103 ? -12.484 -8.25 3.924 1 95.62 103 THR B C 1
ATOM 2719 O O . THR B 1 103 ? -13.43 -9.016 4.16 1 95.62 103 THR B O 1
ATOM 2722 N N . PHE B 1 104 ? -12.312 -7.145 4.535 1 96.12 104 PHE B N 1
ATOM 2723 C CA . PHE B 1 104 ? -13.336 -6.434 5.293 1 96.12 104 PHE B CA 1
ATOM 2724 C C . PHE B 1 104 ? -13.695 -5.117 4.617 1 96.12 104 PHE B C 1
ATOM 2726 O O . PHE B 1 104 ? -12.812 -4.375 4.184 1 96.12 104 PHE B O 1
ATOM 2733 N N . LEU B 1 105 ? -14.93 -4.879 4.445 1 95.5 105 LEU B N 1
ATOM 2734 C CA . LEU B 1 105 ? -15.398 -3.613 3.881 1 95.5 105 LEU B CA 1
ATOM 2735 C C . LEU B 1 105 ? -16.094 -2.77 4.941 1 95.5 105 LEU B C 1
ATOM 2737 O O . LEU B 1 105 ? -17.109 -3.186 5.5 1 95.5 105 LEU B O 1
ATOM 2741 N N . ARG B 1 106 ? -15.555 -1.677 5.23 1 96.69 106 ARG B N 1
ATOM 2742 C CA . ARG B 1 106 ? -16.031 -0.738 6.238 1 96.69 106 ARG B CA 1
ATOM 2743 C C . ARG B 1 106 ? -15.477 0.66 5.996 1 96.69 106 ARG B C 1
ATOM 2745 O O . ARG B 1 106 ? -14.344 0.81 5.531 1 96.69 106 ARG B O 1
ATOM 2752 N N . PRO B 1 107 ? -16.297 1.669 6.328 1 97.69 107 PRO B N 1
ATOM 2753 C CA . PRO B 1 107 ? -15.734 3.02 6.234 1 97.69 107 PRO B CA 1
ATOM 2754 C C . PRO B 1 107 ? -14.453 3.186 7.055 1 97.69 107 PRO B C 1
ATOM 2756 O O . PRO B 1 107 ? -14.289 2.537 8.094 1 97.69 107 PRO B O 1
ATOM 2759 N N . LEU B 1 108 ? -13.641 4.117 6.609 1 98.56 108 LEU B N 1
ATOM 2760 C CA . LEU B 1 108 ? -12.289 4.242 7.148 1 98.56 108 LEU B CA 1
ATOM 2761 C C . LEU B 1 108 ? -12.32 4.855 8.547 1 98.56 108 LEU B C 1
ATOM 2763 O O . LEU B 1 108 ? -11.469 4.539 9.383 1 98.56 108 LEU B O 1
ATOM 2767 N N . ASP B 1 109 ? -13.203 5.742 8.812 1 97.81 109 ASP B N 1
ATOM 2768 C CA . ASP B 1 109 ? -13.227 6.477 10.07 1 97.81 109 ASP B CA 1
ATOM 2769 C C . ASP B 1 109 ? -13.367 5.527 11.258 1 97.81 109 ASP B C 1
ATOM 2771 O O . ASP B 1 109 ? -12.844 5.789 12.344 1 97.81 109 ASP B O 1
ATOM 2775 N N . GLY B 1 110 ? -14.008 4.41 11.062 1 96.12 110 GLY B N 1
ATOM 2776 C CA . GLY B 1 110 ? -14.219 3.459 12.141 1 96.12 110 GLY B CA 1
ATOM 2777 C C . GLY B 1 110 ? -13.641 2.09 11.852 1 96.12 110 GLY B C 1
ATOM 2778 O O . GLY B 1 110 ? -14.008 1.103 12.492 1 96.12 110 GLY B O 1
ATOM 2779 N N . PHE B 1 111 ? -12.75 2.033 10.859 1 98.19 111 PHE B N 1
ATOM 2780 C CA . PHE B 1 111 ? -12.188 0.741 10.484 1 98.19 111 PHE B CA 1
ATOM 2781 C C . PHE B 1 111 ? -11.297 0.196 11.602 1 98.19 111 PHE B C 1
ATOM 2783 O O . PHE B 1 111 ? -10.359 0.866 12.039 1 98.19 111 PHE B O 1
ATOM 2790 N N . PRO B 1 112 ? -11.547 -0.978 12.109 1 98.25 112 PRO B N 1
ATOM 2791 C CA . PRO B 1 112 ? -10.75 -1.501 13.219 1 98.25 112 PRO B CA 1
ATOM 2792 C C . PRO B 1 112 ? -9.281 -1.717 12.852 1 98.25 112 PRO B C 1
ATOM 2794 O O . PRO B 1 112 ? -8.992 -2.314 11.812 1 98.25 112 PRO B O 1
ATOM 2797 N N . GLN B 1 113 ? -8.406 -1.34 13.75 1 97.75 113 GLN B N 1
ATOM 2798 C CA . GLN B 1 113 ? -6.973 -1.414 13.508 1 97.75 113 GLN B CA 1
ATOM 2799 C C . GLN B 1 113 ? -6.523 -2.857 13.297 1 97.75 113 GLN B C 1
ATOM 2801 O O . GLN B 1 113 ? -5.699 -3.137 12.422 1 97.75 113 GLN B O 1
ATOM 2806 N N . ARG B 1 114 ? -7.008 -3.697 14.07 1 97.81 114 ARG B N 1
ATOM 2807 C CA . ARG B 1 114 ? -6.621 -5.102 13.977 1 97.81 114 ARG B CA 1
ATOM 2808 C C . ARG B 1 114 ? -6.953 -5.672 12.602 1 97.81 114 ARG B C 1
ATOM 2810 O O . ARG B 1 114 ? -6.172 -6.441 12.039 1 97.81 114 ARG B O 1
ATOM 2817 N N . ARG B 1 115 ? -8.094 -5.328 12.062 1 98.5 115 ARG B N 1
ATOM 2818 C CA . ARG B 1 115 ? -8.516 -5.816 10.75 1 98.5 115 ARG B CA 1
ATOM 2819 C C . ARG B 1 115 ? -7.68 -5.188 9.641 1 98.5 115 ARG B C 1
ATOM 2821 O O . ARG B 1 115 ? -7.352 -5.848 8.648 1 98.5 115 ARG B O 1
ATOM 2828 N N . ALA B 1 116 ? -7.383 -3.918 9.789 1 98.75 116 ALA B N 1
ATOM 2829 C CA . ALA B 1 116 ? -6.512 -3.262 8.812 1 98.75 116 ALA B CA 1
ATOM 2830 C C . ALA B 1 116 ? -5.148 -3.947 8.75 1 98.75 116 ALA B C 1
ATOM 2832 O O . ALA B 1 116 ? -4.629 -4.211 7.664 1 98.75 116 ALA B O 1
ATOM 2833 N N . ARG B 1 117 ? -4.613 -4.266 9.906 1 98.31 117 ARG B N 1
ATOM 2834 C CA . ARG B 1 117 ? -3.324 -4.949 9.977 1 98.31 117 ARG B CA 1
ATOM 2835 C C . ARG B 1 117 ? -3.404 -6.328 9.328 1 98.31 117 ARG B C 1
ATOM 2837 O O . ARG B 1 117 ? -2.494 -6.734 8.602 1 98.31 117 ARG B O 1
ATOM 2844 N N . LEU B 1 118 ? -4.449 -6.98 9.656 1 98.44 118 LEU B N 1
ATOM 2845 C CA . LEU B 1 118 ? -4.637 -8.312 9.086 1 98.44 118 LEU B CA 1
ATOM 2846 C C . LEU B 1 118 ? -4.715 -8.242 7.562 1 98.44 118 LEU B C 1
ATOM 2848 O O . LEU B 1 118 ? -4.133 -9.07 6.863 1 98.44 118 LEU B O 1
ATOM 2852 N N . MET B 1 119 ? -5.398 -7.262 7.035 1 98.56 119 MET B N 1
ATOM 2853 C CA . MET B 1 119 ? -5.523 -7.133 5.586 1 98.56 119 MET B CA 1
ATOM 2854 C C . MET B 1 119 ? -4.18 -6.801 4.953 1 98.56 119 MET B C 1
ATOM 2856 O O . MET B 1 119 ? -3.836 -7.336 3.896 1 98.56 119 MET B O 1
ATOM 2860 N N . MET B 1 120 ? -3.4 -5.941 5.594 1 98.75 120 MET B N 1
ATOM 2861 C CA . MET B 1 120 ? -2.062 -5.664 5.074 1 98.75 120 MET B CA 1
ATOM 2862 C C . MET B 1 120 ? -1.199 -6.922 5.105 1 98.75 120 MET B C 1
ATOM 2864 O O . MET B 1 120 ? -0.41 -7.16 4.191 1 98.75 120 MET B O 1
ATOM 2868 N N . GLU B 1 121 ? -1.344 -7.684 6.156 1 98.62 121 GLU B N 1
ATOM 2869 C CA . GLU B 1 121 ? -0.604 -8.938 6.277 1 98.62 121 GLU B CA 1
ATOM 2870 C C . GLU B 1 121 ? -0.968 -9.906 5.156 1 98.62 121 GLU B C 1
ATOM 2872 O O . GLU B 1 121 ? -0.087 -10.461 4.496 1 98.62 121 GLU B O 1
ATOM 2877 N N . MET B 1 122 ? -2.197 -10.023 4.887 1 98.56 122 MET B N 1
ATOM 2878 C CA . MET B 1 122 ? -2.689 -11.062 3.982 1 98.56 122 MET B CA 1
ATOM 2879 C C . MET B 1 122 ? -2.512 -10.648 2.527 1 98.56 122 MET B C 1
ATOM 2881 O O . MET B 1 122 ? -2.244 -11.484 1.664 1 98.56 122 MET B O 1
ATOM 2885 N N . HIS B 1 123 ? -2.623 -9.352 2.279 1 98.69 123 HIS B N 1
ATOM 2886 C CA . HIS B 1 123 ? -2.615 -8.898 0.891 1 98.69 123 HIS B CA 1
ATOM 2887 C C . HIS B 1 123 ? -1.211 -8.5 0.448 1 98.69 123 HIS B C 1
ATOM 2889 O O . HIS B 1 123 ? -0.912 -8.492 -0.748 1 98.69 123 HIS B O 1
ATOM 2895 N N . VAL B 1 124 ? -0.373 -8.141 1.383 1 98.88 124 VAL B N 1
ATOM 2896 C CA . VAL B 1 124 ? 0.877 -7.512 0.973 1 98.88 124 VAL B CA 1
ATOM 2897 C C . VAL B 1 124 ? 2.059 -8.266 1.574 1 98.88 124 VAL B C 1
ATOM 2899 O O . VAL B 1 124 ? 2.863 -8.852 0.848 1 98.88 124 VAL B O 1
ATOM 2902 N N . LEU B 1 125 ? 2.113 -8.406 2.881 1 98.88 125 LEU B N 1
ATOM 2903 C CA . LEU B 1 125 ? 3.287 -8.969 3.539 1 98.88 125 LEU B CA 1
ATOM 2904 C C . LEU B 1 125 ? 3.367 -10.477 3.316 1 98.88 125 LEU B C 1
ATOM 2906 O O . LEU B 1 125 ? 4.457 -11.031 3.16 1 98.88 125 LEU B O 1
ATOM 2910 N N . GLY B 1 126 ? 2.248 -11.141 3.387 1 98.81 126 GLY B N 1
ATOM 2911 C CA . GLY B 1 126 ? 2.211 -12.562 3.094 1 98.81 126 GLY B CA 1
ATOM 2912 C C . GLY B 1 126 ? 2.746 -12.898 1.714 1 98.81 126 GLY B C 1
ATOM 2913 O O . GLY B 1 126 ? 3.691 -13.68 1.583 1 98.81 126 GLY B O 1
ATOM 2914 N N . PRO B 1 127 ? 2.178 -12.266 0.689 1 98.88 127 PRO B N 1
ATOM 2915 C CA . PRO B 1 127 ? 2.689 -12.469 -0.668 1 98.88 127 PRO B CA 1
ATOM 2916 C C . PRO B 1 127 ? 4.18 -12.148 -0.793 1 98.88 127 PRO B C 1
ATOM 2918 O O . PRO B 1 127 ? 4.918 -12.883 -1.448 1 98.88 127 PRO B O 1
ATOM 2921 N N . LEU B 1 128 ? 4.633 -11.055 -0.178 1 98.94 128 LEU B N 1
ATOM 2922 C CA . LEU B 1 128 ? 6.059 -10.742 -0.188 1 98.94 128 LEU B CA 1
ATOM 2923 C C . LEU B 1 128 ? 6.871 -11.906 0.371 1 98.94 128 LEU B C 1
ATOM 2925 O O . LEU B 1 128 ? 7.855 -12.336 -0.238 1 98.94 128 LEU B O 1
ATOM 2929 N N . HIS B 1 129 ? 6.48 -12.391 1.494 1 98.94 129 HIS B N 1
ATOM 2930 C CA . HIS B 1 129 ? 7.203 -13.461 2.166 1 98.94 129 HIS B CA 1
ATOM 2931 C C . HIS B 1 129 ? 7.234 -14.727 1.31 1 98.94 129 HIS B C 1
ATOM 2933 O O . HIS B 1 129 ? 8.281 -15.359 1.172 1 98.94 129 HIS B O 1
ATOM 2939 N N . LEU B 1 130 ? 6.121 -15.078 0.725 1 98.94 130 LEU B N 1
ATOM 2940 C CA . LEU B 1 130 ? 6.074 -16.266 -0.129 1 98.94 130 LEU B CA 1
ATOM 2941 C C . LEU B 1 130 ? 6.945 -16.078 -1.365 1 98.94 130 LEU B C 1
ATOM 2943 O O . LEU B 1 130 ? 7.578 -17.031 -1.832 1 98.94 130 LEU B O 1
ATOM 2947 N N . CYS B 1 131 ? 6.941 -14.844 -1.947 1 98.94 131 CYS B N 1
ATOM 2948 C CA . CYS B 1 131 ? 7.871 -14.555 -3.033 1 98.94 131 CYS B CA 1
ATOM 2949 C C . CYS B 1 131 ? 9.312 -14.797 -2.602 1 98.94 131 CYS B C 1
ATOM 2951 O O . CYS B 1 131 ? 10.078 -15.438 -3.32 1 98.94 131 CYS B O 1
ATOM 2953 N N . GLN B 1 132 ? 9.633 -14.312 -1.438 1 98.94 132 GLN B N 1
ATOM 2954 C CA . GLN B 1 132 ? 10.992 -14.445 -0.929 1 98.94 132 GLN B CA 1
ATOM 2955 C C . GLN B 1 132 ? 11.391 -15.906 -0.781 1 98.94 132 GLN B C 1
ATOM 2957 O O . GLN B 1 132 ? 12.539 -16.281 -1.03 1 98.94 132 GLN B O 1
ATOM 2962 N N . LEU B 1 133 ? 10.484 -16.734 -0.364 1 98.88 133 LEU B N 1
ATOM 2963 C CA . LEU B 1 133 ? 10.734 -18.156 -0.204 1 98.88 133 LEU B CA 1
ATOM 2964 C C . LEU B 1 133 ? 10.898 -18.844 -1.561 1 98.88 133 LEU B C 1
ATOM 2966 O O . LEU B 1 133 ? 11.664 -19.797 -1.691 1 98.88 133 LEU B O 1
ATOM 2970 N N . ALA B 1 134 ? 10.266 -18.344 -2.602 1 98.94 134 ALA B N 1
ATOM 2971 C CA . ALA B 1 134 ? 10.258 -18.984 -3.918 1 98.94 134 ALA B CA 1
ATOM 2972 C C . ALA B 1 134 ? 11.453 -18.531 -4.75 1 98.94 134 ALA B C 1
ATOM 2974 O O . ALA B 1 134 ? 11.93 -19.281 -5.609 1 98.94 134 ALA B O 1
ATOM 2975 N N . ILE B 1 135 ? 11.977 -17.344 -4.512 1 98.88 135 ILE B N 1
ATOM 2976 C CA . ILE B 1 135 ? 12.93 -16.656 -5.363 1 98.88 135 ILE B CA 1
ATOM 2977 C C . ILE B 1 135 ? 14.219 -17.469 -5.461 1 98.88 135 ILE B C 1
ATOM 2979 O O . ILE B 1 135 ? 14.773 -17.641 -6.551 1 98.88 135 ILE B O 1
ATOM 2983 N N . PRO B 1 136 ? 14.75 -18.016 -4.34 1 98.75 136 PRO B N 1
ATOM 2984 C CA . PRO B 1 136 ? 16.047 -18.688 -4.457 1 98.75 136 PRO B CA 1
ATOM 2985 C C . PRO B 1 136 ? 16.031 -19.812 -5.484 1 98.75 136 PRO B C 1
ATOM 2987 O O . PRO B 1 136 ? 16.922 -19.891 -6.34 1 98.75 136 PRO B O 1
ATOM 2990 N N . ALA B 1 137 ? 15.078 -20.688 -5.496 1 98.81 137 ALA B N 1
ATOM 2991 C CA . ALA B 1 137 ? 15.016 -21.812 -6.441 1 98.81 137 ALA B CA 1
ATOM 2992 C C . ALA B 1 137 ? 14.75 -21.297 -7.859 1 98.81 137 ALA B C 1
ATOM 2994 O O . ALA B 1 137 ? 15.297 -21.844 -8.828 1 98.81 137 ALA B O 1
ATOM 2995 N N . MET B 1 138 ? 13.867 -20.297 -7.992 1 98.75 138 MET B N 1
ATOM 2996 C CA . MET B 1 138 ? 13.609 -19.703 -9.297 1 98.75 138 MET B CA 1
ATOM 2997 C C . MET B 1 138 ? 14.883 -19.109 -9.891 1 98.75 138 MET B C 1
ATOM 2999 O O . MET B 1 138 ? 15.164 -19.281 -11.078 1 98.75 138 MET B O 1
ATOM 3003 N N . ARG B 1 139 ? 15.57 -18.422 -9.039 1 98.62 139 ARG B N 1
ATOM 3004 C CA . ARG B 1 139 ? 16.812 -17.797 -9.461 1 98.62 139 ARG B CA 1
ATOM 3005 C C . ARG B 1 139 ? 17.828 -18.859 -9.914 1 98.62 139 ARG B C 1
ATOM 3007 O O . ARG B 1 139 ? 18.5 -18.688 -10.938 1 98.62 139 ARG B O 1
ATOM 3014 N N . GLU B 1 140 ? 17.938 -19.922 -9.172 1 98.31 140 GLU B N 1
ATOM 3015 C CA . GLU B 1 140 ? 18.844 -21 -9.531 1 98.31 140 GLU B CA 1
ATOM 3016 C C . GLU B 1 140 ? 18.484 -21.594 -10.891 1 98.31 140 GLU B C 1
ATOM 3018 O O . GLU B 1 140 ? 19.375 -21.875 -11.695 1 98.31 140 GLU B O 1
ATOM 3023 N N . ARG B 1 141 ? 17.234 -21.688 -11.172 1 97.19 141 ARG B N 1
ATOM 3024 C CA . ARG B 1 141 ? 16.734 -22.234 -12.438 1 97.19 141 ARG B CA 1
ATOM 3025 C C . ARG B 1 141 ? 16.875 -21.219 -13.562 1 97.19 141 ARG B C 1
ATOM 3027 O O . ARG B 1 141 ? 16.812 -21.578 -14.742 1 97.19 141 ARG B O 1
ATOM 3034 N N . GLY B 1 142 ? 16.953 -19.953 -13.25 1 97.5 142 GLY B N 1
ATOM 3035 C CA . GLY B 1 142 ? 16.969 -18.875 -14.219 1 97.5 142 GLY B CA 1
ATOM 3036 C C . GLY B 1 142 ? 15.617 -18.594 -14.844 1 97.5 142 GLY B C 1
ATOM 3037 O O . GLY B 1 142 ? 15.539 -18.062 -15.953 1 97.5 142 GLY B O 1
ATOM 3038 N N . ARG B 1 143 ? 14.562 -19.047 -14.125 1 96.94 143 ARG B N 1
ATOM 3039 C CA . ARG B 1 143 ? 13.188 -18.875 -14.609 1 96.94 143 ARG B CA 1
ATOM 3040 C C . ARG B 1 143 ? 12.188 -19.016 -13.469 1 96.94 143 ARG B C 1
ATOM 3042 O O . ARG B 1 143 ? 12.398 -19.797 -12.539 1 96.94 143 ARG B O 1
ATOM 3049 N N . GLY B 1 144 ? 11.141 -18.344 -13.531 1 98.19 144 GLY B N 1
ATOM 3050 C CA . GLY B 1 144 ? 10.055 -18.406 -12.562 1 98.19 144 GLY B CA 1
ATOM 3051 C C . GLY B 1 144 ? 8.953 -17.406 -12.828 1 98.19 144 GLY B C 1
ATOM 3052 O O . GLY B 1 144 ? 9.156 -16.438 -13.562 1 98.19 144 GLY B O 1
ATOM 3053 N N . TRP B 1 145 ? 7.77 -17.672 -12.344 1 98.81 145 TRP B N 1
ATOM 3054 C CA . TRP B 1 145 ? 6.605 -16.812 -12.547 1 98.81 145 TRP B CA 1
ATOM 3055 C C . TRP B 1 145 ? 5.848 -16.609 -11.242 1 98.81 145 TRP B C 1
ATOM 3057 O O . TRP B 1 145 ? 5.543 -17.578 -10.531 1 98.81 145 TRP B O 1
ATOM 3067 N N . ILE B 1 146 ? 5.598 -15.383 -10.938 1 98.94 146 ILE B N 1
ATOM 3068 C CA . ILE B 1 146 ? 4.773 -15 -9.797 1 98.94 146 ILE B CA 1
ATOM 3069 C C . ILE B 1 146 ? 3.6 -14.148 -10.273 1 98.94 146 ILE B C 1
ATOM 3071 O O . ILE B 1 146 ? 3.785 -13.195 -11.031 1 98.94 146 ILE B O 1
ATOM 3075 N N . VAL B 1 147 ? 2.404 -14.516 -9.898 1 98.94 147 VAL B N 1
ATOM 3076 C CA . VAL B 1 147 ? 1.226 -13.711 -10.188 1 98.94 147 VAL B CA 1
ATOM 3077 C C . VAL B 1 147 ? 0.493 -13.375 -8.891 1 98.94 147 VAL B C 1
ATOM 3079 O O . VAL B 1 147 ? 0.162 -14.266 -8.109 1 98.94 147 VAL B O 1
ATOM 3082 N N . ASN B 1 148 ? 0.335 -12.109 -8.648 1 98.94 148 ASN B N 1
ATOM 3083 C CA . ASN B 1 148 ? -0.461 -11.602 -7.535 1 98.94 148 ASN B CA 1
ATOM 3084 C C . ASN B 1 148 ? -1.873 -11.227 -7.977 1 98.94 148 ASN B C 1
ATOM 3086 O O . ASN B 1 148 ? -2.049 -10.453 -8.922 1 98.94 148 ASN B O 1
ATOM 3090 N N . LEU B 1 149 ? -2.881 -11.805 -7.344 1 98.69 149 LEU B N 1
ATOM 3091 C CA . LEU B 1 149 ? -4.242 -11.398 -7.672 1 98.69 149 LEU B CA 1
ATOM 3092 C C . LEU B 1 149 ? -4.582 -10.055 -7.031 1 98.69 149 LEU B C 1
ATOM 3094 O O . LEU B 1 149 ? -4.484 -9.906 -5.809 1 98.69 149 LEU B O 1
ATOM 3098 N N . THR B 1 150 ? -4.914 -9.141 -7.91 1 98.31 150 THR B N 1
ATOM 3099 C CA . THR B 1 150 ? -5.227 -7.789 -7.461 1 98.31 150 THR B CA 1
ATOM 3100 C C . THR B 1 150 ? -6.621 -7.375 -7.914 1 98.31 150 THR B C 1
ATO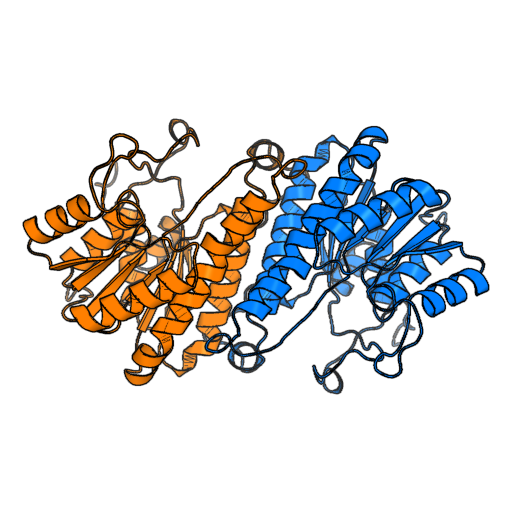M 3102 O O . THR B 1 150 ? -7.504 -8.219 -8.078 1 98.31 150 THR B O 1
ATOM 3105 N N . SER B 1 151 ? -6.914 -6.137 -7.91 1 95.62 151 SER B N 1
ATOM 3106 C CA . SER B 1 151 ? -8.234 -5.598 -8.219 1 95.62 151 SER B CA 1
ATOM 3107 C C . SER B 1 151 ? -8.133 -4.211 -8.844 1 95.62 151 SER B C 1
ATOM 3109 O O . SER B 1 151 ? -7.164 -3.486 -8.602 1 95.62 151 SER B O 1
ATOM 3111 N N . VAL B 1 152 ? -9.188 -3.91 -9.594 1 92.94 152 VAL B N 1
ATOM 3112 C CA . VAL B 1 152 ? -9.328 -2.543 -10.086 1 92.94 152 VAL B CA 1
ATOM 3113 C C . VAL B 1 152 ? -9.461 -1.578 -8.914 1 92.94 152 VAL B C 1
ATOM 3115 O O . VAL B 1 152 ? -9.195 -0.382 -9.055 1 92.94 152 VAL B O 1
ATOM 3118 N N . GLY B 1 153 ? -9.805 -2.113 -7.832 1 94.12 153 GLY B N 1
ATOM 3119 C CA . GLY B 1 153 ? -9.953 -1.319 -6.625 1 94.12 153 GLY B CA 1
ATOM 3120 C C . GLY B 1 153 ? -8.648 -0.718 -6.141 1 94.12 153 GLY B C 1
ATOM 3121 O O . GLY B 1 153 ? -8.648 0.181 -5.297 1 94.12 153 GLY B O 1
ATOM 3122 N N . GLY B 1 154 ? -7.531 -1.179 -6.648 1 95.81 154 GLY B N 1
ATOM 3123 C CA . GLY B 1 154 ? -6.23 -0.652 -6.266 1 95.81 154 GLY B CA 1
ATOM 3124 C C . GLY B 1 154 ? -5.91 0.679 -6.918 1 95.81 154 GLY B C 1
ATOM 3125 O O . GLY B 1 154 ? -4.977 1.37 -6.504 1 95.81 154 GLY B O 1
ATOM 3126 N N . ASP B 1 155 ? -6.676 1.068 -7.887 1 94.06 155 ASP B N 1
ATOM 3127 C CA . ASP B 1 155 ? -6.465 2.34 -8.578 1 94.06 155 ASP B CA 1
ATOM 3128 C C . ASP B 1 155 ? -6.938 3.512 -7.719 1 94.06 155 ASP B C 1
ATOM 3130 O O . ASP B 1 155 ? -7.832 3.357 -6.883 1 94.06 155 ASP B O 1
ATOM 3134 N N . LEU B 1 156 ? -6.32 4.648 -7.91 1 95.56 156 LEU B N 1
ATOM 3135 C CA . LEU B 1 156 ? -6.785 5.859 -7.238 1 95.56 156 LEU B CA 1
ATOM 3136 C C . LEU B 1 156 ? -8.141 6.289 -7.781 1 95.56 156 LEU B C 1
ATOM 3138 O O . LEU B 1 156 ? -8.305 6.477 -8.984 1 95.56 156 LEU B O 1
ATOM 3142 N N . PRO B 1 157 ? -9.086 6.391 -6.895 1 94.12 157 PRO B N 1
ATOM 3143 C CA . PRO B 1 157 ? -10.383 6.844 -7.41 1 94.12 157 PRO B CA 1
ATOM 3144 C C . PRO B 1 157 ? -10.336 8.273 -7.953 1 94.12 157 PRO B C 1
ATOM 3146 O O . PRO B 1 157 ? -9.625 9.117 -7.402 1 94.12 157 PRO B O 1
ATOM 3149 N N . PRO B 1 158 ? -11.086 8.5 -9.031 1 94.44 158 PRO B N 1
ATOM 3150 C CA . PRO B 1 158 ? -11.164 9.875 -9.523 1 94.44 158 PRO B CA 1
ATOM 3151 C C . PRO B 1 158 ? -11.969 10.789 -8.594 1 94.44 158 PRO B C 1
ATOM 3153 O O . PRO B 1 158 ? -12.727 10.305 -7.754 1 94.44 158 PRO B O 1
ATOM 3156 N N . GLY B 1 159 ? -11.883 12.07 -8.969 1 93.19 159 GLY B N 1
ATOM 3157 C CA . GLY B 1 159 ? -12.57 13.086 -8.18 1 93.19 159 GLY B CA 1
ATOM 3158 C C . GLY B 1 159 ? -11.641 14.133 -7.613 1 93.19 159 GLY B C 1
ATOM 3159 O O . GLY B 1 159 ? -10.422 14.055 -7.781 1 93.19 159 GLY B O 1
ATOM 3160 N N . PRO B 1 160 ? -12.156 15.156 -6.836 1 94.25 160 PRO B N 1
ATOM 3161 C CA . PRO B 1 160 ? -13.586 15.414 -6.656 1 94.25 160 PRO B CA 1
ATOM 3162 C C . PRO B 1 160 ? -14.266 15.891 -7.938 1 94.25 160 PRO B C 1
ATOM 3164 O O . PRO B 1 160 ? -13.609 16.453 -8.82 1 94.25 160 PRO B O 1
ATOM 3167 N N . PRO B 1 161 ? -15.719 15.781 -8.008 1 93.69 161 PRO B N 1
ATOM 3168 C CA . PRO B 1 161 ? -16.516 15.047 -7.008 1 93.69 161 PRO B CA 1
ATOM 3169 C C . PRO B 1 161 ? -16.281 13.539 -7.066 1 93.69 161 PRO B C 1
ATOM 3171 O O . PRO B 1 161 ? -15.891 13.016 -8.109 1 93.69 161 PRO B O 1
ATOM 3174 N N . PHE B 1 162 ? -16.438 12.859 -5.977 1 96.31 162 PHE B N 1
ATOM 3175 C CA . PHE B 1 162 ? -16.281 11.414 -5.871 1 96.31 162 PHE B CA 1
ATOM 3176 C C . PHE B 1 162 ? -17.594 10.703 -6.113 1 96.31 162 PHE B C 1
ATOM 3178 O O . PHE B 1 162 ? -18.672 11.25 -5.82 1 96.31 162 PHE B O 1
ATOM 3185 N N . SER B 1 163 ? -17.562 9.523 -6.691 1 95.62 163 SER B N 1
ATOM 3186 C CA . SER B 1 163 ? -18.781 8.742 -6.883 1 95.62 163 SER B CA 1
ATOM 3187 C C . SER B 1 163 ? -19.375 8.312 -5.551 1 95.62 163 SER B C 1
ATOM 3189 O O . SER B 1 163 ? -18.688 8.289 -4.531 1 95.62 163 SER B O 1
ATOM 3191 N N . GLU B 1 164 ? -20.703 8.016 -5.59 1 95.31 164 GLU B N 1
ATOM 3192 C CA . GLU B 1 164 ? -21.359 7.484 -4.398 1 95.31 164 GLU B CA 1
ATOM 3193 C C . GLU B 1 164 ? -20.672 6.211 -3.912 1 95.31 164 GLU B C 1
ATOM 3195 O O . GLU B 1 164 ? -20.531 6.004 -2.707 1 95.31 164 GLU B O 1
ATOM 3200 N N . PHE B 1 165 ? -20.281 5.426 -4.777 1 93.44 165 PHE B N 1
ATOM 3201 C CA . PHE B 1 165 ? -19.578 4.184 -4.453 1 93.44 165 PHE B CA 1
ATOM 3202 C C . PHE B 1 165 ? -18.312 4.473 -3.666 1 93.44 165 PHE B C 1
ATOM 3204 O O . PHE B 1 165 ? -18.094 3.902 -2.594 1 93.44 165 PHE B O 1
ATOM 3211 N N . ASP B 1 166 ? -17.516 5.398 -4.168 1 95 166 ASP B N 1
ATOM 3212 C CA . ASP B 1 166 ? -16.25 5.719 -3.523 1 95 166 ASP B CA 1
ATOM 3213 C C . ASP B 1 166 ? -16.469 6.34 -2.146 1 95 166 ASP B C 1
ATOM 3215 O O . ASP B 1 166 ? -15.648 6.168 -1.242 1 95 166 ASP B O 1
ATOM 3219 N N . ARG B 1 167 ? -17.562 6.957 -1.974 1 96.31 167 ARG B N 1
ATOM 3220 C CA . ARG B 1 167 ? -17.828 7.68 -0.733 1 96.31 167 ARG B CA 1
ATOM 3221 C C . ARG B 1 167 ? -18.391 6.742 0.334 1 96.31 167 ARG B C 1
ATOM 3223 O O . ARG B 1 167 ? -18.219 6.984 1.53 1 96.31 167 ARG B O 1
ATOM 3230 N N . THR B 1 168 ? -19.031 5.547 -0.16 1 95.44 168 THR B N 1
ATOM 3231 C CA . THR B 1 168 ? -19.859 4.891 0.838 1 95.44 168 THR B CA 1
ATOM 3232 C C . THR B 1 168 ? -19.609 3.389 0.855 1 95.44 168 THR B C 1
ATOM 3234 O O . THR B 1 168 ? -20 2.695 1.795 1 95.44 168 THR B O 1
ATOM 3237 N N . ALA B 1 169 ? -18.938 2.82 -0.09 1 93.19 169 ALA B N 1
ATOM 3238 C CA . ALA B 1 169 ? -18.906 1.372 -0.275 1 93.19 169 ALA B CA 1
ATOM 3239 C C . ALA B 1 169 ? -17.922 0.718 0.694 1 93.19 169 ALA B C 1
ATOM 3241 O O . ALA B 1 169 ? -17.969 -0.496 0.903 1 93.19 169 ALA B O 1
ATOM 3242 N N . GLY B 1 170 ? -16.969 1.479 1.252 1 96.38 170 GLY B N 1
ATOM 3243 C CA . GLY B 1 170 ? -16.094 0.96 2.295 1 96.38 170 GLY B CA 1
ATOM 3244 C C . GLY B 1 170 ? -14.891 0.213 1.75 1 96.38 170 GLY B C 1
ATOM 3245 O O . GLY B 1 170 ? -14.352 -0.677 2.414 1 96.38 170 GLY B O 1
ATOM 3246 N N . PHE B 1 171 ? -14.391 0.582 0.551 1 96 171 PHE B N 1
ATOM 3247 C CA . PHE B 1 171 ? -13.305 -0.116 -0.119 1 96 171 PHE B CA 1
ATOM 3248 C C . PHE B 1 171 ? -11.961 0.522 0.222 1 96 171 PHE B C 1
ATOM 3250 O O . PHE B 1 171 ? -10.953 0.259 -0.44 1 96 171 PHE B O 1
ATOM 3257 N N . GLY B 1 172 ? -11.945 1.364 1.227 1 97.94 172 GLY B N 1
ATOM 3258 C CA . GLY B 1 172 ? -10.758 2.154 1.515 1 97.94 172 GLY B CA 1
ATOM 3259 C C . GLY B 1 172 ? -9.531 1.31 1.799 1 97.94 172 GLY B C 1
ATOM 3260 O O . GLY B 1 172 ? -8.508 1.445 1.126 1 97.94 172 GLY B O 1
ATOM 3261 N N . ILE B 1 173 ? -9.633 0.364 2.777 1 98.5 173 ILE B N 1
ATOM 3262 C CA . ILE B 1 173 ? -8.484 -0.456 3.146 1 98.5 173 ILE B CA 1
ATOM 3263 C C . ILE B 1 173 ? -8.227 -1.498 2.061 1 98.5 173 ILE B C 1
ATOM 3265 O O . ILE B 1 173 ? -7.07 -1.813 1.758 1 98.5 173 ILE B O 1
ATOM 3269 N N . TYR B 1 174 ? -9.273 -2.018 1.441 1 98 174 TYR B N 1
ATOM 3270 C CA . TYR B 1 174 ? -9.117 -2.957 0.337 1 98 174 TYR B CA 1
ATOM 3271 C C . TYR B 1 174 ? -8.312 -2.336 -0.8 1 98 174 TYR B C 1
ATOM 3273 O O . TYR B 1 174 ? -7.32 -2.906 -1.252 1 98 174 TYR B O 1
ATOM 3281 N N . GLY B 1 175 ? -8.742 -1.13 -1.224 1 98.25 175 GLY B N 1
ATOM 3282 C CA . GLY B 1 175 ? -8 -0.417 -2.252 1 98.25 175 GLY B CA 1
ATOM 3283 C C . GLY B 1 175 ? -6.562 -0.128 -1.86 1 98.25 175 GLY B C 1
ATOM 3284 O O . GLY B 1 175 ? -5.652 -0.266 -2.68 1 98.25 175 GLY B O 1
ATOM 3285 N N . THR B 1 176 ? -6.383 0.289 -0.652 1 98.81 176 THR B N 1
ATOM 3286 C CA . THR B 1 176 ? -5.055 0.573 -0.125 1 98.81 176 THR B CA 1
ATOM 3287 C C . THR B 1 176 ? -4.152 -0.652 -0.241 1 98.81 176 THR B C 1
ATOM 3289 O O . THR B 1 176 ? -3.029 -0.558 -0.741 1 98.81 176 THR B O 1
ATOM 3292 N N . ALA B 1 177 ? -4.617 -1.796 0.151 1 98.81 177 ALA B N 1
ATOM 3293 C CA . ALA B 1 177 ? -3.857 -3.041 0.101 1 98.81 177 ALA B CA 1
ATOM 3294 C C . ALA B 1 177 ? -3.535 -3.43 -1.34 1 98.81 177 ALA B C 1
ATOM 3296 O O . ALA B 1 177 ? -2.416 -3.848 -1.642 1 98.81 177 ALA B O 1
ATOM 3297 N N . LYS B 1 178 ? -4.508 -3.277 -2.174 1 98.75 178 LYS B N 1
ATOM 3298 C CA . LYS B 1 178 ? -4.305 -3.682 -3.562 1 98.75 178 LYS B CA 1
ATOM 3299 C C . LYS B 1 178 ? -3.369 -2.717 -4.285 1 98.75 178 LYS B C 1
ATOM 3301 O O . LYS B 1 178 ? -2.588 -3.127 -5.145 1 98.75 178 LYS B O 1
ATOM 3306 N N . ALA B 1 179 ? -3.439 -1.425 -3.98 1 98.81 179 ALA B N 1
ATOM 3307 C CA . ALA B 1 179 ? -2.457 -0.483 -4.512 1 98.81 179 ALA B CA 1
ATOM 3308 C C . ALA B 1 179 ? -1.045 -0.856 -4.066 1 98.81 179 ALA B C 1
ATOM 3310 O O . ALA B 1 179 ? -0.103 -0.805 -4.859 1 98.81 179 ALA B O 1
ATOM 3311 N N . ALA B 1 180 ? -0.925 -1.183 -2.809 1 98.88 180 ALA B N 1
ATOM 3312 C CA . ALA B 1 180 ? 0.358 -1.633 -2.275 1 98.88 180 ALA B CA 1
ATOM 3313 C C . ALA B 1 180 ? 0.858 -2.867 -3.021 1 98.88 180 ALA B C 1
ATOM 3315 O O . ALA B 1 180 ? 2.023 -2.93 -3.422 1 98.88 180 ALA B O 1
ATOM 3316 N N . LEU B 1 181 ? -0.006 -3.785 -3.209 1 98.94 181 LEU B N 1
ATOM 3317 C CA . LEU B 1 181 ? 0.341 -5.027 -3.889 1 98.94 181 LEU B CA 1
ATOM 3318 C C . LEU B 1 181 ? 0.79 -4.758 -5.32 1 98.94 181 LEU B C 1
ATOM 3320 O O . LEU B 1 181 ? 1.739 -5.379 -5.805 1 98.94 181 LEU B O 1
ATOM 3324 N N . ASN B 1 182 ? 0.09 -3.879 -6.012 1 98.88 182 ASN B N 1
ATOM 3325 C CA . ASN B 1 182 ? 0.479 -3.514 -7.371 1 98.88 182 ASN B CA 1
ATOM 3326 C C . ASN B 1 182 ? 1.889 -2.932 -7.41 1 98.88 182 ASN B C 1
ATOM 3328 O O . ASN B 1 182 ? 2.691 -3.299 -8.273 1 98.88 182 ASN B O 1
ATOM 3332 N N . ARG B 1 183 ? 2.146 -2.049 -6.492 1 98.81 183 ARG B N 1
ATOM 3333 C CA . ARG B 1 183 ? 3.471 -1.435 -6.477 1 98.81 183 ARG B CA 1
ATOM 3334 C C . ARG B 1 183 ? 4.543 -2.457 -6.109 1 98.81 183 ARG B C 1
ATOM 3336 O O . ARG B 1 183 ? 5.641 -2.438 -6.668 1 98.81 183 ARG B O 1
ATOM 3343 N N . LEU B 1 184 ? 4.266 -3.311 -5.184 1 98.88 184 LEU B N 1
ATOM 3344 C CA . LEU B 1 184 ? 5.164 -4.398 -4.812 1 98.88 184 LEU B CA 1
ATOM 3345 C C . LEU B 1 184 ? 5.453 -5.297 -6.012 1 98.88 184 LEU B C 1
ATOM 3347 O O . LEU B 1 184 ? 6.602 -5.688 -6.234 1 98.88 184 LEU B O 1
ATOM 3351 N N . THR B 1 185 ? 4.398 -5.57 -6.766 1 98.88 185 THR B N 1
ATOM 3352 C CA . THR B 1 185 ? 4.52 -6.398 -7.961 1 98.88 185 THR B CA 1
ATOM 3353 C C . THR B 1 185 ? 5.539 -5.805 -8.93 1 98.88 185 THR B C 1
ATOM 3355 O O . THR B 1 185 ? 6.453 -6.496 -9.383 1 98.88 185 THR B O 1
ATOM 3358 N N . LYS B 1 186 ? 5.395 -4.543 -9.18 1 98.62 186 LYS B N 1
ATOM 3359 C CA . LYS B 1 186 ? 6.289 -3.893 -10.133 1 98.62 186 LYS B CA 1
ATOM 3360 C C . LYS B 1 186 ? 7.715 -3.818 -9.594 1 98.62 186 LYS B C 1
ATOM 3362 O O . LYS B 1 186 ? 8.68 -3.951 -10.344 1 98.62 186 LYS B O 1
ATOM 3367 N N . SER B 1 187 ? 7.832 -3.584 -8.32 1 98.62 187 SER B N 1
ATOM 3368 C CA . SER B 1 187 ? 9.156 -3.555 -7.707 1 98.62 187 SER B CA 1
ATOM 3369 C C . SER B 1 187 ? 9.852 -4.906 -7.832 1 98.62 187 SER B C 1
ATOM 3371 O O . SER B 1 187 ? 11.031 -4.977 -8.188 1 98.62 187 SER B O 1
ATOM 3373 N N . LEU B 1 188 ? 9.164 -5.934 -7.535 1 98.88 188 LEU B N 1
ATOM 3374 C CA . LEU B 1 188 ? 9.719 -7.277 -7.66 1 98.88 188 LEU B CA 1
ATOM 3375 C C . LEU B 1 188 ? 10.094 -7.578 -9.109 1 98.88 188 LEU B C 1
ATOM 3377 O O . LEU B 1 188 ? 11.156 -8.148 -9.367 1 98.88 188 LEU B O 1
ATOM 3381 N N . ALA B 1 189 ? 9.188 -7.23 -10.023 1 98.81 189 ALA B N 1
ATOM 3382 C CA . ALA B 1 189 ? 9.484 -7.434 -11.438 1 98.81 189 ALA B CA 1
ATOM 3383 C C . ALA B 1 189 ? 10.805 -6.781 -11.828 1 98.81 189 ALA B C 1
ATOM 3385 O O . ALA B 1 189 ? 11.625 -7.387 -12.523 1 98.81 189 ALA B O 1
ATOM 3386 N N . ALA B 1 190 ? 11.008 -5.539 -11.383 1 98.5 190 ALA B N 1
ATOM 3387 C CA . ALA B 1 190 ? 12.227 -4.805 -11.703 1 98.5 190 ALA B CA 1
ATOM 3388 C C . ALA B 1 190 ? 13.453 -5.469 -11.078 1 98.5 190 ALA B C 1
ATOM 3390 O O . ALA B 1 190 ? 14.453 -5.715 -11.758 1 98.5 190 ALA B O 1
ATOM 3391 N N . GLU B 1 191 ? 13.375 -5.809 -9.828 1 98.44 191 GLU B N 1
ATOM 3392 C CA . GLU B 1 191 ? 14.531 -6.324 -9.102 1 98.44 191 GLU B CA 1
ATOM 3393 C C . GLU B 1 191 ? 14.898 -7.734 -9.562 1 98.44 191 GLU B C 1
ATOM 3395 O O . GLU B 1 191 ? 16.062 -8.133 -9.492 1 98.44 191 GLU B O 1
ATOM 3400 N N . LEU B 1 192 ? 13.914 -8.453 -10.094 1 98.56 192 LEU B N 1
ATOM 3401 C CA . LEU B 1 192 ? 14.148 -9.844 -10.469 1 98.56 192 LEU B CA 1
ATOM 3402 C C . LEU B 1 192 ? 14.281 -9.984 -11.984 1 98.56 192 LEU B C 1
ATOM 3404 O O . LEU B 1 192 ? 14.352 -11.102 -12.508 1 98.56 192 LEU B O 1
ATOM 3408 N N . TYR B 1 193 ? 14.289 -8.867 -12.648 1 98.06 193 TYR B N 1
ATOM 3409 C CA . TYR B 1 193 ? 14.281 -8.852 -14.109 1 98.06 193 TYR B CA 1
ATOM 3410 C C . TYR B 1 193 ? 15.477 -9.617 -14.664 1 98.06 193 TYR B C 1
ATOM 3412 O O . TYR B 1 193 ? 15.32 -10.461 -15.555 1 98.06 193 TYR B O 1
ATOM 3420 N N . ASP B 1 194 ? 16.641 -9.422 -14.109 1 97.44 194 ASP B N 1
ATOM 3421 C CA . ASP B 1 194 ? 17.859 -10.023 -14.633 1 97.44 194 ASP B CA 1
ATOM 3422 C C . ASP B 1 194 ? 17.953 -11.5 -14.266 1 97.44 194 ASP B C 1
ATOM 3424 O O . ASP B 1 194 ? 18.766 -12.242 -14.828 1 97.44 194 ASP B O 1
ATOM 3428 N N . ASP B 1 195 ? 17.141 -11.938 -13.352 1 98.06 195 ASP B N 1
ATOM 3429 C CA . ASP B 1 195 ? 17.125 -13.336 -12.922 1 98.06 195 ASP B CA 1
ATOM 3430 C C . ASP B 1 195 ? 16.234 -14.18 -13.812 1 98.06 195 ASP B C 1
ATOM 3432 O O . ASP B 1 195 ? 16.141 -15.398 -13.648 1 98.06 195 ASP B O 1
ATOM 3436 N N . GLY B 1 196 ? 15.469 -13.5 -14.734 1 97.75 196 GLY B N 1
ATOM 3437 C CA . GLY B 1 196 ? 14.547 -14.227 -15.594 1 97.75 196 GLY B CA 1
ATOM 3438 C C . GLY B 1 196 ? 13.273 -14.641 -14.875 1 97.75 196 GLY B C 1
ATOM 3439 O O . GLY B 1 196 ? 12.648 -15.633 -15.242 1 97.75 196 GLY B O 1
ATOM 3440 N N . ILE B 1 197 ? 12.953 -13.984 -13.805 1 98.62 197 ILE B N 1
ATOM 3441 C CA . ILE B 1 197 ? 11.742 -14.266 -13.039 1 98.62 197 ILE B CA 1
ATOM 3442 C C . ILE B 1 197 ? 10.695 -13.195 -13.32 1 98.62 197 ILE B C 1
ATOM 3444 O O . ILE B 1 197 ? 10.953 -12 -13.133 1 98.62 197 ILE B O 1
ATOM 3448 N N . ALA B 1 198 ? 9.523 -13.578 -13.828 1 98.75 198 ALA B N 1
ATOM 3449 C CA . ALA B 1 198 ? 8.438 -12.648 -14.102 1 98.75 198 ALA B CA 1
ATOM 3450 C C . ALA B 1 198 ? 7.535 -12.477 -12.883 1 98.75 198 ALA B C 1
ATOM 3452 O O . ALA B 1 198 ? 7.18 -13.461 -12.227 1 98.75 198 ALA B O 1
ATOM 3453 N N . VAL B 1 199 ? 7.227 -11.25 -12.547 1 98.88 199 VAL B N 1
ATOM 3454 C CA . VAL B 1 199 ? 6.254 -10.938 -11.5 1 98.88 199 VAL B CA 1
ATOM 3455 C C . VAL B 1 199 ? 5.168 -10.023 -12.062 1 98.88 199 VAL B C 1
ATOM 3457 O O . VAL B 1 199 ? 5.457 -8.93 -12.555 1 98.88 199 VAL B O 1
ATOM 3460 N N . ASN B 1 200 ? 3.939 -10.484 -12.07 1 98.88 200 ASN B N 1
ATOM 3461 C CA . ASN B 1 200 ? 2.785 -9.758 -12.586 1 98.88 200 ASN B CA 1
ATOM 3462 C C . ASN B 1 200 ? 1.621 -9.773 -11.602 1 98.88 200 ASN B C 1
ATOM 3464 O O . ASN B 1 200 ? 1.637 -10.539 -10.633 1 98.88 200 ASN B O 1
ATOM 3468 N N . ALA B 1 201 ? 0.716 -8.898 -11.805 1 98.81 201 ALA B N 1
ATOM 3469 C CA . ALA B 1 201 ? -0.566 -8.93 -11.102 1 98.81 201 ALA B CA 1
ATOM 3470 C C . ALA B 1 201 ? -1.724 -9.078 -12.086 1 98.81 201 ALA B C 1
ATOM 3472 O O . ALA B 1 201 ? -1.618 -8.672 -13.25 1 98.81 201 ALA B O 1
ATOM 3473 N N . ALA B 1 202 ? -2.787 -9.711 -11.641 1 98.75 202 ALA B N 1
ATOM 3474 C CA . ALA B 1 202 ? -3.986 -9.906 -12.453 1 98.75 202 ALA B CA 1
ATOM 3475 C C . ALA B 1 202 ? -5.238 -9.469 -11.695 1 98.75 202 ALA B C 1
ATOM 3477 O O . ALA B 1 202 ? -5.383 -9.75 -10.5 1 98.75 202 ALA B O 1
ATOM 3478 N N . ALA B 1 203 ? -6.051 -8.773 -12.383 1 97.75 203 ALA B N 1
ATOM 3479 C CA . ALA B 1 203 ? -7.324 -8.312 -11.836 1 97.75 203 ALA B CA 1
ATOM 3480 C C . ALA B 1 203 ? -8.469 -8.586 -12.805 1 97.75 203 ALA B C 1
ATOM 3482 O O . ALA B 1 203 ? -8.375 -8.281 -13.992 1 97.75 203 ALA B O 1
ATOM 3483 N N . PRO B 1 204 ? -9.602 -9.156 -12.25 1 96.12 204 PRO B N 1
ATOM 3484 C CA . PRO B 1 204 ? -10.789 -9.164 -13.109 1 96.12 204 PRO B CA 1
ATOM 3485 C C . PRO B 1 204 ? -11.211 -7.758 -13.539 1 96.12 204 PRO B C 1
ATOM 3487 O O . PRO B 1 204 ? -11.117 -6.812 -12.75 1 96.12 204 PRO B O 1
ATOM 3490 N N . SER B 1 205 ? -11.625 -7.617 -14.734 1 95.12 205 SER B N 1
ATOM 3491 C CA . SER B 1 205 ? -12.164 -6.348 -15.219 1 95.12 205 SER B CA 1
ATOM 3492 C C . SER B 1 205 ? -13.516 -6.043 -14.594 1 95.12 205 SER B C 1
ATOM 3494 O O . SER B 1 205 ? -13.828 -4.887 -14.305 1 95.12 205 SER B O 1
ATOM 3496 N N . ASN B 1 206 ? -14.289 -7.051 -14.406 1 92.25 206 ASN B N 1
ATOM 3497 C CA . ASN B 1 206 ? -15.57 -7.016 -13.703 1 92.25 206 ASN B CA 1
ATOM 3498 C C . ASN B 1 206 ? -15.633 -8.07 -12.602 1 92.25 206 ASN B C 1
ATOM 3500 O O . ASN B 1 206 ? -14.867 -9.047 -12.625 1 92.25 206 ASN B O 1
ATOM 3504 N N . PRO B 1 207 ? -16.5 -7.797 -11.633 1 88.69 207 PRO B N 1
ATOM 3505 C CA . PRO B 1 207 ? -16.641 -8.828 -10.609 1 88.69 207 PRO B CA 1
ATOM 3506 C C . PRO B 1 207 ? -16.891 -10.219 -11.195 1 88.69 207 PRO B C 1
ATOM 3508 O O . PRO B 1 207 ? -17.5 -10.336 -12.258 1 88.69 207 PRO B O 1
ATOM 3511 N N . VAL B 1 208 ? -16.344 -11.172 -10.492 1 88.12 208 VAL B N 1
ATOM 3512 C CA . VAL B 1 208 ? -16.531 -12.555 -10.906 1 88.12 208 VAL B CA 1
ATOM 3513 C C . VAL B 1 208 ? -17.5 -13.258 -9.953 1 88.12 208 VAL B C 1
ATOM 3515 O O . VAL B 1 208 ? -17.312 -13.195 -8.734 1 88.12 208 VAL B O 1
ATOM 3518 N N . ALA B 1 209 ? -18.484 -13.766 -10.555 1 79.06 209 ALA B N 1
ATOM 3519 C CA . ALA B 1 209 ? -19.422 -14.516 -9.727 1 79.06 209 ALA B CA 1
ATOM 3520 C C . ALA B 1 209 ? -18.781 -15.805 -9.211 1 79.06 209 ALA B C 1
ATOM 3522 O O . ALA B 1 209 ? -18.297 -16.625 -10 1 79.06 209 ALA B O 1
ATOM 3523 N N . THR B 1 210 ? -18.453 -15.82 -7.953 1 71.62 210 THR B N 1
ATOM 3524 C CA . THR B 1 210 ? -17.938 -17.047 -7.359 1 71.62 210 THR B CA 1
ATOM 3525 C C . THR B 1 210 ? -18.844 -17.531 -6.238 1 71.62 210 THR B C 1
ATOM 3527 O O . THR B 1 210 ? -19.438 -16.719 -5.52 1 71.62 210 THR B O 1
ATOM 3530 N N . PRO B 1 211 ? -19.141 -18.875 -6.398 1 60.78 211 PRO B N 1
ATOM 3531 C CA . PRO B 1 211 ? -19.953 -19.375 -5.281 1 60.78 211 PRO B CA 1
ATOM 3532 C C . PRO B 1 211 ? -19.359 -19.031 -3.92 1 60.78 211 PRO B C 1
ATOM 3534 O O . PRO B 1 211 ? -18.141 -19.156 -3.725 1 60.78 211 PRO B O 1
ATOM 3537 N N . GLY B 1 212 ? -20.094 -18.453 -3.01 1 53.56 212 GLY B N 1
ATOM 3538 C CA . GLY B 1 212 ? -19.641 -18.125 -1.671 1 53.56 212 GLY B CA 1
ATOM 3539 C C . GLY B 1 212 ? -19.109 -16.703 -1.553 1 53.56 212 GLY B C 1
ATOM 3540 O O . GLY B 1 212 ? -18.656 -16.297 -0.48 1 53.56 212 GLY B O 1
ATOM 3541 N N . ALA B 1 213 ? -18.75 -16.234 -2.738 1 52.78 213 ALA B N 1
ATOM 3542 C CA . ALA B 1 213 ? -18.25 -14.867 -2.658 1 52.78 213 ALA B CA 1
ATOM 3543 C C . ALA B 1 213 ? -19.203 -13.984 -1.845 1 52.78 213 ALA B C 1
ATOM 3545 O O . ALA B 1 213 ? -20.406 -13.945 -2.109 1 52.78 213 ALA B O 1
ATOM 3546 N N . GLY B 1 214 ? -19.188 -13.953 -0.715 1 46.66 214 GLY B N 1
ATOM 3547 C CA . GLY B 1 214 ? -19.984 -13.172 0.222 1 46.66 214 GLY B CA 1
ATOM 3548 C C . GLY B 1 214 ? -20.625 -11.953 -0.415 1 46.66 214 GLY B C 1
ATOM 3549 O O . GLY B 1 214 ? -20.578 -11.789 -1.637 1 46.66 214 GLY B O 1
ATOM 3550 N N . THR B 1 215 ? -21 -10.906 0.55 1 45.22 215 THR B N 1
ATOM 3551 C CA . THR B 1 215 ? -21.953 -9.812 0.597 1 45.22 215 THR B CA 1
ATOM 3552 C C . THR B 1 215 ? -21.672 -8.797 -0.509 1 45.22 215 THR B C 1
ATOM 3554 O O . THR B 1 215 ? -22.328 -7.758 -0.59 1 45.22 215 THR B O 1
ATOM 3557 N N . LEU B 1 216 ? -20.406 -8.719 -1.07 1 48.75 216 LEU B N 1
ATOM 3558 C CA . LEU B 1 216 ? -20.594 -7.613 -2.004 1 48.75 216 LEU B CA 1
ATOM 3559 C C . LEU B 1 216 ? -21.641 -7.953 -3.059 1 48.75 216 LEU B C 1
ATOM 3561 O O . LEU B 1 216 ? -21.531 -8.977 -3.742 1 48.75 216 LEU B O 1
ATOM 3565 N N . ASP B 1 217 ? -22.828 -7.738 -2.715 1 48.75 217 ASP B N 1
ATOM 3566 C CA . ASP B 1 217 ? -23.953 -7.93 -3.645 1 48.75 217 ASP B CA 1
ATOM 3567 C C . ASP B 1 217 ? -23.531 -7.605 -5.074 1 48.75 217 ASP B C 1
ATOM 3569 O O . ASP B 1 217 ? -23.797 -6.512 -5.574 1 48.75 217 ASP B O 1
ATOM 3573 N N . LEU B 1 218 ? -22.531 -8.227 -5.465 1 49.34 218 LEU B N 1
ATOM 3574 C CA . LEU B 1 218 ? -22.078 -8.117 -6.848 1 49.34 218 LEU B CA 1
ATOM 3575 C C . LEU B 1 218 ? -23.172 -8.57 -7.816 1 49.34 218 LEU B C 1
ATOM 3577 O O . LEU B 1 218 ? -22.969 -8.555 -9.031 1 49.34 218 LEU B O 1
ATOM 3581 N N . ALA B 1 219 ? -24.25 -9.164 -7.305 1 41.69 219 ALA B N 1
ATOM 3582 C CA . ALA B 1 219 ? -25.359 -9.602 -8.141 1 41.69 219 ALA B CA 1
ATOM 3583 C C . ALA B 1 219 ? -25.797 -8.492 -9.102 1 41.69 219 ALA B C 1
ATOM 3585 O O . ALA B 1 219 ? -26.422 -8.766 -10.125 1 41.69 219 ALA B O 1
ATOM 3586 N N . LYS B 1 220 ? -25.75 -7.289 -8.461 1 50.84 220 LYS B N 1
ATOM 3587 C CA . LYS B 1 220 ? -26.344 -6.277 -9.328 1 50.84 220 LYS B CA 1
ATOM 3588 C C . LYS B 1 220 ? -25.328 -5.75 -10.328 1 50.84 220 LYS B C 1
ATOM 3590 O O . LYS B 1 220 ? -25.609 -4.812 -11.078 1 50.84 220 LYS B O 1
ATOM 3595 N N . THR B 1 221 ? -24.094 -6.383 -10.289 1 64.12 221 THR B N 1
ATOM 3596 C CA . THR B 1 221 ? -23.062 -5.816 -11.156 1 64.12 221 THR B CA 1
ATOM 3597 C C . THR B 1 221 ? -22.734 -6.766 -12.305 1 64.12 221 THR B C 1
ATOM 3599 O O . THR B 1 221 ? -22.953 -7.977 -12.195 1 64.12 221 THR B O 1
ATOM 3602 N N . ASP B 1 222 ? -22.562 -6.234 -13.508 1 80.12 222 ASP B N 1
ATOM 3603 C CA . ASP B 1 222 ? -22.078 -6.957 -14.672 1 80.12 222 ASP B CA 1
ATOM 3604 C C . ASP B 1 222 ? -20.844 -7.801 -14.328 1 80.12 222 ASP B C 1
ATOM 3606 O O . ASP B 1 222 ? -19.781 -7.262 -14.055 1 80.12 222 ASP B O 1
ATOM 3610 N N . THR B 1 223 ? -21.172 -9.133 -14.094 1 88.5 223 THR B N 1
ATOM 3611 C CA . THR B 1 223 ? -20.094 -10.055 -13.742 1 88.5 223 THR B CA 1
ATOM 3612 C C . THR B 1 223 ? -19.406 -10.586 -15 1 88.5 223 THR B C 1
ATOM 3614 O O . THR B 1 223 ? -19.953 -10.492 -16.094 1 88.5 223 THR B O 1
ATOM 3617 N N . GLU B 1 224 ? -18.172 -10.969 -14.82 1 91.88 224 GLU B N 1
ATOM 3618 C CA . GLU B 1 224 ? -17.484 -11.594 -15.945 1 91.88 224 GLU B CA 1
ATOM 3619 C C . GLU B 1 224 ? -17.203 -13.07 -15.68 1 91.88 224 GLU B C 1
ATOM 3621 O O . GLU B 1 224 ? -17.234 -13.508 -14.523 1 91.88 224 GLU B O 1
ATOM 3626 N N . ASP B 1 225 ? -17.047 -13.773 -16.812 1 92.69 225 ASP B N 1
ATOM 3627 C CA . ASP B 1 225 ? -16.797 -15.211 -16.766 1 92.69 225 ASP B CA 1
ATOM 3628 C C . ASP B 1 225 ? -15.484 -15.523 -16.062 1 92.69 225 ASP B C 1
ATOM 3630 O O . ASP B 1 225 ? -14.477 -14.859 -16.297 1 92.69 225 ASP B O 1
ATOM 3634 N N . ILE B 1 226 ? -15.477 -16.531 -15.234 1 94.69 226 ILE B N 1
ATOM 3635 C CA . ILE B 1 226 ? -14.312 -16.938 -14.453 1 94.69 226 ILE B CA 1
ATOM 3636 C C . ILE B 1 226 ? -13.195 -17.406 -15.383 1 94.69 226 ILE B C 1
ATOM 3638 O O . ILE B 1 226 ? -12.023 -17.375 -15.016 1 94.69 226 ILE B O 1
ATOM 3642 N N . ALA B 1 227 ? -13.5 -17.781 -16.625 1 94.88 227 ALA B N 1
ATOM 3643 C CA . ALA B 1 227 ? -12.508 -18.234 -17.594 1 94.88 227 ALA B CA 1
ATOM 3644 C C . ALA B 1 227 ? -11.539 -17.125 -17.953 1 94.88 227 ALA B C 1
ATOM 3646 O O . ALA B 1 227 ? -10.375 -17.375 -18.266 1 94.88 227 ALA B O 1
ATOM 3647 N N . LEU B 1 228 ? -12 -15.891 -17.859 1 96.19 228 LEU B N 1
ATOM 3648 C CA . LEU B 1 228 ? -11.156 -14.758 -18.219 1 96.19 228 LEU B CA 1
ATOM 3649 C C . LEU B 1 228 ? -9.984 -14.625 -17.25 1 96.19 228 LEU B C 1
ATOM 3651 O O . LEU B 1 228 ? -8.836 -14.469 -17.672 1 96.19 228 LEU B O 1
ATOM 3655 N N . ILE B 1 229 ? -10.258 -14.758 -15.945 1 97.31 229 ILE B N 1
ATOM 3656 C CA . ILE B 1 229 ? -9.172 -14.602 -14.977 1 97.31 229 ILE B CA 1
ATOM 3657 C C . ILE B 1 229 ? -8.266 -15.828 -15.008 1 97.31 229 ILE B C 1
ATOM 3659 O O . ILE B 1 229 ? -7.047 -15.711 -14.867 1 97.31 229 ILE B O 1
ATOM 3663 N N . THR B 1 230 ? -8.812 -17.031 -15.219 1 97.44 230 THR B N 1
ATOM 3664 C CA . THR B 1 230 ? -7.984 -18.234 -15.258 1 97.44 230 THR B CA 1
ATOM 3665 C C . THR B 1 230 ? -7.055 -18.219 -16.469 1 97.44 230 THR B C 1
ATOM 3667 O O . THR B 1 230 ? -5.883 -18.578 -16.359 1 97.44 230 THR B O 1
ATOM 3670 N N . GLU B 1 231 ? -7.598 -17.703 -17.609 1 96.62 231 GLU B N 1
ATOM 3671 C CA . GLU B 1 231 ? -6.77 -17.578 -18.812 1 96.62 231 GLU B CA 1
ATOM 3672 C C . GLU B 1 231 ? -5.699 -16.5 -18.625 1 96.62 231 GLU B C 1
ATOM 3674 O O . GLU B 1 231 ? -4.547 -16.703 -19.031 1 96.62 231 GLU B O 1
ATOM 3679 N N . THR B 1 232 ? -6.066 -15.414 -18.047 1 98 232 THR B N 1
ATOM 3680 C CA . THR B 1 232 ? -5.129 -14.32 -17.797 1 98 232 THR B CA 1
ATOM 3681 C C . THR B 1 232 ? -3.967 -14.789 -16.922 1 98 232 THR B C 1
ATOM 3683 O O . THR B 1 232 ? -2.803 -14.609 -17.281 1 98 232 THR B O 1
ATOM 3686 N N . VAL B 1 233 ? -4.266 -15.461 -15.836 1 98.44 233 VAL B N 1
ATOM 3687 C CA . VAL B 1 233 ? -3.234 -15.938 -14.922 1 98.44 233 VAL B CA 1
ATOM 3688 C C . VAL B 1 233 ? -2.355 -16.969 -15.625 1 98.44 233 VAL B C 1
ATOM 3690 O O . VAL B 1 233 ? -1.129 -16.922 -15.508 1 98.44 233 VAL B O 1
ATOM 3693 N N . PHE B 1 234 ? -2.98 -17.859 -16.406 1 97.69 234 PHE B N 1
ATOM 3694 C CA . PHE B 1 234 ? -2.227 -18.875 -17.141 1 97.69 234 PHE B CA 1
ATOM 3695 C C . PHE B 1 234 ? -1.22 -18.219 -18.078 1 97.69 234 PHE B C 1
ATOM 3697 O O . PHE B 1 234 ? -0.048 -18.609 -18.094 1 97.69 234 PHE B O 1
ATOM 3704 N N . ARG B 1 235 ? -1.649 -17.203 -18.812 1 96.94 235 ARG B N 1
ATOM 3705 C CA . ARG B 1 235 ? -0.78 -16.531 -19.766 1 96.94 235 ARG B CA 1
ATOM 3706 C C . ARG B 1 235 ? 0.358 -15.805 -19.047 1 96.94 235 ARG B C 1
ATOM 3708 O O . ARG B 1 235 ? 1.5 -15.828 -19.516 1 96.94 235 ARG B O 1
ATOM 3715 N N . LEU B 1 236 ? 0.045 -15.234 -17.938 1 97.75 236 LEU B N 1
ATOM 3716 C CA . LEU B 1 236 ? 1.048 -14.492 -17.188 1 97.75 236 LEU B CA 1
ATOM 3717 C C . LEU B 1 236 ? 2.068 -15.438 -16.562 1 97.75 236 LEU B C 1
ATOM 3719 O O . LEU B 1 236 ? 3.229 -15.062 -16.359 1 97.75 236 LEU B O 1
ATOM 3723 N N . CYS B 1 237 ? 1.695 -16.672 -16.328 1 95.62 237 CYS B N 1
ATOM 3724 C CA . CYS B 1 237 ? 2.545 -17.656 -15.648 1 95.62 237 CYS B CA 1
ATOM 3725 C C . CYS B 1 237 ? 3.396 -18.422 -16.656 1 95.62 237 CYS B C 1
ATOM 3727 O O . CYS B 1 237 ? 4.23 -19.25 -16.266 1 95.62 237 CYS B O 1
ATOM 3729 N N . THR B 1 238 ? 3.186 -18.188 -17.891 1 93.38 238 THR B N 1
ATOM 3730 C CA . THR B 1 238 ? 3.889 -19.016 -18.875 1 93.38 238 THR B CA 1
ATOM 3731 C C . THR B 1 238 ? 4.516 -18.141 -19.969 1 93.38 238 THR B C 1
ATOM 3733 O O . THR B 1 238 ? 5.145 -18.641 -20.891 1 93.38 238 THR B O 1
ATOM 3736 N N . GLY B 1 239 ? 4.293 -16.875 -19.844 1 94.25 239 GLY B N 1
ATOM 3737 C CA . GLY B 1 239 ? 4.855 -15.961 -20.828 1 94.25 239 GLY B CA 1
ATOM 3738 C C . GLY B 1 239 ? 6.352 -15.766 -20.672 1 94.25 239 GLY B C 1
ATOM 3739 O O . GLY B 1 239 ? 6.938 -16.188 -19.672 1 94.25 239 GLY B O 1
ATOM 3740 N N . ASP B 1 240 ? 6.953 -15.164 -21.641 1 95.5 240 ASP B N 1
ATOM 3741 C CA . ASP B 1 240 ? 8.375 -14.852 -21.609 1 95.5 240 ASP B CA 1
ATOM 3742 C C . ASP B 1 240 ? 8.68 -13.82 -20.516 1 95.5 240 ASP B C 1
ATOM 3744 O O . ASP B 1 240 ? 8.234 -12.672 -20.594 1 95.5 240 ASP B O 1
ATOM 3748 N N . PRO B 1 241 ? 9.477 -14.227 -19.531 1 95.62 241 PRO B N 1
ATOM 3749 C CA . PRO B 1 241 ? 9.742 -13.32 -18.406 1 95.62 241 PRO B CA 1
ATOM 3750 C C . PRO B 1 241 ? 10.477 -12.055 -18.844 1 95.62 241 PRO B C 1
ATOM 3752 O O . PRO B 1 241 ? 10.5 -11.07 -18.094 1 95.62 241 PRO B O 1
ATOM 3755 N N . LYS B 1 242 ? 11.086 -12.031 -19.984 1 94.69 242 LYS B N 1
ATOM 3756 C CA . LYS B 1 242 ? 11.828 -10.867 -20.453 1 94.69 242 LYS B CA 1
ATOM 3757 C C . LYS B 1 242 ? 10.883 -9.773 -20.938 1 94.69 242 LYS B C 1
ATOM 3759 O O . LYS B 1 242 ? 11.227 -8.594 -20.922 1 94.69 242 LYS B O 1
ATOM 3764 N N . THR B 1 243 ? 9.703 -10.203 -21.312 1 95.62 243 THR B N 1
ATOM 3765 C CA . THR B 1 243 ? 8.82 -9.211 -21.922 1 95.62 243 THR B CA 1
ATOM 3766 C C . THR B 1 243 ? 7.508 -9.117 -21.141 1 95.62 243 THR B C 1
ATOM 3768 O O . THR B 1 243 ? 6.871 -8.062 -21.125 1 95.62 243 THR B O 1
ATOM 3771 N N . LEU B 1 244 ? 7.145 -10.227 -20.531 1 97.38 244 LEU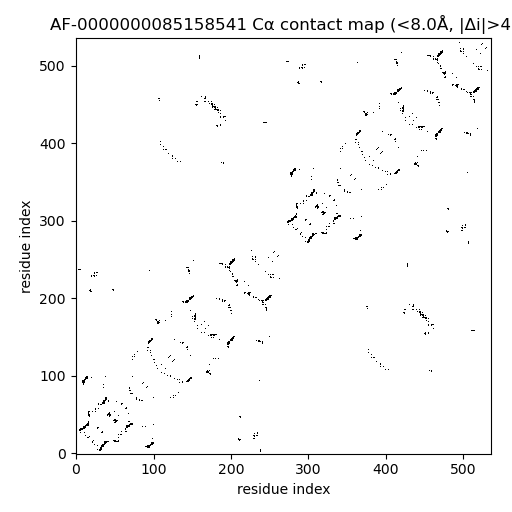 B N 1
ATOM 3772 C CA . LEU B 1 244 ? 5.867 -10.227 -19.828 1 97.38 244 LEU B CA 1
ATOM 3773 C C . LEU B 1 244 ? 6.086 -10.242 -18.312 1 97.38 244 LEU B C 1
ATOM 3775 O O . LEU B 1 244 ? 5.824 -11.25 -17.656 1 97.38 244 LEU B O 1
ATOM 3779 N N . THR B 1 245 ? 6.52 -9.156 -17.781 1 98.5 245 THR B N 1
ATOM 3780 C CA . THR B 1 245 ? 6.719 -8.938 -16.359 1 98.5 245 THR B CA 1
ATOM 3781 C C . THR B 1 245 ? 6.371 -7.496 -15.977 1 98.5 245 THR B C 1
ATOM 3783 O O . THR B 1 245 ? 6.316 -6.617 -16.844 1 98.5 245 THR B O 1
ATOM 3786 N N . GLY B 1 246 ? 5.992 -7.285 -14.766 1 98.44 246 GLY B N 1
ATOM 3787 C CA . GLY B 1 246 ? 5.656 -5.957 -14.281 1 98.44 246 GLY B CA 1
ATOM 3788 C C . GLY B 1 246 ? 4.293 -5.477 -14.75 1 98.44 246 GLY B C 1
ATOM 3789 O O . GLY B 1 246 ? 4.012 -4.277 -14.734 1 98.44 246 GLY B O 1
ATOM 3790 N N . ARG B 1 247 ? 3.449 -6.406 -15.148 1 98.12 247 ARG B N 1
ATOM 3791 C CA . ARG B 1 247 ? 2.123 -6.051 -15.648 1 98.12 247 ARG B CA 1
ATOM 3792 C C . ARG B 1 247 ? 1.102 -6.035 -14.516 1 98.12 247 ARG B C 1
ATOM 3794 O O . ARG B 1 247 ? 1.111 -6.918 -13.648 1 98.12 247 ARG B O 1
ATOM 3801 N N . ILE B 1 248 ? 0.344 -4.984 -14.477 1 98.44 248 ILE B N 1
ATOM 3802 C CA . ILE B 1 248 ? -0.938 -5.023 -13.781 1 98.44 248 ILE B CA 1
ATOM 3803 C C . ILE B 1 248 ? -2.057 -5.312 -14.781 1 98.44 248 ILE B C 1
ATOM 3805 O O . ILE B 1 248 ? -2.654 -4.387 -15.336 1 98.44 248 ILE B O 1
ATOM 3809 N N . ALA B 1 249 ? -2.379 -6.566 -14.945 1 98.31 249 ALA B N 1
ATOM 3810 C CA . ALA B 1 249 ? -3.205 -7.008 -16.062 1 98.31 249 ALA B CA 1
ATOM 3811 C C . ALA B 1 249 ? -4.676 -7.094 -15.664 1 98.31 249 ALA B C 1
ATOM 3813 O O . ALA B 1 249 ? -5.031 -7.836 -14.742 1 98.31 249 ALA B O 1
ATOM 3814 N N . HIS B 1 250 ? -5.445 -6.363 -16.359 1 97.75 250 HIS B N 1
ATOM 3815 C CA . HIS B 1 250 ? -6.887 -6.574 -16.281 1 97.75 250 HIS B CA 1
ATOM 3816 C C . HIS B 1 250 ? -7.352 -7.57 -17.344 1 97.75 250 HIS B C 1
ATOM 3818 O O . HIS B 1 250 ? -6.887 -7.539 -18.484 1 97.75 250 HIS B O 1
ATOM 3824 N N . THR B 1 251 ? -8.289 -8.406 -16.953 1 97.25 251 THR B N 1
ATOM 3825 C CA . THR B 1 251 ? -8.594 -9.586 -17.75 1 97.25 251 THR B CA 1
ATOM 3826 C C . THR B 1 251 ? -8.945 -9.203 -19.172 1 97.25 251 THR B C 1
ATOM 3828 O O . THR B 1 251 ? -8.289 -9.641 -20.125 1 97.25 251 THR B O 1
ATOM 3831 N N . GLN B 1 252 ? -9.867 -8.32 -19.344 1 95.88 252 GLN B N 1
ATOM 3832 C CA . GLN B 1 252 ? -10.422 -8.078 -20.672 1 95.88 252 GLN B CA 1
ATOM 3833 C C . GLN B 1 252 ? -9.422 -7.344 -21.562 1 95.88 252 GLN B C 1
ATOM 3835 O O . GLN B 1 252 ? -9.07 -7.824 -22.641 1 95.88 252 GLN B O 1
ATOM 3840 N N . PRO B 1 253 ? -8.859 -6.207 -21.172 1 96.44 253 PRO B N 1
ATOM 3841 C CA . PRO B 1 253 ? -7.883 -5.555 -22.047 1 96.44 253 PRO B CA 1
ATOM 3842 C C . PRO B 1 253 ? -6.633 -6.402 -22.266 1 96.44 253 PRO B C 1
ATOM 3844 O O . PRO B 1 253 ? -6.062 -6.395 -23.359 1 96.44 253 PRO B O 1
ATOM 3847 N N . PHE B 1 254 ? -6.164 -7.137 -21.312 1 97.5 254 PHE B N 1
ATOM 3848 C CA . PHE B 1 254 ? -4.969 -7.957 -21.469 1 97.5 254 PHE B CA 1
ATOM 3849 C C . PHE B 1 254 ? -5.203 -9.078 -22.469 1 97.5 254 PHE B C 1
ATOM 3851 O O . PHE B 1 254 ? -4.367 -9.312 -23.359 1 97.5 254 PHE B O 1
ATOM 3858 N N . LEU B 1 255 ? -6.312 -9.773 -22.297 1 96.56 255 LEU B N 1
ATOM 3859 C CA . LEU B 1 255 ? -6.605 -10.883 -23.203 1 96.56 255 LEU B CA 1
ATOM 3860 C C . LEU B 1 255 ? -6.828 -10.383 -24.625 1 96.56 255 LEU B C 1
ATOM 3862 O O . LEU B 1 255 ? -6.477 -11.07 -25.594 1 96.56 255 LEU B O 1
ATOM 3866 N N . ALA B 1 256 ? -7.438 -9.18 -24.734 1 95.19 256 ALA B N 1
ATOM 3867 C CA . ALA B 1 256 ? -7.547 -8.562 -26.047 1 95.19 256 ALA B CA 1
ATOM 3868 C C . ALA B 1 256 ? -6.172 -8.289 -26.641 1 95.19 256 ALA B C 1
ATOM 3870 O O . ALA B 1 256 ? -5.938 -8.539 -27.828 1 95.19 256 ALA B O 1
ATOM 3871 N N . GLU B 1 257 ? -5.273 -7.785 -25.844 1 93.88 257 GLU B N 1
ATOM 3872 C CA . GLU B 1 257 ? -3.91 -7.457 -26.25 1 93.88 257 GLU B CA 1
ATOM 3873 C C . GLU B 1 257 ? -3.178 -8.695 -26.766 1 93.88 257 GLU B C 1
ATOM 3875 O O . GLU B 1 257 ? -2.438 -8.625 -27.75 1 93.88 257 GLU B O 1
ATOM 3880 N N . VAL B 1 258 ? -3.424 -9.883 -26.125 1 90.94 258 VAL B N 1
ATOM 3881 C CA . VAL B 1 258 ? -2.635 -11.062 -26.453 1 90.94 258 VAL B CA 1
ATOM 3882 C C . VAL B 1 258 ? -3.402 -11.93 -27.453 1 90.94 258 VAL B C 1
ATOM 3884 O O . VAL B 1 258 ? -2.979 -13.039 -27.781 1 90.94 258 VAL B O 1
ATOM 3887 N N . GLY B 1 259 ? -4.57 -11.477 -27.969 1 86.19 259 GLY B N 1
ATOM 3888 C CA . GLY B 1 259 ? -5.301 -12.117 -29.047 1 86.19 259 GLY B CA 1
ATOM 3889 C C . GLY B 1 259 ? -6.09 -13.328 -28.609 1 86.19 259 GLY B C 1
ATOM 3890 O O . GLY B 1 259 ? -6.219 -14.305 -29.359 1 86.19 259 GLY B O 1
ATOM 3891 N N . TRP B 1 260 ? -6.547 -13.305 -27.406 1 82.31 260 TRP B N 1
ATOM 3892 C CA . TRP B 1 260 ? -7.375 -14.406 -26.922 1 82.31 260 TRP B CA 1
ATOM 3893 C C . TRP B 1 260 ? -8.789 -14.312 -27.484 1 82.31 260 TRP B C 1
ATOM 3895 O O . TRP B 1 260 ? -9.453 -13.289 -27.344 1 82.31 260 TRP B O 1
ATOM 3905 N N . PRO B 1 261 ? -9.156 -15.203 -28.391 1 70.25 261 PRO B N 1
ATOM 3906 C CA . PRO B 1 261 ? -10.43 -15.117 -29.109 1 70.25 261 PRO B CA 1
ATOM 3907 C C . PRO B 1 261 ? -11.641 -15.203 -28.172 1 70.25 261 PRO B C 1
ATOM 3909 O O . PRO B 1 261 ? -12.773 -14.977 -28.609 1 70.25 261 PRO B O 1
ATOM 3912 N N . GLY B 1 262 ? -11.625 -14.773 -26.906 1 60.72 262 GLY B N 1
ATOM 3913 C CA . GLY B 1 262 ? -12.758 -14.828 -26 1 60.72 262 GLY B CA 1
ATOM 3914 C C . GLY B 1 262 ? -13.453 -16.172 -26 1 60.72 262 GLY B C 1
ATOM 3915 O O . GLY B 1 262 ? -13.266 -16.984 -26.906 1 60.72 262 GLY B O 1
ATOM 3916 N N . THR B 1 263 ? -13.781 -16.797 -24.953 1 52.34 263 THR B N 1
ATOM 3917 C CA . THR B 1 263 ? -14.484 -18.078 -24.984 1 52.34 263 THR B CA 1
ATOM 3918 C C . THR B 1 263 ? -15.789 -17.953 -25.766 1 52.34 263 THR B C 1
ATOM 3920 O O . THR B 1 263 ? -16.359 -18.969 -26.188 1 52.34 263 THR B O 1
ATOM 3923 N N . GLY B 1 264 ? -16.766 -16.938 -25.297 1 44.16 264 GLY B N 1
ATOM 3924 C CA . GLY B 1 264 ? -18.156 -17.109 -25.688 1 44.16 264 GLY B CA 1
ATOM 3925 C C . GLY B 1 264 ? -18.391 -16.922 -27.172 1 44.16 264 GLY B C 1
ATOM 3926 O O . GLY B 1 264 ? -17.531 -16.375 -27.875 1 44.16 264 GLY B O 1
ATOM 3927 N N . PRO B 1 265 ? -19.344 -17.719 -27.859 1 36.62 265 PRO B N 1
ATOM 3928 C CA . PRO B 1 265 ? -19.906 -17.391 -29.172 1 36.62 265 PRO B CA 1
ATOM 3929 C C . PRO B 1 265 ? -20.156 -15.891 -29.344 1 36.62 265 PRO B C 1
ATOM 3931 O O . PRO B 1 265 ? -20.359 -15.172 -28.359 1 36.62 265 PRO B O 1
ATOM 3934 N N . PRO B 1 266 ? -19.609 -15.266 -30.406 1 32.66 266 PRO B N 1
ATOM 3935 C CA . PRO B 1 266 ? -20.062 -13.898 -30.656 1 32.66 266 PRO B CA 1
ATOM 3936 C C . PRO B 1 266 ? -21.547 -13.703 -30.375 1 32.66 266 PRO B C 1
ATOM 3938 O O . PRO B 1 266 ? -22.344 -14.617 -30.609 1 32.66 266 PRO B O 1
ATOM 3941 N N . VAL B 1 267 ? -21.953 -13.141 -29.219 1 30.73 267 VAL B N 1
ATOM 3942 C CA . VAL B 1 267 ? -23.375 -12.844 -29.312 1 30.73 267 VAL B CA 1
ATOM 3943 C C . VAL B 1 267 ? -23.703 -12.297 -30.688 1 30.73 267 VAL B C 1
ATOM 3945 O O . VAL B 1 267 ? -23.297 -11.18 -31.031 1 30.73 267 VAL B O 1
ATOM 3948 N N . THR B 1 268 ? -23.641 -13.062 -31.719 1 23.44 268 THR B N 1
ATOM 3949 C CA . THR B 1 268 ? -24.469 -12.625 -32.844 1 23.44 268 THR B CA 1
ATOM 3950 C C . THR B 1 268 ? -25.938 -12.523 -32.406 1 23.44 268 THR B C 1
ATOM 3952 O O . THR B 1 268 ? -26.438 -13.367 -31.672 1 23.44 268 THR B O 1
#

Organism: Mycolicibacterium paratuberculosis (strain ATCC BAA-968 / K-10) (NCBI:txid262316)

Radius of gyration: 24.44 Å; Cα contacts (8 Å, |Δi|>4): 1202; chains: 2; bounding box: 51×76×59 Å